Protein AF-0000000077891348 (afdb_homodimer)

Nearest PDB structures (foldseek):
  8r9b-assembly2_B  TM=8.848E-01  e=4.216E-28  Homo sapiens
  7egb-assembly1_8  TM=8.658E-01  e=2.190E-27  Homo sapiens
  8r9a-assembly1_A  TM=9.121E-01  e=1.467E-25  Homo sapiens
  2jld-assembly1_B  TM=8.636E-01  e=2.513E-24  Homo sapiens
  8pyr-assembly2_E  TM=8.828E-01  e=5.242E-22  Homo sapiens

Solvent-accessible surface area (backbone atoms only — not comparable to full-atom values): 34741 Å² total; per-residue (Å²): 132,83,72,80,58,70,58,74,48,38,48,73,72,43,38,44,82,71,42,82,72,46,73,55,98,66,30,49,28,27,36,23,32,32,66,88,77,63,46,66,28,27,35,33,42,34,78,58,83,66,86,55,94,62,80,53,42,69,57,33,29,40,51,42,50,48,47,60,52,21,70,40,84,28,27,51,38,60,75,47,59,24,50,35,62,46,98,85,66,43,62,28,40,34,40,31,26,63,58,65,91,38,30,41,44,60,56,41,46,57,29,52,76,70,69,47,75,65,54,67,70,56,50,52,51,47,50,47,41,50,27,49,34,50,27,52,36,47,68,38,27,45,72,68,83,65,59,47,46,78,36,25,32,30,40,87,86,79,61,47,49,22,44,43,81,67,52,82,54,70,53,89,74,50,68,76,68,81,64,75,68,55,54,79,65,48,45,29,54,32,65,56,59,72,26,47,51,88,73,83,61,71,38,46,45,31,26,13,49,30,35,48,54,45,18,58,62,64,58,43,72,75,30,80,27,86,42,74,68,49,28,49,50,48,45,22,55,43,63,16,43,81,44,62,83,72,20,73,61,52,82,72,31,75,58,54,69,95,66,82,85,39,66,59,51,65,63,54,77,78,35,67,85,54,53,72,52,48,48,50,53,41,51,36,23,60,40,78,31,53,89,71,26,50,48,40,62,58,54,61,67,34,76,65,50,68,85,55,85,56,85,90,104,130,82,75,79,59,70,58,74,49,40,49,73,72,43,36,45,80,72,42,80,73,45,74,54,97,64,31,48,28,26,35,24,32,31,65,88,77,64,47,66,27,26,36,32,44,34,79,60,82,67,86,56,94,63,81,53,41,69,55,33,29,41,51,44,50,49,48,60,53,20,68,40,84,28,26,51,37,60,74,47,58,24,50,34,62,46,98,86,66,43,61,28,39,34,39,32,26,64,56,65,92,38,30,42,45,59,56,41,46,58,30,54,75,69,70,48,74,67,53,65,70,55,50,51,50,47,48,46,42,50,28,50,34,50,28,52,36,46,70,38,24,43,73,69,80,65,60,46,46,79,35,25,31,31,40,87,84,79,61,49,48,22,45,43,82,65,53,78,54,69,51,89,74,52,70,74,68,81,66,76,68,55,52,79,62,49,44,29,54,32,66,56,59,72,24,47,51,87,74,82,62,70,39,44,46,31,27,12,49,29,35,50,53,44,18,58,65,64,58,44,73,74,30,79,28,86,41,74,67,49,28,48,49,48,45,21,55,43,62,16,43,80,44,61,86,72,21,71,62,52,81,73,30,75,58,52,70,94,66,81,84,39,66,59,50,65,64,54,78,78,33,67,86,52,52,72,53,49,49,51,52,40,52,35,23,61,40,79,32,53,89,72,26,50,46,40,62,58,54,62,67,35,76,65,50,67,85,56,85,58,86,91,104

Secondary structure (DSSP, 8-state):
----------HHHHEEEEEEEEEETTEEEEEEEETTT--EEEEEEEE--S-SSS--HHHHHHHHHHHHHTTSTTB--EEEEEEEE-TTS-EEEEEEEE--SEEHHHHHHHHHHHTPPPPHHHHHHHHHHHHHHHHHHHHTT---S---GGGEEE-TTT--EEE----S---TTS---TT---GGGGGG--HHHHTT-SS--THHHHHHHHHHHHHHHHSS-SS--SSHHHHHHHHHHHH----TTTSTTGGGSTT-------PPPPHHHH-TTS-HHHHHHHHHHT-SSGGGSPPHHHHHTSGGGTTS--TT-/----------HHHHEEEEEEEEEETTEEEEEEEETTT--EEEEEEEE----SSS--HHHHHHHHHHHHHTTSTTB--EEEEEEEE-TTS-EEEEEEEE--SEEHHHHHHHHHHHTPPPPHHHHHHHHHHHHHHHHHHHHTT---S---GGGEEE-TTT--EEE----S---TTS---TT---GGGGGG--HHHHTT-SS--THHHHHHHHHHHHHHHHSS-SS--SSHHHHHHHHHHHH----TTTSTTGGGSTT-------PPPPHHHH-TTS-HHHHHHHHHHT-SSGGGSPPHHHHHTSGGGTTS--TT-

Radius of gyration: 27.6 Å; Cα contacts (8 Å, |Δi|>4): 1074; chains: 2; bounding box: 56×83×66 Å

pLDDT: mean 85.39, std 17.18, range [21.52, 98.81]

InterPro domains:
  IPR000719 Protein kinase domain [PF00069] (15-305)
  IPR000719 Protein kinase domain [PS50011] (15-305)
  IPR000719 Protein kinase domain [SM00220] (15-305)
  IPR008271 Serine/threonine-protein kinase, active site [PS00108] (142-154)
  IPR011009 Protein kinase-like domain superfamily [SSF56112] (12-309)
  IPR017441 Protein kinase, ATP binding site [PS00107] (21-44)
  IPR050108 Cyclin-dependent kinase [PTHR24056] (13-305)

Structure (mmCIF, N/CA/C/O backbone):
data_AF-0000000077891348-model_v1
#
loop_
_entity.id
_entity.type
_entity.pdbx_description
1 polymer 'Uncharacterized protein'
#
loop_
_atom_site.group_PDB
_atom_site.id
_atom_site.type_symbol
_atom_site.label_atom_id
_atom_site.label_alt_id
_atom_site.label_comp_id
_atom_site.label_asym_id
_atom_site.label_entity_id
_atom_site.label_seq_id
_atom_site.pdbx_PDB_ins_code
_atom_site.Cartn_x
_atom_site.Cartn_y
_atom_site.Cartn_z
_atom_site.occupancy
_atom_site.B_iso_or_equiv
_atom_site.auth_seq_id
_atom_site.auth_comp_id
_atom_site.auth_asym_id
_atom_site.auth_atom_id
_atom_site.pdbx_PDB_model_num
ATOM 1 N N . MET A 1 1 ? -21.594 11.602 -4.551 1 21.52 1 MET A N 1
ATOM 2 C CA . MET A 1 1 ? -20.953 11.648 -3.238 1 21.52 1 MET A CA 1
ATOM 3 C C . MET A 1 1 ? -20.969 10.266 -2.586 1 21.52 1 MET A C 1
ATOM 5 O O . MET A 1 1 ? -21.891 9.93 -1.851 1 21.52 1 MET A O 1
ATOM 9 N N . GLU A 1 2 ? -20.672 9.195 -3.318 1 24.88 2 GLU A N 1
ATOM 10 C CA . GLU A 1 2 ? -21.031 7.824 -2.949 1 24.88 2 GLU A CA 1
ATOM 11 C C . GLU A 1 2 ? -20.344 7.414 -1.644 1 24.88 2 GLU A C 1
ATOM 13 O O . GLU A 1 2 ? -19.156 7.633 -1.461 1 24.88 2 GLU A O 1
ATOM 18 N N . LYS A 1 3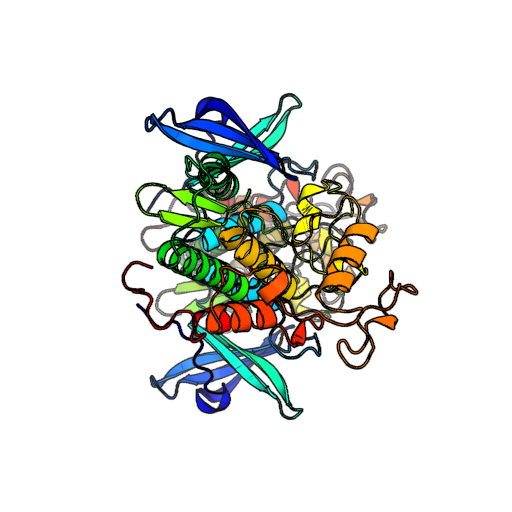 ? -21.109 7.379 -0.627 1 30.98 3 LYS A N 1
ATOM 19 C CA . LYS A 1 3 ? -20.969 7.008 0.778 1 30.98 3 LYS A CA 1
ATOM 20 C C . LYS A 1 3 ? -20.156 5.73 0.93 1 30.98 3 LYS A C 1
ATOM 22 O O . LYS A 1 3 ? -20.703 4.625 0.887 1 30.98 3 LYS A O 1
ATOM 27 N N . SER A 1 4 ? -19.188 5.566 0.269 1 35.75 4 SER A N 1
ATOM 28 C CA . SER A 1 4 ? -18.438 4.352 0.578 1 35.75 4 SER A CA 1
ATOM 29 C C . SER A 1 4 ? -18.125 4.266 2.066 1 35.75 4 SER A C 1
ATOM 31 O O . SER A 1 4 ? -17.047 4.688 2.5 1 35.75 4 SER A O 1
ATOM 33 N N . GLY A 1 5 ? -19 4.82 2.904 1 34.16 5 GLY A N 1
ATOM 34 C CA . GLY A 1 5 ? -19.031 4.82 4.359 1 34.16 5 GLY A CA 1
ATOM 35 C C . GLY A 1 5 ? -18.766 3.453 4.961 1 34.16 5 GLY A C 1
ATOM 36 O O . GLY A 1 5 ? -19.281 2.447 4.469 1 34.16 5 GLY A O 1
ATOM 37 N N . VAL A 1 6 ? -17.594 3.17 5.422 1 39.25 6 VAL A N 1
ATOM 38 C CA . VAL A 1 6 ? -17.484 2.041 6.34 1 39.25 6 VAL A CA 1
ATOM 39 C C . VAL A 1 6 ? -18.672 2.033 7.305 1 39.25 6 VAL A C 1
ATOM 41 O O . VAL A 1 6 ? -18.812 2.943 8.125 1 39.25 6 VAL A O 1
ATOM 44 N N . SER A 1 7 ? -19.828 1.846 6.91 1 42.78 7 SER A N 1
ATOM 45 C CA . SER A 1 7 ? -20.938 1.715 7.852 1 42.78 7 SER A CA 1
ATOM 46 C C . SER A 1 7 ? -20.609 0.718 8.961 1 42.78 7 SER A C 1
ATOM 48 O O . SER A 1 7 ? -20.125 -0.383 8.688 1 42.78 7 SER A O 1
ATOM 50 N N . VAL A 1 8 ? -20.422 1.187 10.164 1 46.78 8 VAL A N 1
ATOM 51 C CA . VAL A 1 8 ? -20.078 0.516 11.414 1 46.78 8 VAL A CA 1
ATOM 52 C C . VAL A 1 8 ? -21.172 -0.498 11.766 1 46.78 8 VAL A C 1
ATOM 54 O O . VAL A 1 8 ? -22.016 -0.239 12.633 1 46.78 8 VAL A O 1
ATOM 57 N N . LEU A 1 9 ? -22.031 -0.815 10.93 1 49.75 9 LEU A N 1
ATOM 58 C CA . LEU A 1 9 ? -22.75 -1.954 11.492 1 49.75 9 LEU A CA 1
ATOM 59 C C . LEU A 1 9 ? -21.797 -3.105 11.789 1 49.75 9 LEU A C 1
ATOM 61 O O . LEU A 1 9 ? -20.891 -3.379 11.008 1 49.75 9 LEU A O 1
ATOM 65 N N . SER A 1 10 ? -21.859 -3.465 13.055 1 63.31 10 SER A N 1
ATOM 66 C CA . SER A 1 10 ? -21.062 -4.621 13.453 1 63.31 10 SER A CA 1
ATOM 67 C C . SER A 1 10 ? -21.234 -5.766 12.453 1 63.31 10 SER A C 1
ATOM 69 O O . SER A 1 10 ? -22.281 -5.918 11.844 1 63.31 10 SER A O 1
ATOM 71 N N . ALA A 1 11 ? -20.188 -6.281 12 1 65.62 11 ALA A N 1
ATOM 72 C CA . ALA A 1 11 ? -20.188 -7.426 11.094 1 65.62 11 ALA A CA 1
ATOM 73 C C . ALA A 1 11 ? -21.312 -8.406 11.445 1 65.62 11 ALA A C 1
ATOM 75 O O . ALA A 1 11 ? -21.969 -8.945 10.555 1 65.62 11 ALA A O 1
ATOM 76 N N . LYS A 1 12 ? -21.594 -8.484 12.75 1 65.94 12 LYS A N 1
ATOM 77 C CA . LYS A 1 12 ? -22.609 -9.438 13.203 1 65.94 12 LYS A CA 1
ATOM 78 C C . LYS A 1 12 ? -24.016 -8.992 12.797 1 65.94 12 LYS A C 1
ATOM 80 O O . LYS A 1 12 ? -24.875 -9.82 12.516 1 65.94 12 LYS A O 1
ATOM 85 N N . GLU A 1 13 ? -24.062 -7.797 12.703 1 70.94 13 GLU A N 1
ATOM 86 C CA . GLU A 1 13 ? -25.375 -7.254 12.383 1 70.94 13 GLU A CA 1
ATOM 87 C C . GLU A 1 13 ? -25.609 -7.219 10.867 1 70.94 13 GLU A C 1
ATOM 89 O O . GLU A 1 13 ? -26.734 -7.371 10.406 1 70.94 13 GLU A O 1
ATOM 94 N N . ALA A 1 14 ? -24.547 -7.137 10.25 1 76.75 14 ALA A N 1
ATOM 95 C CA . ALA A 1 14 ? -24.688 -6.883 8.82 1 76.75 14 ALA A CA 1
ATOM 96 C C . ALA A 1 14 ? -24.719 -8.195 8.031 1 76.75 14 ALA A C 1
ATOM 98 O O . ALA A 1 14 ? -25.281 -8.25 6.938 1 76.75 14 ALA A O 1
ATOM 99 N N . PHE A 1 15 ? -24.203 -9.32 8.68 1 79.75 15 PHE A N 1
ATOM 100 C CA . PHE A 1 15 ? -24.062 -10.547 7.91 1 79.75 15 PHE A CA 1
ATOM 101 C C . PHE A 1 15 ? -24.562 -11.75 8.703 1 79.75 15 PHE A C 1
ATOM 103 O O . PHE A 1 15 ? -24.438 -11.789 9.93 1 79.75 15 PHE A O 1
ATOM 110 N N . GLU A 1 16 ? -25.219 -12.68 7.984 1 80.12 16 GLU A N 1
ATOM 111 C CA . GLU A 1 16 ? -25.594 -13.977 8.531 1 80.12 16 GLU A CA 1
ATOM 112 C C . GLU A 1 16 ? -24.594 -15.055 8.109 1 80.12 16 GLU A C 1
ATOM 114 O O . GLU A 1 16 ? -24.5 -15.398 6.934 1 80.12 16 GLU A O 1
ATOM 119 N N . LYS A 1 17 ? -23.906 -15.508 9.102 1 78.06 17 LYS A N 1
ATOM 120 C CA . LYS A 1 17 ? -22.922 -16.547 8.789 1 78.06 17 LYS A CA 1
ATOM 121 C C . LYS A 1 17 ? -23.594 -17.859 8.445 1 78.06 17 LYS A C 1
ATOM 123 O O . LYS A 1 17 ? -24.484 -18.312 9.172 1 78.06 17 LYS A O 1
ATOM 128 N N . LEU A 1 18 ? -23.25 -18.406 7.355 1 76.88 18 LEU A N 1
ATOM 129 C CA . LEU A 1 18 ? -23.859 -19.656 6.898 1 76.88 18 LEU A CA 1
ATOM 130 C C . LEU A 1 18 ? -22.922 -20.828 7.141 1 76.88 18 LEU A C 1
ATOM 132 O O . LEU A 1 18 ? -23.297 -21.797 7.812 1 76.88 18 LEU A O 1
ATOM 136 N N . GLU A 1 19 ? -21.719 -20.859 6.504 1 77.06 19 GLU A N 1
ATOM 137 C CA . GLU A 1 19 ? -20.797 -21.984 6.625 1 77.06 19 GLU A CA 1
ATOM 138 C C . GLU A 1 19 ? -19.344 -21.531 6.57 1 77.06 19 GLU A C 1
ATOM 140 O O . GLU A 1 19 ? -19.031 -20.516 5.941 1 77.06 19 GLU A O 1
ATOM 145 N N . LYS A 1 20 ? -18.609 -22.312 7.309 1 75.88 20 LYS A N 1
ATOM 146 C CA . LYS A 1 20 ? -17.172 -22.094 7.195 1 75.88 20 LYS A CA 1
ATOM 147 C C . LYS A 1 20 ? -16.625 -22.672 5.895 1 75.88 20 LYS A C 1
ATOM 149 O O . LYS A 1 20 ? -16.922 -23.828 5.562 1 75.88 20 LYS A O 1
ATOM 154 N N . VAL A 1 21 ? -15.961 -21.828 5.113 1 70.25 21 VAL A N 1
ATOM 155 C CA . VAL A 1 21 ? -15.492 -22.297 3.809 1 70.25 21 VAL A CA 1
ATOM 156 C C . VAL A 1 21 ? -13.992 -22.562 3.865 1 70.25 21 VAL A C 1
ATOM 158 O O . VAL A 1 21 ? -13.469 -23.359 3.092 1 70.25 21 VAL A O 1
ATOM 161 N N . GLY A 1 22 ? -13.234 -21.906 4.672 1 66.25 22 GLY A N 1
ATOM 162 C CA . GLY A 1 22 ? -11.797 -22.156 4.707 1 66.25 22 GLY A CA 1
ATOM 163 C C . GLY A 1 22 ? -11.086 -21.375 5.805 1 66.25 22 GLY A C 1
ATOM 164 O O . GLY A 1 22 ? -11.711 -20.594 6.52 1 66.25 22 GLY A O 1
ATOM 165 N N . GLU A 1 23 ? -9.883 -21.969 6.164 1 59.28 23 GLU A N 1
ATOM 166 C CA . GLU A 1 23 ? -9.039 -21.281 7.141 1 59.28 23 GLU A CA 1
ATOM 167 C C . GLU A 1 23 ? -7.676 -20.953 6.555 1 59.28 23 GLU A C 1
ATOM 169 O O . GLU A 1 23 ? -7.062 -21.781 5.883 1 59.28 23 GLU A O 1
ATOM 174 N N . GLY A 1 24 ? -7.473 -19.719 6.281 1 53.53 24 GLY A N 1
ATOM 175 C CA . GLY A 1 24 ? -6.109 -19.359 5.91 1 53.53 24 GLY A CA 1
ATOM 176 C C . GLY A 1 24 ? -5.32 -18.75 7.047 1 53.53 24 GLY A C 1
ATOM 177 O O . GLY A 1 24 ? -5.762 -18.766 8.195 1 53.53 24 GLY A O 1
ATOM 178 N N . THR A 1 25 ? -4.02 -18.578 6.855 1 48.34 25 THR A N 1
ATOM 179 C CA . THR A 1 25 ? -3.062 -18.031 7.809 1 48.34 25 THR A CA 1
ATOM 180 C C . THR A 1 25 ? -3.662 -16.859 8.562 1 48.34 25 THR A C 1
ATOM 182 O O . THR A 1 25 ? -3.434 -16.688 9.766 1 48.34 25 THR A O 1
ATOM 185 N N . TYR A 1 26 ? -4.41 -16.125 7.855 1 51.47 26 TYR A N 1
ATOM 186 C CA . TYR A 1 26 ? -4.766 -14.867 8.5 1 51.47 26 TYR A CA 1
ATOM 187 C C . TYR A 1 26 ? -6.234 -14.859 8.914 1 51.47 26 TYR A C 1
ATOM 189 O O . TYR A 1 26 ? -6.766 -13.828 9.32 1 51.47 26 TYR A O 1
ATOM 197 N N . GLY A 1 27 ? -6.895 -16.047 8.82 1 60.34 27 GLY A N 1
ATOM 198 C CA . GLY A 1 27 ? -8.227 -15.992 9.406 1 60.34 27 GLY A CA 1
ATOM 199 C C . GLY A 1 27 ? -9.195 -16.984 8.773 1 60.34 27 GLY A C 1
ATOM 200 O O . GLY A 1 27 ? -8.828 -17.719 7.859 1 60.34 27 GLY A O 1
ATOM 201 N N . LYS A 1 28 ? -10.242 -17.125 9.398 1 73.56 28 LYS A N 1
ATOM 202 C CA . LYS A 1 28 ? -11.328 -18 8.977 1 73.56 28 LYS A CA 1
ATOM 203 C C . LYS A 1 28 ? -12.211 -17.328 7.938 1 73.56 28 LYS A C 1
ATOM 205 O O . LYS A 1 28 ? -12.492 -16.125 8.047 1 73.56 28 LYS A O 1
ATOM 210 N N . VAL A 1 29 ? -12.461 -18.062 6.883 1 82.31 29 VAL A N 1
ATOM 211 C CA . VAL A 1 29 ? -13.352 -17.531 5.852 1 82.31 29 VAL A CA 1
ATOM 212 C C . VAL A 1 29 ? -14.711 -18.219 5.949 1 82.31 29 VAL A C 1
ATOM 214 O O . VAL A 1 29 ? -14.789 -19.453 6.059 1 82.31 29 VAL A O 1
ATOM 217 N N . TYR A 1 30 ? -15.82 -17.359 6 1 85.5 30 TYR A N 1
ATOM 218 C CA . TYR A 1 30 ? -17.188 -17.859 6.094 1 85.5 30 TYR A CA 1
ATOM 219 C C . TYR A 1 30 ? -18.016 -17.438 4.883 1 85.5 30 TYR A C 1
ATOM 221 O O . TYR A 1 30 ? -17.859 -16.312 4.387 1 85.5 30 TYR A O 1
ATOM 229 N N . ARG A 1 31 ? -18.781 -18.422 4.488 1 89.62 31 ARG A N 1
ATOM 230 C CA . ARG A 1 31 ? -19.875 -18.031 3.594 1 89.62 31 ARG A CA 1
ATOM 231 C C . ARG A 1 31 ? -20.984 -17.344 4.359 1 89.62 31 ARG A C 1
ATOM 233 O O . ARG A 1 31 ? -21.422 -17.812 5.414 1 89.62 31 ARG A O 1
ATOM 240 N N . ALA A 1 32 ? -21.344 -16.172 3.877 1 90 32 ALA A N 1
ATOM 241 C CA . ALA A 1 32 ? -22.359 -15.391 4.598 1 90 32 ALA A CA 1
ATOM 242 C C . ALA A 1 32 ? -23.312 -14.711 3.629 1 90 32 ALA A C 1
ATOM 244 O O . ALA A 1 32 ? -23.031 -14.617 2.432 1 90 32 ALA A O 1
ATOM 245 N N . ARG A 1 33 ? -24.469 -14.43 4.191 1 91.19 33 ARG A N 1
ATOM 246 C CA . ARG A 1 33 ? -25.453 -13.68 3.432 1 91.19 33 ARG A CA 1
ATOM 247 C C . ARG A 1 33 ? -25.547 -12.242 3.928 1 91.19 33 ARG A C 1
ATOM 249 O O . ARG A 1 33 ? -25.672 -12 5.129 1 91.19 33 ARG A O 1
ATOM 256 N N . ASP A 1 34 ? -25.359 -11.32 3.027 1 87.25 34 ASP A N 1
ATOM 257 C CA . ASP A 1 34 ? -25.578 -9.914 3.35 1 87.25 34 ASP A CA 1
ATOM 258 C C . ASP A 1 34 ? -27.062 -9.648 3.627 1 87.25 34 ASP A C 1
ATOM 260 O O . ASP A 1 34 ? -27.906 -9.812 2.742 1 87.25 34 ASP A O 1
ATOM 264 N N . LYS A 1 35 ? -27.328 -9.172 4.793 1 86.62 35 LYS A N 1
ATOM 265 C CA . LYS A 1 35 ? -28.719 -9.008 5.199 1 86.62 35 LYS A CA 1
ATOM 266 C C . LYS A 1 35 ? -29.391 -7.887 4.41 1 86.62 35 LYS A C 1
ATOM 268 O O . LYS A 1 35 ? -30.594 -7.949 4.133 1 86.62 35 LYS A O 1
ATOM 273 N N . ALA A 1 36 ? -28.656 -6.938 4.094 1 83.5 36 ALA A N 1
ATOM 274 C CA . ALA A 1 36 ? -29.219 -5.781 3.395 1 83.5 36 ALA A CA 1
ATOM 275 C C . ALA A 1 36 ? -29.531 -6.117 1.939 1 83.5 36 ALA A C 1
ATOM 277 O O . ALA A 1 36 ? -30.562 -5.715 1.412 1 83.5 36 ALA A O 1
ATOM 278 N N . THR A 1 37 ? -28.766 -6.879 1.277 1 86.75 37 THR A N 1
ATOM 279 C CA . THR A 1 37 ? -28.906 -7.109 -0.156 1 86.75 37 THR A CA 1
ATOM 280 C C . THR A 1 37 ? -29.328 -8.547 -0.434 1 86.75 37 THR A C 1
ATOM 282 O O . THR A 1 37 ? -29.812 -8.859 -1.525 1 86.75 37 THR A O 1
ATOM 285 N N . GLY A 1 38 ? -29.109 -9.469 0.444 1 88.69 38 GLY A N 1
ATOM 286 C CA . GLY A 1 38 ? -29.391 -10.875 0.248 1 88.69 38 GLY A CA 1
ATOM 287 C C . GLY A 1 38 ? -28.297 -11.602 -0.526 1 88.69 38 GLY A C 1
ATOM 288 O O . GLY A 1 38 ? -28.375 -12.82 -0.721 1 88.69 38 GLY A O 1
ATOM 289 N N . LYS A 1 39 ? -27.328 -10.945 -0.885 1 91.12 39 LYS A N 1
ATOM 290 C CA . LYS A 1 39 ? -26.25 -11.531 -1.683 1 91.12 39 LYS A CA 1
ATOM 291 C C . LYS A 1 39 ? -25.328 -12.391 -0.818 1 91.12 39 LYS A C 1
ATOM 293 O O . LYS A 1 39 ? -25.078 -12.055 0.341 1 91.12 39 LYS A O 1
ATOM 298 N N . ILE A 1 40 ? -24.844 -13.484 -1.486 1 91.75 40 ILE A N 1
ATOM 299 C CA . ILE A 1 40 ? -23.906 -14.359 -0.791 1 91.75 40 ILE A CA 1
ATOM 300 C C . ILE A 1 40 ? -22.5 -13.789 -0.91 1 91.75 40 ILE A C 1
ATOM 302 O O . ILE A 1 40 ? -22.062 -13.398 -1.999 1 91.75 40 ILE A O 1
ATOM 306 N N . VAL A 1 41 ? -21.875 -13.719 0.3 1 93.44 41 VAL A N 1
ATOM 307 C CA . VAL A 1 41 ? -20.531 -13.156 0.335 1 93.44 41 VAL A CA 1
ATOM 308 C C . VAL A 1 41 ? -19.609 -14.062 1.146 1 93.44 41 VAL A C 1
ATOM 310 O O . VAL A 1 41 ? -20.062 -15 1.803 1 93.44 41 VAL A O 1
ATOM 313 N N . ALA A 1 42 ? -18.328 -13.875 0.936 1 91.69 42 ALA A N 1
ATOM 314 C CA . ALA A 1 42 ? -17.328 -14.539 1.765 1 91.69 42 ALA A CA 1
ATOM 315 C C . ALA A 1 42 ? -16.766 -13.586 2.816 1 91.69 42 ALA A C 1
ATOM 317 O O . ALA A 1 42 ? -16.281 -12.492 2.484 1 91.69 42 ALA A O 1
ATOM 318 N N . LEU A 1 43 ? -16.828 -14.031 4.086 1 88.75 43 LEU A N 1
ATOM 319 C CA . LEU A 1 43 ? -16.375 -13.195 5.191 1 88.75 43 LEU A CA 1
ATOM 320 C C . LEU A 1 43 ? -15.062 -13.734 5.773 1 88.75 43 LEU A C 1
ATOM 322 O O . LEU A 1 43 ? -14.992 -14.898 6.172 1 88.75 43 LEU A O 1
ATOM 326 N N . LYS A 1 44 ? -14.008 -12.875 5.707 1 85.75 44 LYS A N 1
ATOM 327 C CA . LYS A 1 44 ? -12.734 -13.227 6.332 1 85.75 44 LYS A CA 1
ATOM 328 C C . LYS A 1 44 ? -12.492 -12.398 7.586 1 85.75 44 LYS A C 1
ATOM 330 O O . LYS A 1 44 ? -12.469 -11.164 7.531 1 85.75 44 LYS A O 1
ATOM 335 N N . LYS A 1 45 ? -12.398 -13.133 8.633 1 83.31 45 LYS A N 1
ATOM 336 C CA . LYS A 1 45 ? -12.109 -12.477 9.898 1 83.31 45 LYS A CA 1
ATOM 337 C C . LYS A 1 45 ? -10.609 -12.32 10.117 1 83.31 45 LYS A C 1
ATOM 339 O O . LYS A 1 45 ? -9.859 -13.289 10.008 1 83.31 45 LYS A O 1
ATOM 344 N N . THR A 1 46 ? -10.18 -11.016 10.391 1 77.31 46 THR A N 1
ATOM 345 C CA . THR A 1 46 ? -8.766 -10.734 10.602 1 77.31 46 THR A CA 1
ATOM 346 C C . THR A 1 46 ? -8.531 -10.133 11.984 1 77.31 46 THR A C 1
ATOM 348 O O . THR A 1 46 ? -9.156 -9.133 12.344 1 77.31 46 THR A O 1
ATOM 351 N N . ARG A 1 47 ? -7.672 -10.758 12.711 1 72.12 47 ARG A N 1
ATOM 352 C CA . ARG A 1 47 ? -7.344 -10.234 14.031 1 72.12 47 ARG A CA 1
ATOM 353 C C . ARG A 1 47 ? -6.262 -9.164 13.945 1 72.12 47 ARG A C 1
ATOM 355 O O . ARG A 1 47 ? -5.328 -9.281 13.148 1 72.12 47 ARG A O 1
ATOM 362 N N . LEU A 1 48 ? -6.562 -8.109 14.672 1 70.38 48 LEU A N 1
ATOM 363 C CA . LEU A 1 48 ? -5.582 -7.023 14.719 1 70.38 48 LEU A CA 1
ATOM 364 C C . LEU A 1 48 ? -4.598 -7.227 15.859 1 70.38 48 LEU A C 1
ATOM 366 O O . LEU A 1 48 ? -4.969 -7.727 16.922 1 70.38 48 LEU A O 1
ATOM 370 N N . HIS A 1 49 ? -3.291 -7.41 15.578 1 59.41 49 HIS A N 1
ATOM 371 C CA . HIS A 1 49 ? -2.273 -7.688 16.594 1 59.41 49 HIS A CA 1
ATOM 372 C C . HIS A 1 49 ? -2.209 -6.574 17.625 1 59.41 49 HIS A C 1
ATOM 374 O O . HIS A 1 49 ? -1.831 -6.812 18.781 1 59.41 49 HIS A O 1
ATOM 380 N N . GLU A 1 50 ? -2.154 -5.344 17.109 1 56.62 50 GLU A N 1
ATOM 381 C CA . GLU A 1 50 ? -1.802 -4.297 18.078 1 56.62 50 GLU A CA 1
ATOM 382 C C . GLU A 1 50 ? -2.994 -3.93 18.953 1 56.62 50 GLU A C 1
ATOM 384 O O . GLU A 1 50 ? -4.133 -3.9 18.484 1 56.62 50 GLU A O 1
ATOM 389 N N . ASP A 1 51 ? -2.799 -4.203 20.25 1 50.53 51 ASP A N 1
ATOM 390 C CA . ASP A 1 51 ? -3.652 -3.955 21.406 1 50.53 51 ASP A CA 1
ATOM 391 C C . ASP A 1 51 ? -4.234 -2.543 21.359 1 50.53 51 ASP A C 1
ATOM 393 O O . ASP A 1 51 ? -4.938 -2.131 22.281 1 50.53 51 ASP A O 1
ATOM 397 N N . ASP A 1 52 ? -3.742 -1.727 20.469 1 55.03 52 ASP A N 1
ATOM 398 C CA . ASP A 1 52 ? -4.199 -0.357 20.672 1 55.03 52 ASP A CA 1
ATOM 399 C C . ASP A 1 52 ? -5.617 -0.163 20.141 1 55.03 52 ASP A C 1
ATOM 401 O O . ASP A 1 52 ? -6.102 -0.968 19.344 1 55.03 52 ASP A O 1
ATOM 405 N N . GLU A 1 53 ? -6.25 0.763 20.766 1 58.38 53 GLU A N 1
ATOM 406 C CA . GLU A 1 53 ? -7.594 1.244 20.469 1 58.38 53 GLU A CA 1
ATOM 407 C C . GLU A 1 53 ? -7.719 1.635 19 1 58.38 53 GLU A C 1
ATOM 409 O O . GLU A 1 53 ? -6.961 2.475 18.5 1 58.38 53 GLU A O 1
ATOM 414 N N . GLY A 1 54 ? -8.297 0.668 18.141 1 68.31 54 GLY A N 1
ATOM 415 C CA . GLY A 1 54 ? -8.648 1.001 16.766 1 68.31 54 GLY A CA 1
ATOM 416 C C . GLY A 1 54 ? -7.898 0.168 15.742 1 68.31 54 GLY A C 1
ATOM 417 O O . GLY A 1 54 ? -7.309 -0.859 16.078 1 68.31 54 GLY A O 1
ATOM 418 N N . VAL A 1 55 ? -7.992 0.502 14.555 1 74.38 55 VAL A N 1
ATOM 419 C CA . VAL A 1 55 ? -7.344 -0.208 13.461 1 74.38 55 VAL A CA 1
ATOM 420 C C . VAL A 1 55 ? -5.965 0.391 13.203 1 74.38 55 VAL A C 1
ATOM 422 O O . VAL A 1 55 ? -5.84 1.588 12.93 1 74.38 55 VAL A O 1
ATOM 425 N N . PRO A 1 56 ? -4.973 -0.404 13.422 1 77.19 56 PRO A N 1
ATOM 426 C CA . PRO A 1 56 ? -3.629 0.112 13.148 1 77.19 56 PRO A CA 1
ATOM 427 C C . PRO A 1 56 ? -3.479 0.642 11.727 1 77.19 56 PRO A C 1
ATOM 429 O O . PRO A 1 56 ? -4.059 0.083 10.789 1 77.19 56 PRO A O 1
ATOM 432 N N . PRO A 1 57 ? -2.689 1.708 11.516 1 77.69 57 PRO A N 1
ATOM 433 C CA . PRO A 1 57 ? -2.471 2.275 10.18 1 77.69 57 PRO A CA 1
ATOM 434 C C . PRO A 1 57 ? -1.93 1.25 9.188 1 77.69 57 PRO A C 1
ATOM 436 O O . PRO A 1 57 ? -2.277 1.289 8.008 1 77.69 57 PRO A O 1
ATOM 439 N N . THR A 1 58 ? -1.127 0.326 9.703 1 77.19 58 THR A N 1
ATOM 440 C CA . THR A 1 58 ? -0.562 -0.695 8.828 1 77.19 58 THR A CA 1
ATOM 441 C C . THR A 1 58 ? -1.662 -1.582 8.25 1 77.19 58 THR A C 1
ATOM 443 O O . THR A 1 58 ? -1.61 -1.96 7.082 1 77.19 58 THR A O 1
ATOM 446 N N . THR A 1 59 ? -2.57 -1.862 9.117 1 80 59 THR A N 1
ATOM 447 C CA . THR A 1 59 ? -3.699 -2.668 8.664 1 80 59 THR A CA 1
ATOM 448 C C . THR A 1 59 ? -4.527 -1.908 7.633 1 80 59 THR A C 1
ATOM 450 O O . THR A 1 59 ? -4.926 -2.471 6.609 1 80 59 THR A O 1
ATOM 453 N N . LEU A 1 60 ? -4.77 -0.678 7.918 1 81.94 60 LEU A N 1
ATOM 454 C CA . LEU A 1 60 ? -5.527 0.154 6.992 1 81.94 60 LEU A CA 1
ATOM 455 C C . LEU A 1 60 ? -4.824 0.25 5.641 1 81.94 60 LEU A C 1
ATOM 457 O O . LEU A 1 60 ? -5.473 0.228 4.594 1 81.94 60 LEU A O 1
ATOM 461 N N . ARG A 1 61 ? -3.598 0.349 5.703 1 83.06 61 ARG A N 1
ATOM 462 C CA . ARG A 1 61 ? -2.807 0.422 4.48 1 83.06 61 ARG A CA 1
ATOM 463 C C . ARG A 1 61 ? -2.963 -0.848 3.65 1 83.06 61 ARG A C 1
ATOM 465 O O . ARG A 1 61 ? -3.131 -0.783 2.43 1 83.06 61 ARG A O 1
ATOM 472 N N . GLU A 1 62 ? -2.887 -1.896 4.297 1 82.12 62 GLU A N 1
ATOM 473 C CA . GLU A 1 62 ? -3.031 -3.176 3.605 1 82.12 62 GLU A CA 1
ATOM 474 C C . GLU A 1 62 ? -4.422 -3.318 2.992 1 82.12 62 GLU A C 1
ATOM 476 O O . GLU A 1 62 ? -4.566 -3.824 1.878 1 82.12 62 GLU A O 1
ATOM 481 N N . VAL A 1 63 ? -5.355 -2.91 3.762 1 84.75 63 VAL A N 1
ATOM 482 C CA . VAL A 1 63 ? -6.727 -2.959 3.268 1 84.75 63 VAL A CA 1
ATOM 483 C C . VAL A 1 63 ? -6.855 -2.084 2.023 1 84.75 63 VAL A C 1
ATOM 485 O O . VAL A 1 63 ? -7.512 -2.471 1.052 1 84.75 63 VAL A O 1
ATOM 488 N N . SER A 1 64 ? -6.242 -0.971 2.064 1 86.69 64 SER A N 1
ATOM 489 C CA . SER A 1 64 ? -6.297 -0.054 0.932 1 86.69 64 SER A CA 1
ATOM 490 C C . SER A 1 64 ? -5.652 -0.666 -0.307 1 86.69 64 SER A C 1
ATOM 492 O O . SER A 1 64 ? -6.16 -0.512 -1.419 1 86.69 64 SER A O 1
ATOM 494 N N . ILE A 1 65 ? -4.602 -1.291 -0.098 1 86.38 65 ILE A N 1
ATOM 495 C CA . ILE A 1 65 ? -3.902 -1.953 -1.194 1 86.38 65 ILE A CA 1
ATOM 496 C C . ILE A 1 65 ? -4.785 -3.059 -1.774 1 86.38 65 ILE A C 1
ATOM 498 O O . ILE A 1 65 ? -4.914 -3.178 -2.994 1 86.38 65 ILE A O 1
ATOM 502 N N . LEU A 1 66 ? -5.324 -3.799 -0.872 1 88.62 66 LEU A N 1
ATOM 503 C CA . LEU A 1 66 ? -6.211 -4.871 -1.311 1 88.62 66 LEU A CA 1
ATOM 504 C C . LEU A 1 66 ? -7.379 -4.316 -2.115 1 88.62 66 LEU A C 1
ATOM 506 O O . LEU A 1 66 ? -7.762 -4.891 -3.137 1 88.62 66 LEU A O 1
ATOM 510 N N . ARG A 1 67 ? -7.922 -3.264 -1.67 1 89.25 67 ARG A N 1
ATOM 511 C CA . ARG A 1 67 ? -9.031 -2.627 -2.373 1 89.25 67 ARG A CA 1
ATOM 512 C C . ARG A 1 67 ? -8.617 -2.188 -3.771 1 89.25 67 ARG A C 1
ATOM 514 O O . ARG A 1 67 ? -9.367 -2.363 -4.734 1 89.25 67 ARG A O 1
ATOM 521 N N . MET A 1 68 ? -7.504 -1.644 -3.818 1 88.5 68 MET A N 1
ATOM 522 C CA . MET A 1 68 ? -6.988 -1.196 -5.109 1 88.5 68 MET A CA 1
ATOM 523 C C . MET A 1 68 ? -6.785 -2.377 -6.051 1 88.5 68 MET A C 1
ATOM 525 O O . MET A 1 68 ? -7.203 -2.33 -7.211 1 88.5 68 MET A O 1
ATOM 529 N N . LEU A 1 69 ? -6.203 -3.424 -5.594 1 91.38 69 LEU A N 1
ATOM 530 C CA . LEU A 1 69 ? -5.926 -4.594 -6.418 1 91.38 69 LEU A CA 1
ATOM 531 C C . LEU A 1 69 ? -7.223 -5.262 -6.863 1 91.38 69 LEU A C 1
ATOM 533 O O . LEU A 1 69 ? -7.305 -5.785 -7.977 1 91.38 69 LEU A O 1
ATOM 537 N N . SER A 1 70 ? -8.18 -5.195 -6.047 1 91.69 70 SER A N 1
ATOM 538 C CA . SER A 1 70 ? -9.43 -5.902 -6.289 1 91.69 70 SER A CA 1
ATOM 539 C C . SER A 1 70 ? -10.211 -5.266 -7.434 1 91.69 70 SER A C 1
ATOM 541 O O . SER A 1 70 ? -11.242 -5.797 -7.859 1 91.69 70 SER A O 1
ATOM 543 N N . ARG A 1 71 ? -9.742 -4.23 -7.93 1 90.25 71 ARG A N 1
ATOM 544 C CA . ARG A 1 71 ? -10.375 -3.611 -9.086 1 90.25 71 ARG A CA 1
ATOM 545 C C . ARG A 1 71 ? -10.133 -4.43 -10.352 1 90.25 71 ARG A C 1
ATOM 547 O O . ARG A 1 71 ? -10.875 -4.316 -11.328 1 90.25 71 ARG A O 1
ATOM 554 N N . ASP A 1 72 ? -9.086 -5.156 -10.352 1 94.06 72 ASP A N 1
ATOM 555 C CA . ASP A 1 72 ? -8.797 -6.031 -11.484 1 94.06 72 ASP A CA 1
ATOM 556 C C . ASP A 1 72 ? -9.719 -7.246 -11.484 1 94.06 72 ASP A C 1
ATOM 558 O O . ASP A 1 72 ? -9.977 -7.844 -10.438 1 94.06 72 ASP A O 1
ATOM 562 N N . PRO A 1 73 ? -10.227 -7.578 -12.664 1 95.19 73 PRO A N 1
ATOM 563 C CA . PRO A 1 73 ? -11.18 -8.688 -12.742 1 95.19 73 PRO A CA 1
ATOM 564 C C . PRO A 1 73 ? -10.555 -10.031 -12.359 1 95.19 73 PRO A C 1
ATOM 566 O O . PRO A 1 73 ? -11.281 -11 -12.117 1 95.19 73 PRO A O 1
ATOM 569 N N . HIS A 1 74 ? -9.281 -10.156 -12.352 1 96.88 74 HIS A N 1
ATOM 570 C CA . HIS A 1 74 ? -8.633 -11.438 -12.062 1 96.88 74 HIS A CA 1
ATOM 571 C C . HIS A 1 74 ? -8.258 -11.539 -10.594 1 96.88 74 HIS A C 1
ATOM 573 O O . HIS A 1 74 ? -7.551 -12.469 -10.195 1 96.88 74 HIS A O 1
ATOM 579 N N . ILE A 1 75 ? -8.641 -10.578 -9.812 1 96.12 75 ILE A N 1
ATOM 580 C CA . ILE A 1 75 ? -8.461 -10.594 -8.367 1 96.12 75 ILE A CA 1
ATOM 581 C C . ILE A 1 75 ? -9.828 -10.602 -7.684 1 96.12 75 ILE A C 1
ATOM 583 O O . ILE A 1 75 ? -10.742 -9.875 -8.086 1 96.12 75 ILE A O 1
ATOM 587 N N . VAL A 1 76 ? -9.953 -11.461 -6.703 1 95.38 76 VAL A N 1
ATOM 588 C CA . VAL A 1 76 ? -11.219 -11.523 -5.977 1 95.38 76 VAL A CA 1
ATOM 589 C C . VAL A 1 76 ? -11.586 -10.141 -5.449 1 95.38 76 VAL A C 1
ATOM 591 O O . VAL A 1 76 ? -10.742 -9.438 -4.891 1 95.38 76 VAL A O 1
ATOM 594 N N . ARG A 1 77 ? -12.789 -9.812 -5.578 1 94.56 77 ARG A N 1
ATOM 595 C CA . ARG A 1 77 ? -13.227 -8.453 -5.273 1 94.56 77 ARG A CA 1
ATOM 596 C C . ARG A 1 77 ? -13.461 -8.273 -3.777 1 94.56 77 ARG A C 1
ATOM 598 O O . ARG A 1 77 ? -14.156 -9.078 -3.154 1 94.56 77 ARG A O 1
ATOM 605 N N . LEU A 1 78 ? -12.82 -7.309 -3.205 1 92.5 78 LEU A N 1
ATOM 606 C CA . LEU A 1 78 ? -13.156 -6.852 -1.862 1 92.5 78 LEU A CA 1
ATOM 607 C C . LEU A 1 78 ? -14.359 -5.914 -1.893 1 92.5 78 LEU A C 1
ATOM 609 O O . LEU A 1 78 ? -14.258 -4.785 -2.379 1 92.5 78 LEU A O 1
ATOM 613 N N . MET A 1 79 ? -15.414 -6.316 -1.318 1 91.62 79 MET A N 1
ATOM 614 C CA . MET A 1 79 ? -16.672 -5.59 -1.455 1 91.62 79 MET A CA 1
ATOM 615 C C . MET A 1 79 ? -16.844 -4.574 -0.327 1 91.62 79 MET A C 1
ATOM 617 O O . MET A 1 79 ? -17.406 -3.496 -0.535 1 91.62 79 MET A O 1
ATOM 621 N N . ASP A 1 80 ? -16.359 -4.996 0.84 1 89.75 80 ASP A N 1
ATOM 622 C CA . ASP A 1 80 ? -16.531 -4.137 2.004 1 89.75 80 ASP A CA 1
ATOM 623 C C . ASP A 1 80 ? -15.578 -4.527 3.129 1 89.75 80 ASP A C 1
ATOM 625 O O . ASP A 1 80 ? -14.93 -5.57 3.062 1 89.75 80 ASP A O 1
ATOM 629 N N . VAL A 1 81 ? -15.383 -3.609 3.971 1 87.69 81 VAL A N 1
ATOM 630 C CA . VAL A 1 81 ? -14.633 -3.84 5.199 1 87.69 81 VAL A CA 1
ATOM 631 C C . VAL A 1 81 ? -15.461 -3.395 6.402 1 87.69 81 VAL A C 1
ATOM 633 O O . VAL A 1 81 ? -15.992 -2.279 6.422 1 87.69 81 VAL A O 1
ATOM 636 N N . LYS A 1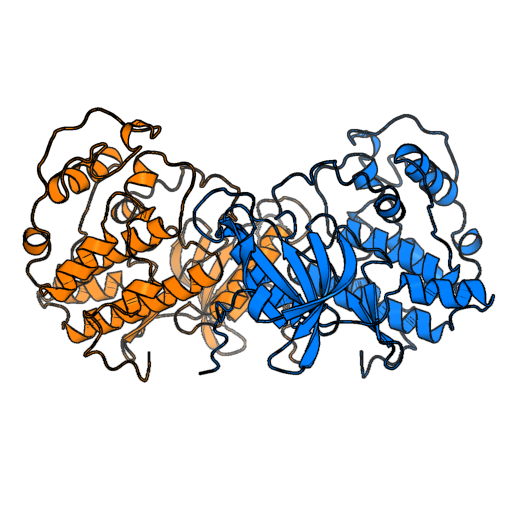 82 ? -15.602 -4.23 7.344 1 86.38 82 LYS A N 1
ATOM 637 C CA . LYS A 1 82 ? -16.375 -3.914 8.539 1 86.38 82 LYS A CA 1
ATOM 638 C C . LYS A 1 82 ? -15.547 -4.125 9.805 1 86.38 82 LYS A C 1
ATOM 640 O O . LYS A 1 82 ? -14.703 -5.023 9.859 1 86.38 82 LYS A O 1
ATOM 645 N N . GLN A 1 83 ? -15.797 -3.189 10.641 1 82.94 83 GLN A N 1
ATOM 646 C CA . GLN A 1 83 ? -15.148 -3.324 11.938 1 82.94 83 GLN A CA 1
ATOM 647 C C . GLN A 1 83 ? -16.125 -3.875 12.977 1 82.94 83 GLN A C 1
ATOM 649 O O . GLN A 1 83 ? -17.328 -3.58 12.938 1 82.94 83 GLN A O 1
ATOM 654 N N . GLY A 1 84 ? -15.609 -4.738 13.82 1 78.81 84 GLY A N 1
ATOM 655 C CA . GLY A 1 84 ? -16.375 -5.273 14.938 1 78.81 84 GLY A CA 1
ATOM 656 C C . GLY A 1 84 ? -15.523 -5.539 16.172 1 78.81 84 GLY A C 1
ATOM 657 O O . GLY A 1 84 ? -14.367 -5.125 16.234 1 78.81 84 GLY A O 1
ATOM 658 N N . GLN A 1 85 ? -16.188 -5.953 17.188 1 78.88 85 GLN A N 1
ATOM 659 C CA . GLN A 1 85 ? -15.492 -6.355 18.422 1 78.88 85 GLN A CA 1
ATOM 660 C C . GLN A 1 85 ? -15.672 -7.848 18.688 1 78.88 85 GLN A C 1
ATOM 662 O O . GLN A 1 85 ? -16.75 -8.398 18.453 1 78.88 85 GLN A O 1
ATOM 667 N N . ASN A 1 86 ? -14.555 -8.422 19 1 74.81 86 ASN A N 1
ATOM 668 C CA . ASN A 1 86 ? -14.695 -9.828 19.375 1 74.81 86 ASN A CA 1
ATOM 669 C C . ASN A 1 86 ? -15.242 -9.977 20.781 1 74.81 86 ASN A C 1
ATOM 671 O O . ASN A 1 86 ? -15.633 -8.992 21.422 1 74.81 86 ASN A O 1
ATOM 675 N N . LYS A 1 87 ? -15.367 -11.273 21.281 1 75.5 87 LYS A N 1
ATOM 676 C CA . LYS A 1 87 ? -15.945 -11.586 22.578 1 75.5 87 LYS A CA 1
ATOM 677 C C . LYS A 1 87 ? -15.156 -10.93 23.703 1 75.5 87 LYS A C 1
ATOM 679 O O . LYS A 1 87 ? -15.711 -10.594 24.75 1 75.5 87 LYS A O 1
ATOM 684 N N . GLU A 1 88 ? -13.898 -10.664 23.484 1 77.31 88 GLU A N 1
ATOM 685 C CA . GLU A 1 88 ? -13.008 -10.078 24.484 1 77.31 88 GLU A CA 1
ATOM 686 C C . GLU A 1 88 ? -13.008 -8.555 24.391 1 77.31 88 GLU A C 1
ATOM 688 O O . GLU A 1 88 ? -12.25 -7.887 25.109 1 77.31 88 GLU A O 1
ATOM 693 N N . GLY A 1 89 ? -13.797 -7.996 23.484 1 75.38 89 GLY A N 1
ATOM 694 C CA . GLY A 1 89 ? -13.898 -6.555 23.344 1 75.38 89 GLY A CA 1
ATOM 695 C C . GLY A 1 89 ? -12.812 -5.961 22.469 1 75.38 89 GLY A C 1
ATOM 696 O O . GLY A 1 89 ? -12.641 -4.742 22.406 1 75.38 89 GLY A O 1
ATOM 697 N N . LYS A 1 90 ? -12.055 -6.844 21.891 1 76.75 90 LYS A N 1
ATOM 698 C CA . LYS A 1 90 ? -10.984 -6.371 21.016 1 76.75 90 LYS A CA 1
ATOM 699 C C . LYS A 1 90 ? -11.5 -6.094 19.609 1 76.75 90 LYS A C 1
ATOM 701 O O . LYS A 1 90 ? -12.406 -6.781 19.125 1 76.75 90 LYS A O 1
ATOM 706 N N . THR A 1 91 ? -10.891 -5.098 18.984 1 78.19 91 THR A N 1
ATOM 707 C CA . THR A 1 91 ? -11.305 -4.707 17.641 1 78.19 91 THR A CA 1
ATOM 708 C C . THR A 1 91 ? -10.93 -5.785 16.625 1 78.19 91 THR A C 1
ATOM 710 O O . THR A 1 91 ? -9.812 -6.309 16.656 1 78.19 91 THR A O 1
ATOM 713 N N . VAL A 1 92 ? -11.922 -6.215 15.883 1 79.94 92 VAL A N 1
ATOM 714 C CA . VAL A 1 92 ? -11.703 -7.18 14.812 1 79.94 92 VAL A CA 1
ATOM 715 C C . VAL A 1 92 ? -12.188 -6.594 13.484 1 79.94 92 VAL A C 1
ATOM 717 O O . VAL A 1 92 ? -13.164 -5.84 13.453 1 79.94 92 VAL A O 1
ATOM 720 N N . LEU A 1 93 ? -11.422 -6.965 12.484 1 83.12 93 LEU A N 1
ATOM 721 C CA . LEU A 1 93 ? -11.789 -6.516 11.141 1 83.12 93 LEU A CA 1
ATOM 722 C C . LEU A 1 93 ? -12.375 -7.66 10.32 1 83.12 93 LEU A C 1
ATOM 724 O O . LEU A 1 93 ? -11.859 -8.781 10.367 1 83.12 93 LEU A O 1
ATOM 728 N N . TYR A 1 94 ? -13.492 -7.367 9.664 1 85.31 94 TYR A N 1
ATOM 729 C CA . TYR A 1 94 ? -14.102 -8.32 8.742 1 85.31 94 TYR A CA 1
ATOM 730 C C . TYR A 1 94 ? -13.984 -7.84 7.301 1 85.31 94 TYR A C 1
ATOM 732 O O . TYR A 1 94 ? -14.492 -6.773 6.949 1 85.31 94 TYR A O 1
ATOM 740 N N . LEU A 1 95 ? -13.281 -8.656 6.559 1 88.81 95 LEU A N 1
ATOM 741 C CA . LEU A 1 95 ? -13.195 -8.391 5.129 1 88.81 95 LEU A CA 1
ATOM 742 C C . LEU A 1 95 ? -14.297 -9.117 4.371 1 88.81 95 LEU A C 1
ATOM 744 O O . LEU A 1 95 ? -14.445 -10.336 4.504 1 88.81 95 LEU A O 1
ATOM 748 N N . VAL A 1 96 ? -15.062 -8.375 3.607 1 91.38 96 VAL A N 1
ATOM 749 C CA . VAL A 1 96 ? -16.172 -8.945 2.852 1 91.38 96 VAL A CA 1
ATOM 750 C C . VAL A 1 96 ? -15.781 -9.094 1.383 1 91.38 96 VAL A C 1
ATOM 752 O O . VAL A 1 96 ? -15.648 -8.094 0.668 1 91.38 96 VAL A O 1
ATOM 755 N N . PHE A 1 97 ? -15.664 -10.352 0.944 1 92.38 97 PHE A N 1
ATOM 756 C CA . PHE A 1 97 ? -15.281 -10.633 -0.435 1 92.38 97 PHE A CA 1
ATOM 757 C C . PHE A 1 97 ? -16.469 -11.172 -1.228 1 92.38 97 PHE A C 1
ATOM 759 O O . PHE A 1 97 ? -17.422 -11.68 -0.648 1 92.38 97 PHE A O 1
ATOM 766 N N . GLU A 1 98 ? -16.359 -11 -2.535 1 93.5 98 GLU A N 1
ATOM 767 C CA . GLU A 1 98 ? -17.297 -11.734 -3.377 1 93.5 98 GLU A CA 1
ATOM 768 C C . GLU A 1 98 ? -17.156 -13.234 -3.184 1 93.5 98 GLU A C 1
ATOM 770 O O . GLU A 1 98 ? -16.062 -13.742 -2.982 1 93.5 98 GLU A O 1
ATOM 775 N N . TYR A 1 99 ? -18.266 -13.867 -3.221 1 91.25 99 TYR A N 1
ATOM 776 C CA . TYR A 1 99 ? -18.25 -15.32 -3.053 1 91.25 99 TYR A CA 1
ATOM 777 C C . TYR A 1 99 ? -18.141 -16.016 -4.398 1 91.25 99 TYR A C 1
ATOM 779 O O . TYR A 1 99 ? -18.812 -15.648 -5.363 1 91.25 99 TYR A O 1
ATOM 787 N N . MET A 1 100 ? -17.219 -16.953 -4.445 1 89.88 100 MET A N 1
ATOM 788 C CA . MET A 1 100 ? -17.062 -17.828 -5.613 1 89.88 100 MET A CA 1
ATOM 789 C C . MET A 1 100 ? -17.344 -19.281 -5.254 1 89.88 100 MET A C 1
ATOM 791 O O . MET A 1 100 ? -16.938 -19.75 -4.191 1 89.88 100 MET A O 1
ATOM 795 N N . ASP A 1 101 ? -17.984 -19.984 -6.094 1 82.88 101 ASP A N 1
ATOM 796 C CA . ASP A 1 101 ? -18.516 -21.297 -5.773 1 82.88 101 ASP A CA 1
ATOM 797 C C . ASP A 1 101 ? -17.406 -22.359 -5.766 1 82.88 101 ASP A C 1
ATOM 799 O O . ASP A 1 101 ? -17.516 -23.375 -5.07 1 82.88 101 ASP A O 1
ATOM 803 N N . THR A 1 102 ? -16.422 -22.156 -6.602 1 91.81 102 THR A N 1
ATOM 804 C CA . THR A 1 102 ? -15.43 -23.203 -6.734 1 91.81 102 THR A CA 1
ATOM 805 C C . THR A 1 102 ? -14.023 -22.625 -6.801 1 91.81 102 THR A C 1
ATOM 807 O O . THR A 1 102 ? -13.852 -21.422 -7.004 1 91.81 102 THR A O 1
ATOM 810 N N . ASP A 1 103 ? -13.07 -23.453 -6.422 1 94.12 103 ASP A N 1
ATOM 811 C CA . ASP A 1 103 ? -11.664 -23.125 -6.613 1 94.12 103 ASP A CA 1
ATOM 812 C C . ASP A 1 103 ? -11.016 -24.078 -7.621 1 94.12 103 ASP A C 1
ATOM 814 O O . ASP A 1 103 ? -11.648 -25.031 -8.078 1 94.12 103 ASP A O 1
ATOM 818 N N . LEU A 1 104 ? -9.836 -23.734 -8.008 1 96.5 104 LEU A N 1
ATOM 819 C CA . LEU A 1 104 ? -9.148 -24.484 -9.055 1 96.5 104 LEU A CA 1
ATOM 820 C C . LEU A 1 104 ? -8.852 -25.906 -8.602 1 96.5 104 LEU A C 1
ATOM 822 O O . LEU A 1 104 ? -8.844 -26.844 -9.406 1 96.5 104 LEU A O 1
ATOM 826 N N . LYS A 1 105 ? -8.602 -26.094 -7.285 1 95.25 105 LYS A N 1
ATOM 827 C CA . LYS A 1 105 ? -8.344 -27.422 -6.77 1 95.25 105 LYS A CA 1
ATOM 828 C C . LYS A 1 105 ? -9.539 -28.344 -7.008 1 95.25 105 LYS A C 1
ATOM 830 O O . LYS A 1 105 ? -9.383 -29.453 -7.516 1 95.25 105 LYS A O 1
ATOM 835 N N . LYS A 1 106 ? -10.68 -27.875 -6.691 1 94 106 LYS A N 1
ATOM 836 C CA . LYS A 1 106 ? -11.906 -28.641 -6.914 1 94 106 LYS A CA 1
ATOM 837 C C . LYS A 1 106 ? -12.141 -28.875 -8.398 1 94 106 LYS A C 1
ATOM 839 O O . LYS A 1 106 ? -12.586 -29.953 -8.797 1 94 106 LYS A O 1
ATOM 844 N N . PHE A 1 107 ? -11.891 -27.938 -9.164 1 96.12 107 PHE A N 1
ATOM 845 C CA . PHE A 1 107 ? -12.031 -28.047 -10.617 1 96.12 107 PHE A CA 1
ATOM 846 C C . PHE A 1 107 ? -11.148 -29.172 -11.156 1 96.12 107 PHE A C 1
ATOM 848 O O . PHE A 1 107 ? -11.617 -30.047 -11.883 1 96.12 107 PHE A O 1
ATOM 855 N N . ILE A 1 108 ? -9.875 -29.172 -10.742 1 96.75 108 ILE A N 1
ATOM 856 C CA . ILE A 1 108 ? -8.93 -30.203 -11.18 1 96.75 108 ILE A CA 1
ATOM 857 C C . ILE A 1 108 ? -9.383 -31.562 -10.68 1 96.75 108 ILE A C 1
ATOM 859 O O . ILE A 1 108 ? -9.359 -32.562 -11.43 1 96.75 108 ILE A O 1
ATOM 863 N N . ARG A 1 109 ? -9.828 -31.609 -9.5 1 95.5 109 ARG A N 1
ATOM 864 C CA . ARG A 1 109 ? -10.273 -32.844 -8.891 1 95.5 109 ARG A CA 1
ATOM 865 C C . ARG A 1 109 ? -11.445 -33.469 -9.664 1 95.5 109 ARG A C 1
ATOM 867 O O . ARG A 1 109 ? -11.555 -34.688 -9.781 1 95.5 109 ARG A O 1
ATOM 874 N N . SER A 1 110 ? -12.312 -32.625 -10.125 1 94.94 110 SER A N 1
ATOM 875 C CA . SER A 1 110 ? -13.469 -33.125 -10.867 1 94.94 110 SER A CA 1
ATOM 876 C C . SER A 1 110 ? -13.047 -33.875 -12.109 1 94.94 110 SER A C 1
ATOM 878 O O . SER A 1 110 ? -13.695 -34.875 -12.5 1 94.94 110 SER A O 1
ATOM 880 N N . PHE A 1 111 ? -12.023 -33.531 -12.734 1 95.38 111 PHE A N 1
ATOM 881 C CA . PHE A 1 111 ? -11.508 -34.25 -13.898 1 95.38 111 PHE A CA 1
ATOM 882 C C . PHE A 1 111 ? -10.742 -35.5 -13.484 1 95.38 111 PHE A C 1
ATOM 884 O O . PHE A 1 111 ? -10.836 -36.531 -14.141 1 95.38 111 PHE A O 1
ATOM 891 N N . ARG A 1 112 ? -10.062 -35.375 -12.414 1 93.62 112 ARG A N 1
ATOM 892 C CA . ARG A 1 112 ? -9.328 -36.531 -11.898 1 93.62 112 ARG A CA 1
ATOM 893 C C . ARG A 1 112 ? -10.281 -37.656 -11.562 1 93.62 112 ARG A C 1
ATOM 895 O O . ARG A 1 112 ? -10.008 -38.812 -11.883 1 93.62 112 ARG A O 1
ATOM 902 N N . SER A 1 113 ? -11.352 -37.344 -11.023 1 94.19 113 SER A N 1
ATOM 903 C CA . SER A 1 113 ? -12.328 -38.344 -10.586 1 94.19 113 SER A CA 1
ATOM 904 C C . SER A 1 113 ? -12.977 -39.031 -11.773 1 94.19 113 SER A C 1
ATOM 906 O O . SER A 1 113 ? -13.336 -40.219 -11.695 1 94.19 113 SER A O 1
ATOM 908 N N . THR A 1 114 ? -13.094 -38.344 -12.867 1 93.81 114 THR A N 1
ATOM 909 C CA . THR A 1 114 ? -13.734 -38.906 -14.047 1 93.81 114 THR A CA 1
ATOM 910 C C . THR A 1 114 ? -12.695 -39.531 -14.992 1 93.81 114 THR A C 1
ATOM 912 O O . THR A 1 114 ? -13.047 -40.188 -15.977 1 93.81 114 THR A O 1
ATOM 915 N N . GLY A 1 115 ? -11.469 -39.25 -14.766 1 91.88 115 GLY A N 1
ATOM 916 C CA . GLY A 1 115 ? -10.398 -39.75 -15.609 1 91.88 115 GLY A CA 1
ATOM 917 C C . GLY A 1 115 ? -10.219 -38.969 -16.891 1 91.88 115 GLY A C 1
ATOM 918 O O . GLY A 1 115 ? -9.508 -39.406 -17.797 1 91.88 115 GLY A O 1
ATOM 919 N N . GLN A 1 116 ? -10.914 -37.938 -16.953 1 94.5 116 GLN A N 1
ATOM 920 C CA . GLN A 1 116 ? -10.805 -37.094 -18.141 1 94.5 116 GLN A CA 1
ATOM 921 C C . GLN A 1 116 ? -9.711 -36.031 -17.969 1 94.5 116 GLN A C 1
ATOM 923 O O . GLN A 1 116 ? -9.367 -35.656 -16.844 1 94.5 116 GLN A O 1
ATOM 928 N N . ASN A 1 117 ? -9.18 -35.688 -19.109 1 95.81 117 ASN A N 1
ATOM 929 C CA . ASN A 1 117 ? -8.211 -34.594 -19.094 1 95.81 117 ASN A CA 1
ATOM 930 C C . ASN A 1 117 ? -8.891 -33.219 -19.297 1 95.81 117 ASN A C 1
ATOM 932 O O . ASN A 1 117 ? -9.938 -33.156 -19.938 1 95.81 117 ASN A O 1
ATOM 936 N N . ILE A 1 118 ? -8.305 -32.219 -18.719 1 96.38 118 ILE A N 1
ATOM 937 C CA . ILE A 1 118 ? -8.781 -30.844 -18.953 1 96.38 118 ILE A CA 1
ATOM 938 C C . ILE A 1 118 ? -8.461 -30.438 -20.391 1 96.38 118 ILE A C 1
ATOM 940 O O . ILE A 1 118 ? -7.332 -30.594 -20.844 1 96.38 118 ILE A O 1
ATOM 944 N N . PRO A 1 119 ? -9.461 -29.938 -21.109 1 95.88 119 PRO A N 1
ATOM 945 C CA . PRO A 1 119 ? -9.211 -29.547 -22.5 1 95.88 119 PRO A CA 1
ATOM 946 C C . PRO A 1 119 ? -8.078 -28.531 -22.625 1 95.88 119 PRO A C 1
ATOM 948 O O . PRO A 1 119 ? -7.992 -27.594 -21.828 1 95.88 119 PRO A O 1
ATOM 951 N N . PRO A 1 120 ? -7.223 -28.703 -23.609 1 96.31 120 PRO A N 1
ATOM 952 C CA . PRO A 1 120 ? -6.07 -27.812 -23.781 1 96.31 120 PRO A CA 1
ATOM 953 C C . PRO A 1 120 ? -6.469 -26.344 -23.891 1 96.31 120 PRO A C 1
ATOM 955 O O . PRO A 1 120 ? -5.777 -25.484 -23.359 1 96.31 120 PRO A O 1
ATOM 958 N N . ALA A 1 121 ? -7.566 -26.094 -24.547 1 95.31 121 ALA A N 1
ATOM 959 C CA . ALA A 1 121 ? -8.016 -24.719 -24.688 1 95.31 121 ALA A CA 1
ATOM 960 C C . ALA A 1 121 ? -8.359 -24.109 -23.328 1 95.31 121 ALA A C 1
ATOM 962 O O . ALA A 1 121 ? -8.109 -22.922 -23.094 1 95.31 121 ALA A O 1
ATOM 963 N N . THR A 1 122 ? -8.93 -24.906 -22.484 1 96 122 THR A N 1
ATOM 964 C CA . THR A 1 122 ? -9.266 -24.469 -21.141 1 96 122 THR A CA 1
ATOM 965 C C . THR A 1 122 ? -8 -24.188 -20.328 1 96 122 THR A C 1
ATOM 967 O O . THR A 1 122 ? -7.902 -23.172 -19.641 1 96 122 THR A O 1
ATOM 970 N N . VAL A 1 123 ? -7.035 -25.078 -20.453 1 97.62 123 VAL A N 1
ATOM 971 C CA . VAL A 1 123 ? -5.766 -24.906 -19.766 1 97.62 123 VAL A CA 1
ATOM 972 C C . VAL A 1 123 ? -5.113 -23.594 -20.188 1 97.62 123 VAL A C 1
ATOM 974 O O . VAL A 1 123 ? -4.664 -22.812 -19.344 1 97.62 123 VAL A O 1
ATOM 977 N N . LYS A 1 124 ? -5.109 -23.359 -21.5 1 97.69 124 LYS A N 1
ATOM 978 C CA . LYS A 1 124 ? -4.512 -22.141 -22.031 1 97.69 124 LYS A CA 1
ATOM 979 C C . LYS A 1 124 ? -5.207 -20.906 -21.484 1 97.69 124 LYS A C 1
ATOM 981 O O . LYS A 1 124 ? -4.547 -19.953 -21.062 1 97.69 124 LYS A O 1
ATOM 986 N N . SER A 1 125 ? -6.465 -20.953 -21.484 1 97.44 125 SER A N 1
ATOM 987 C CA . SER A 1 125 ? -7.254 -19.812 -21 1 97.44 125 SER A CA 1
ATOM 988 C C . SER A 1 125 ? -7 -19.547 -19.531 1 97.44 125 SER A C 1
ATOM 990 O O . SER A 1 125 ? -6.758 -18.406 -19.125 1 97.44 125 SER A O 1
ATOM 992 N N . LEU A 1 126 ? -7.066 -20.578 -18.719 1 97.69 126 LEU A N 1
ATOM 993 C CA . LEU A 1 126 ? -6.852 -20.438 -17.281 1 97.69 126 LEU A CA 1
ATOM 994 C C . LEU A 1 126 ? -5.445 -19.938 -16.984 1 97.69 126 LEU A C 1
ATOM 996 O O . LEU A 1 126 ? -5.262 -19.047 -16.156 1 97.69 126 LEU A O 1
ATOM 1000 N N . MET A 1 127 ? -4.5 -20.469 -17.734 1 98.5 127 MET A N 1
ATOM 1001 C CA . MET A 1 127 ? -3.109 -20.078 -17.516 1 98.5 127 MET A CA 1
ATOM 1002 C C . MET A 1 127 ? -2.889 -18.625 -17.922 1 98.5 127 MET A C 1
ATOM 1004 O O . MET A 1 127 ? -2.164 -17.891 -17.25 1 98.5 127 MET A O 1
ATOM 1008 N N . PHE A 1 128 ? -3.477 -18.234 -18.984 1 98.5 128 PHE A N 1
ATOM 1009 C CA . PHE A 1 128 ? -3.35 -16.844 -19.422 1 98.5 128 PHE A CA 1
ATOM 1010 C C . PHE A 1 128 ? -3.92 -15.906 -18.375 1 98.5 128 PHE A C 1
ATOM 1012 O O . PHE A 1 128 ? -3.287 -14.914 -18.016 1 98.5 128 PHE A O 1
ATOM 1019 N N . GLN A 1 129 ? -5.098 -16.234 -17.875 1 98.19 129 GLN A N 1
ATOM 1020 C CA . GLN A 1 129 ? -5.738 -15.422 -16.844 1 98.19 129 GLN A CA 1
ATOM 1021 C C . GLN A 1 129 ? -4.895 -15.367 -15.578 1 98.19 129 GLN A C 1
ATOM 1023 O O . GLN A 1 129 ? -4.766 -14.312 -14.961 1 98.19 129 GLN A O 1
ATOM 1028 N N . LEU A 1 130 ? -4.34 -16.5 -15.211 1 98.56 130 LEU A N 1
ATOM 1029 C CA . LEU A 1 130 ? -3.48 -16.547 -14.031 1 98.56 130 LEU A CA 1
ATOM 1030 C C . LEU A 1 130 ? -2.266 -15.648 -14.211 1 98.56 130 LEU A C 1
ATOM 1032 O O . LEU A 1 130 ? -1.951 -14.844 -13.328 1 98.56 130 LEU A O 1
ATOM 1036 N N . CYS A 1 131 ? -1.595 -15.75 -15.359 1 98.62 131 CYS A N 1
ATOM 1037 C CA . CYS A 1 131 ? -0.444 -14.898 -15.641 1 98.62 131 CYS A CA 1
ATOM 1038 C C . CYS A 1 131 ? -0.836 -13.422 -15.617 1 98.62 131 CYS A C 1
ATOM 1040 O O . CYS A 1 131 ? -0.098 -12.586 -15.094 1 98.62 131 CYS A O 1
ATOM 1042 N N . LYS A 1 132 ? -1.951 -13.164 -16.156 1 98.12 132 LYS A N 1
ATOM 1043 C CA . LYS A 1 132 ? -2.434 -11.789 -16.203 1 98.12 132 LYS A CA 1
ATOM 1044 C C . LYS A 1 132 ? -2.674 -11.227 -14.805 1 98.12 132 LYS A C 1
ATOM 1046 O O . LYS A 1 132 ? -2.254 -10.117 -14.492 1 98.12 132 LYS A O 1
ATOM 1051 N N . GLY A 1 133 ? -3.354 -11.977 -13.977 1 97.56 133 GLY A N 1
ATOM 1052 C CA . GLY A 1 133 ? -3.564 -11.562 -12.602 1 97.56 133 GLY A CA 1
ATOM 1053 C C . GLY A 1 133 ? -2.271 -11.375 -11.828 1 97.56 133 GLY A C 1
ATOM 1054 O O . GLY A 1 133 ? -2.107 -10.383 -11.117 1 97.56 133 GLY A O 1
ATOM 1055 N N . VAL A 1 134 ? -1.363 -12.312 -11.984 1 97.06 134 VAL A N 1
ATOM 1056 C CA . VAL A 1 134 ? -0.08 -12.25 -11.289 1 97.06 134 VAL A CA 1
ATOM 1057 C C . VAL A 1 134 ? 0.72 -11.047 -11.789 1 97.06 134 VAL A C 1
ATOM 1059 O O . VAL A 1 134 ? 1.332 -10.328 -11 1 97.06 134 VAL A O 1
ATOM 1062 N N . ALA A 1 135 ? 0.698 -10.836 -13.086 1 96.81 135 ALA A N 1
ATOM 1063 C CA . ALA A 1 135 ? 1.389 -9.688 -13.664 1 96.81 135 ALA A CA 1
ATOM 1064 C C . ALA A 1 135 ? 0.836 -8.375 -13.102 1 96.81 135 ALA A C 1
ATOM 1066 O O . ALA A 1 135 ? 1.593 -7.445 -12.828 1 96.81 135 ALA A O 1
ATOM 1067 N N . PHE A 1 136 ? -0.443 -8.328 -12.984 1 95.19 136 PHE A N 1
ATOM 1068 C CA . PHE A 1 136 ? -1.078 -7.145 -12.422 1 95.19 136 PHE A CA 1
ATOM 1069 C C . PHE A 1 136 ? -0.601 -6.898 -11 1 95.19 136 PHE A C 1
ATOM 1071 O O . PHE A 1 136 ? -0.225 -5.777 -10.648 1 95.19 136 PHE A O 1
ATOM 1078 N N . CYS A 1 137 ? -0.621 -7.906 -10.172 1 93.25 137 CYS A N 1
ATOM 1079 C CA . CYS A 1 137 ? -0.122 -7.785 -8.805 1 93.25 137 CYS A CA 1
ATOM 1080 C C . CYS A 1 137 ? 1.329 -7.32 -8.797 1 93.25 137 CYS A C 1
ATOM 1082 O O . CYS A 1 137 ? 1.679 -6.379 -8.078 1 93.25 137 CYS A O 1
ATOM 1084 N N . HIS A 1 138 ? 2.131 -7.988 -9.594 1 91.69 138 HIS A N 1
ATOM 1085 C CA . HIS A 1 138 ? 3.551 -7.664 -9.664 1 91.69 138 HIS A CA 1
ATOM 1086 C C . HIS A 1 138 ? 3.77 -6.23 -10.141 1 91.69 138 HIS A C 1
ATOM 1088 O O . HIS A 1 138 ? 4.684 -5.551 -9.672 1 91.69 138 HIS A O 1
ATOM 1094 N N . GLY A 1 139 ? 2.936 -5.789 -11.023 1 90.19 139 GLY A N 1
ATOM 1095 C CA . GLY A 1 139 ? 3.004 -4.418 -11.5 1 90.19 139 GLY A CA 1
ATOM 1096 C C . GLY A 1 139 ? 2.742 -3.395 -10.414 1 90.19 139 GLY A C 1
ATOM 1097 O O . GLY A 1 139 ? 3.107 -2.225 -10.555 1 90.19 139 GLY A O 1
ATOM 1098 N N . HIS A 1 140 ? 2.16 -3.885 -9.414 1 88.44 140 HIS A N 1
ATOM 1099 C CA . HIS A 1 140 ? 1.879 -3.006 -8.289 1 88.44 140 HIS A CA 1
ATOM 1100 C C . HIS A 1 140 ? 2.775 -3.334 -7.098 1 88.44 140 HIS A C 1
ATOM 1102 O O . HIS A 1 140 ? 2.527 -2.871 -5.98 1 88.44 140 HIS A O 1
ATOM 1108 N N . GLY A 1 141 ? 3.791 -4.188 -7.352 1 84.06 141 GLY A N 1
ATOM 1109 C CA . GLY A 1 141 ? 4.797 -4.492 -6.344 1 84.06 141 GLY A CA 1
ATOM 1110 C C . GLY A 1 141 ? 4.316 -5.484 -5.305 1 84.06 141 GLY A C 1
ATOM 1111 O O . GLY A 1 141 ? 4.844 -5.527 -4.191 1 84.06 141 GLY A O 1
ATOM 1112 N N . ILE A 1 142 ? 3.334 -6.207 -5.613 1 87.31 142 ILE A N 1
ATOM 1113 C CA . ILE A 1 142 ? 2.76 -7.145 -4.652 1 87.31 142 ILE A CA 1
ATOM 1114 C C . ILE A 1 142 ? 3.111 -8.578 -5.051 1 87.31 142 ILE A C 1
ATOM 1116 O O . ILE A 1 142 ? 2.893 -8.977 -6.195 1 87.31 142 ILE A O 1
ATOM 1120 N N . LEU A 1 143 ? 3.689 -9.289 -4.094 1 87.69 143 LEU A N 1
ATOM 1121 C CA . LEU A 1 143 ? 3.922 -10.719 -4.234 1 87.69 143 LEU A CA 1
ATOM 1122 C C . LEU A 1 143 ? 2.836 -11.516 -3.525 1 87.69 143 LEU A C 1
ATOM 1124 O O . LEU A 1 143 ? 2.477 -11.219 -2.385 1 87.69 143 LEU A O 1
ATOM 1128 N N . HIS A 1 144 ? 2.258 -12.438 -4.188 1 89 144 HIS A N 1
ATOM 1129 C CA . HIS A 1 144 ? 1.252 -13.281 -3.549 1 89 144 HIS A CA 1
ATOM 1130 C C . HIS A 1 144 ? 1.88 -14.188 -2.498 1 89 144 HIS A C 1
ATOM 1132 O O . HIS A 1 144 ? 1.419 -14.234 -1.354 1 89 144 HIS A O 1
ATOM 1138 N N . ARG A 1 145 ? 2.924 -14.93 -2.875 1 85.25 145 ARG A N 1
ATOM 1139 C CA . ARG A 1 145 ? 3.801 -15.734 -2.031 1 85.25 145 ARG A CA 1
ATOM 1140 C C . ARG A 1 145 ? 3.139 -17.062 -1.652 1 85.25 145 ARG A C 1
ATOM 1142 O O . ARG A 1 145 ? 3.779 -17.938 -1.068 1 85.25 145 ARG A O 1
ATOM 1149 N N . ASP A 1 146 ? 1.888 -17.25 -2.037 1 87.38 146 ASP A N 1
ATOM 1150 C CA . ASP A 1 146 ? 1.199 -18.5 -1.706 1 87.38 146 ASP A CA 1
ATOM 1151 C C . ASP A 1 146 ? 0.24 -18.906 -2.82 1 87.38 146 ASP A C 1
ATOM 1153 O O . ASP A 1 146 ? -0.917 -19.25 -2.559 1 87.38 146 ASP A O 1
ATOM 1157 N N . LEU A 1 147 ? 0.686 -18.797 -3.967 1 94 147 LEU A N 1
ATOM 1158 C CA . LEU A 1 147 ? -0.128 -19.234 -5.098 1 94 147 LEU A CA 1
ATOM 1159 C C . LEU A 1 147 ? -0.249 -20.75 -5.125 1 94 147 LEU A C 1
ATOM 1161 O O . LEU A 1 147 ? 0.757 -21.469 -5.059 1 94 147 LEU A O 1
ATOM 1165 N N . LYS A 1 148 ? -1.411 -21.203 -5.113 1 94.31 148 LYS A N 1
ATOM 1166 C CA . LYS A 1 148 ? -1.8 -22.609 -5.191 1 94.31 148 LYS A CA 1
ATOM 1167 C C . LYS A 1 148 ? -3.238 -22.75 -5.68 1 94.31 148 LYS A C 1
ATOM 1169 O O . LYS A 1 148 ? -4.016 -21.797 -5.633 1 94.31 148 LYS A O 1
ATOM 1174 N N . PRO A 1 149 ? -3.6 -23.906 -6.215 1 95.94 149 PRO A N 1
ATOM 1175 C CA . PRO A 1 149 ? -4.945 -24.078 -6.77 1 95.94 149 PRO A CA 1
ATOM 1176 C C . PRO A 1 149 ? -6.043 -23.719 -5.773 1 95.94 149 PRO A C 1
ATOM 1178 O O . PRO A 1 149 ? -7.098 -23.219 -6.168 1 95.94 149 PRO A O 1
ATOM 1181 N N . HIS A 1 150 ? -5.789 -23.828 -4.43 1 91.75 150 HIS A N 1
ATOM 1182 C CA . HIS A 1 150 ? -6.777 -23.547 -3.398 1 91.75 150 HIS A CA 1
ATOM 1183 C C . HIS A 1 150 ? -7.07 -22.047 -3.326 1 91.75 150 HIS A C 1
ATOM 1185 O O . HIS A 1 150 ? -8.141 -21.641 -2.879 1 91.75 150 HIS A O 1
ATOM 1191 N N . ASN A 1 151 ? -6.094 -21.281 -3.766 1 91.62 151 ASN A N 1
ATOM 1192 C CA . ASN A 1 151 ? -6.223 -19.828 -3.666 1 91.62 151 ASN A CA 1
ATOM 1193 C C . ASN A 1 151 ? -6.613 -19.219 -5.004 1 91.62 151 ASN A C 1
ATOM 1195 O O . ASN A 1 151 ? -6.523 -18 -5.18 1 91.62 151 ASN A O 1
ATOM 1199 N N . LEU A 1 152 ? -6.926 -20.062 -5.938 1 96.88 152 LEU A N 1
ATOM 1200 C CA . LEU A 1 152 ? -7.441 -19.625 -7.23 1 96.88 152 LEU A CA 1
ATOM 1201 C C . LEU A 1 152 ? -8.914 -20 -7.383 1 96.88 152 LEU A C 1
ATOM 1203 O O . LEU A 1 152 ? -9.25 -21.188 -7.547 1 96.88 152 LEU A O 1
ATOM 1207 N N . LEU A 1 153 ? -9.734 -18.984 -7.312 1 96.25 153 LEU A N 1
ATOM 1208 C CA . LEU A 1 153 ? -11.18 -19.203 -7.414 1 96.25 153 LEU A CA 1
ATOM 1209 C C . LEU A 1 153 ? -11.641 -19.078 -8.859 1 96.25 153 LEU A C 1
ATOM 1211 O O . LEU A 1 153 ? -10.945 -18.5 -9.703 1 96.25 153 LEU A O 1
ATOM 1215 N N . MET A 1 154 ? -12.727 -19.734 -9.141 1 93.62 154 MET A N 1
ATOM 1216 C CA . MET A 1 154 ? -13.156 -19.719 -10.539 1 93.62 154 MET A CA 1
ATOM 1217 C C . MET A 1 154 ? -14.68 -19.812 -10.633 1 93.62 154 MET A C 1
ATOM 1219 O O . MET A 1 154 ? -15.336 -20.312 -9.727 1 93.62 154 MET A O 1
ATOM 1223 N N . ASP A 1 155 ? -15.188 -19.25 -11.625 1 91.25 155 ASP A N 1
ATOM 1224 C CA . ASP A 1 155 ? -16.562 -19.438 -12.047 1 91.25 155 ASP A CA 1
ATOM 1225 C C . ASP A 1 155 ? -16.672 -20.547 -13.078 1 91.25 155 ASP A C 1
ATOM 1227 O O . ASP A 1 155 ? -16.125 -20.438 -14.18 1 91.25 155 ASP A O 1
ATOM 1231 N N . ARG A 1 156 ? -17.438 -21.562 -12.859 1 87.06 156 ARG A N 1
ATOM 1232 C CA . ARG A 1 156 ? -17.516 -22.719 -13.727 1 87.06 156 ARG A CA 1
ATOM 1233 C C . ARG A 1 156 ? -18.219 -22.391 -15.031 1 87.06 156 ARG A C 1
ATOM 1235 O O . ARG A 1 156 ? -17.969 -23.031 -16.062 1 87.06 156 ARG A O 1
ATOM 1242 N N . THR A 1 157 ? -19.062 -21.438 -14.953 1 88.12 157 THR A N 1
ATOM 1243 C CA . THR A 1 157 ? -19.844 -21.094 -16.125 1 88.12 157 THR A CA 1
ATOM 1244 C C . THR A 1 157 ? -19.062 -20.188 -17.078 1 88.12 157 THR A C 1
ATOM 1246 O O . THR A 1 157 ? -18.906 -20.5 -18.25 1 88.12 157 THR A O 1
ATOM 1249 N N . THR A 1 158 ? -18.438 -19.234 -16.547 1 89.38 158 THR A N 1
ATOM 1250 C CA . THR A 1 158 ? -17.734 -18.266 -17.375 1 89.38 158 THR A CA 1
ATOM 1251 C C . THR A 1 158 ? -16.266 -18.625 -17.516 1 89.38 158 THR A C 1
ATOM 1253 O O . THR A 1 158 ? -15.562 -18.078 -18.359 1 89.38 158 THR A O 1
ATOM 1256 N N . MET A 1 159 ? -15.734 -19.531 -16.688 1 92.19 159 MET A N 1
ATOM 1257 C CA . MET A 1 159 ? -14.336 -19.969 -16.641 1 92.19 159 MET A CA 1
ATOM 1258 C C . MET A 1 159 ? -13.414 -18.828 -16.266 1 92.19 159 MET A C 1
ATOM 1260 O O . MET A 1 159 ? -12.227 -18.844 -16.562 1 92.19 159 MET A O 1
ATOM 1264 N N . MET A 1 160 ? -14.031 -17.797 -15.617 1 95.12 160 MET A N 1
ATOM 1265 C CA . MET A 1 160 ? -13.227 -16.703 -15.094 1 95.12 160 MET A CA 1
ATOM 1266 C C . MET A 1 160 ? -12.422 -17.156 -13.875 1 95.12 160 MET A C 1
ATOM 1268 O O . MET A 1 160 ? -12.977 -17.766 -12.953 1 95.12 160 MET A O 1
ATOM 1272 N N . LEU A 1 161 ? -11.148 -16.859 -13.914 1 97.38 161 LEU A N 1
ATOM 1273 C CA . LEU A 1 161 ? -10.242 -17.219 -12.828 1 97.38 161 LEU A CA 1
ATOM 1274 C C . LEU A 1 161 ? -9.875 -15.977 -12.008 1 97.38 161 LEU A C 1
ATOM 1276 O O . LEU A 1 161 ? -9.539 -14.938 -12.578 1 97.38 161 LEU A O 1
ATOM 1280 N N . LYS A 1 162 ? -9.977 -16.078 -10.656 1 97.19 162 LYS A N 1
ATOM 1281 C CA . LYS A 1 162 ? -9.625 -14.961 -9.781 1 97.19 162 LYS A CA 1
ATOM 1282 C C . LYS A 1 162 ? -8.664 -15.406 -8.68 1 97.19 162 LYS A C 1
ATOM 1284 O O . LYS A 1 162 ? -8.836 -16.484 -8.094 1 97.19 162 LYS A O 1
ATOM 1289 N N . ILE A 1 163 ? -7.676 -14.602 -8.477 1 96.5 163 ILE A N 1
ATOM 1290 C CA . ILE A 1 163 ? -6.684 -14.867 -7.441 1 96.5 163 ILE A CA 1
ATOM 1291 C C . ILE A 1 163 ? -7.211 -14.414 -6.082 1 96.5 163 ILE A C 1
ATOM 1293 O O . ILE A 1 163 ? -7.734 -13.297 -5.957 1 96.5 163 ILE A O 1
ATOM 1297 N N . ALA A 1 164 ? -7.176 -15.219 -5.156 1 92.5 164 ALA A N 1
ATOM 1298 C CA . ALA A 1 164 ? -7.641 -14.906 -3.807 1 92.5 164 ALA A CA 1
ATOM 1299 C C . ALA A 1 164 ? -6.488 -14.922 -2.811 1 92.5 164 ALA A C 1
ATOM 1301 O O . ALA A 1 164 ? -5.352 -15.234 -3.174 1 92.5 164 ALA A O 1
ATOM 1302 N N . ASP A 1 165 ? -6.812 -14.469 -1.6 1 83.69 165 ASP A N 1
ATOM 1303 C CA . ASP A 1 165 ? -5.934 -14.523 -0.435 1 83.69 165 ASP A CA 1
ATOM 1304 C C . ASP A 1 165 ? -4.684 -13.672 -0.648 1 83.69 165 ASP A C 1
ATOM 1306 O O . ASP A 1 165 ? -3.564 -14.133 -0.41 1 83.69 165 ASP A O 1
ATOM 1310 N N . LEU A 1 166 ? -4.84 -12.547 -1.409 1 81.19 166 LEU A N 1
ATOM 1311 C CA . LEU A 1 166 ? -3.758 -11.578 -1.505 1 81.19 166 LEU A CA 1
ATOM 1312 C C . LEU A 1 166 ? -3.475 -10.945 -0.147 1 81.19 166 LEU A C 1
ATOM 1314 O O . LEU A 1 166 ? -2.482 -10.227 0.014 1 81.19 166 LEU A O 1
ATOM 1318 N N . GLY A 1 167 ? -4.363 -11.297 0.676 1 57.25 167 GLY A N 1
ATOM 1319 C CA . GLY A 1 167 ? -4.594 -10.586 1.927 1 57.25 167 GLY A CA 1
ATOM 1320 C C . GLY A 1 167 ? -3.326 -10.016 2.531 1 57.25 167 GLY A C 1
ATOM 1321 O O . GLY A 1 167 ? -2.258 -10.07 1.915 1 57.25 167 GLY A O 1
ATOM 1322 N N . LEU A 1 168 ? -3.639 -9.648 3.799 1 53.44 168 LEU A N 1
ATOM 1323 C CA . LEU A 1 168 ? -2.984 -8.75 4.75 1 53.44 168 LEU A CA 1
ATOM 1324 C C . LEU A 1 168 ? -1.49 -9.039 4.828 1 53.44 168 LEU A C 1
ATOM 1326 O O . LEU A 1 168 ? -1.069 -9.984 5.508 1 53.44 168 LEU A O 1
ATOM 1330 N N . ALA A 1 169 ? -1.168 -9.25 3.525 1 43.25 169 ALA A N 1
ATOM 1331 C CA . ALA A 1 169 ? 0.217 -9.523 3.146 1 43.25 169 ALA A CA 1
ATOM 1332 C C . ALA A 1 169 ? 1.186 -9.008 4.207 1 43.25 169 ALA A C 1
ATOM 1334 O O . ALA A 1 169 ? 0.911 -8 4.871 1 43.25 169 ALA A O 1
ATOM 1335 N N . ARG A 1 170 ? 1.88 -9.953 4.84 1 42.16 170 ARG A N 1
ATOM 1336 C CA . ARG A 1 170 ? 3.096 -9.664 5.594 1 42.16 170 ARG A CA 1
ATOM 1337 C C . ARG A 1 170 ? 3.799 -8.43 5.051 1 42.16 170 ARG A C 1
ATOM 1339 O O . ARG A 1 170 ? 4.344 -8.453 3.945 1 42.16 170 ARG A O 1
ATOM 1346 N N . ALA A 1 171 ? 3.09 -7.371 4.949 1 39.16 171 ALA A N 1
ATOM 1347 C CA . ALA A 1 171 ? 3.934 -6.27 4.488 1 39.16 171 ALA A CA 1
ATOM 1348 C C . ALA A 1 171 ? 5.395 -6.703 4.395 1 39.16 171 ALA A C 1
ATOM 1350 O O . ALA A 1 171 ? 5.809 -7.664 5.051 1 39.16 171 ALA A O 1
ATOM 1351 N N . PHE A 1 172 ? 6.152 -6.027 3.523 1 35.47 172 PHE A N 1
ATOM 1352 C CA . PHE A 1 172 ? 7.531 -6.312 3.135 1 35.47 172 PHE A CA 1
ATOM 1353 C C . PHE A 1 172 ? 8.312 -6.895 4.305 1 35.47 172 PHE A C 1
ATOM 1355 O O . PHE A 1 172 ? 9.266 -7.652 4.109 1 35.47 172 PHE A O 1
ATOM 1362 N N . THR A 1 173 ? 8.297 -6.137 5.363 1 34.88 173 THR A N 1
ATOM 1363 C CA . THR A 1 173 ? 9.422 -6.258 6.285 1 34.88 173 THR A CA 1
ATOM 1364 C C . THR A 1 173 ? 9.305 -7.535 7.113 1 34.88 173 THR A C 1
ATOM 1366 O O . THR A 1 173 ? 10.18 -7.836 7.926 1 34.88 173 THR A O 1
ATOM 1369 N N . VAL A 1 174 ? 8.078 -7.969 7.316 1 33.97 174 VAL A N 1
ATOM 1370 C CA . VAL A 1 174 ? 8.195 -8.984 8.359 1 33.97 174 VAL A CA 1
ATOM 1371 C C . VAL A 1 174 ? 8.664 -10.305 7.754 1 33.97 174 VAL A C 1
ATOM 1373 O O . VAL A 1 174 ? 8.109 -10.766 6.754 1 33.97 174 VAL A O 1
ATOM 1376 N N . PRO A 1 175 ? 9.805 -10.641 8.125 1 37.56 175 PRO A N 1
ATOM 1377 C CA . PRO A 1 175 ? 10.18 -12.016 7.781 1 37.56 175 PRO A CA 1
ATOM 1378 C C . PRO A 1 175 ? 9 -12.977 7.816 1 37.56 175 PRO A C 1
ATOM 1380 O O . PRO A 1 175 ? 8.156 -12.891 8.711 1 37.56 175 PRO A O 1
ATOM 1383 N N . ILE A 1 176 ? 8.492 -13.344 6.656 1 37.44 176 ILE A N 1
ATOM 1384 C CA . ILE A 1 176 ? 7.57 -14.477 6.664 1 37.44 176 ILE A CA 1
ATOM 1385 C C . ILE A 1 176 ? 7.844 -15.352 7.879 1 37.44 176 ILE A C 1
ATOM 1387 O O . ILE A 1 176 ? 8.906 -15.969 7.984 1 37.44 176 ILE A O 1
ATOM 1391 N N . LYS A 1 177 ? 7.293 -15 8.93 1 38.22 177 LYS A N 1
ATOM 1392 C CA . LYS A 1 177 ? 7.488 -15.992 9.984 1 38.22 177 LYS A CA 1
ATOM 1393 C C . LYS A 1 177 ? 7.285 -17.406 9.445 1 38.22 177 LYS A C 1
ATOM 1395 O O . LYS A 1 177 ? 6.422 -17.641 8.602 1 38.22 177 LYS A O 1
ATOM 1400 N N . LYS A 1 178 ? 8.219 -18.219 9.664 1 38.22 178 LYS A N 1
ATOM 1401 C CA . LYS A 1 178 ? 8.484 -19.641 9.43 1 38.22 178 LYS A CA 1
ATOM 1402 C C . LYS A 1 178 ? 7.199 -20.453 9.5 1 38.22 178 LYS A C 1
ATOM 1404 O O . LYS A 1 178 ? 7.203 -21.656 9.219 1 38.22 178 LYS A O 1
ATOM 1409 N N . TYR A 1 179 ? 6.152 -19.844 10.07 1 35.56 179 TYR A N 1
ATOM 1410 C CA . TYR A 1 179 ? 5.305 -20.875 10.68 1 35.56 179 TYR A CA 1
ATOM 1411 C C . TYR A 1 179 ? 4.309 -21.422 9.672 1 35.56 179 TYR A C 1
ATOM 1413 O O . TYR A 1 179 ? 3.328 -22.078 10.047 1 35.56 179 TYR A O 1
ATOM 1421 N N . THR A 1 180 ? 4.199 -20.844 8.578 1 40 180 THR A N 1
ATOM 1422 C CA . THR A 1 180 ? 3.076 -21.625 8.055 1 40 180 THR A CA 1
ATOM 1423 C C . THR A 1 180 ? 3.502 -23.047 7.746 1 40 180 THR A C 1
ATOM 1425 O O . THR A 1 180 ? 4.344 -23.281 6.875 1 40 180 THR A O 1
ATOM 1428 N N . HIS A 1 181 ? 3.496 -23.828 8.664 1 38.75 181 HIS A N 1
ATOM 1429 C CA . HIS A 1 181 ? 3.74 -25.266 8.625 1 38.75 181 HIS A CA 1
ATOM 1430 C C . HIS A 1 181 ? 2.775 -25.969 7.664 1 38.75 181 HIS A C 1
ATOM 1432 O O . HIS A 1 181 ? 2.729 -27.188 7.609 1 38.75 181 HIS A O 1
ATOM 1438 N N . GLU A 1 182 ? 1.913 -25.281 7.02 1 47.69 182 GLU A N 1
ATOM 1439 C CA . GLU A 1 182 ? 1.061 -26.234 6.328 1 47.69 182 GLU A CA 1
ATOM 1440 C C . GLU A 1 182 ? 1.767 -26.828 5.109 1 47.69 182 GLU A C 1
ATOM 1442 O O . GLU A 1 182 ? 2.221 -26.078 4.234 1 47.69 182 GLU A O 1
ATOM 1447 N N . ILE A 1 183 ? 2.09 -28.172 5.164 1 43.97 183 ILE A N 1
ATOM 1448 C CA . ILE A 1 183 ? 2.738 -29.031 4.184 1 43.97 183 ILE A CA 1
ATOM 1449 C C . ILE A 1 183 ? 2.275 -28.656 2.777 1 43.97 183 ILE A C 1
ATOM 1451 O O . ILE A 1 183 ? 3.08 -28.594 1.846 1 43.97 183 ILE A O 1
ATOM 1455 N N . LEU A 1 184 ? 0.906 -28.406 2.553 1 49.94 184 LEU A N 1
ATOM 1456 C CA . LEU A 1 184 ? 0.344 -28.172 1.227 1 49.94 184 LEU A CA 1
ATOM 1457 C C . LEU A 1 184 ? 0.882 -26.875 0.623 1 49.94 184 LEU A C 1
ATOM 1459 O O . LEU A 1 184 ? 1.011 -26.766 -0.599 1 49.94 184 LEU A O 1
ATOM 1463 N N . THR A 1 185 ? 1.362 -26.031 1.434 1 70.5 185 THR A N 1
ATOM 1464 C CA . THR A 1 185 ? 1.932 -24.766 0.962 1 70.5 185 THR A CA 1
ATOM 1465 C C . THR A 1 185 ? 3.35 -24.984 0.439 1 70.5 185 THR A C 1
ATOM 1467 O O . THR A 1 185 ? 3.824 -24.219 -0.406 1 70.5 185 THR A O 1
ATOM 1470 N N . LEU A 1 186 ? 3.758 -26.281 0.538 1 83.94 186 LEU A N 1
ATOM 1471 C CA . LEU A 1 186 ? 5.145 -26.578 0.177 1 83.94 186 LEU A CA 1
ATOM 1472 C C . LEU A 1 186 ? 5.262 -26.906 -1.308 1 83.94 186 LEU A C 1
ATOM 1474 O O . LEU A 1 186 ? 6.27 -26.578 -1.941 1 83.94 186 LEU A O 1
ATOM 1478 N N . TRP A 1 187 ? 4.195 -27.469 -1.885 1 94 187 TRP A N 1
ATOM 1479 C CA . TRP A 1 187 ? 4.234 -28.062 -3.213 1 94 187 TRP A CA 1
ATOM 1480 C C . TRP A 1 187 ? 4.496 -27.016 -4.281 1 94 187 TRP A C 1
ATOM 1482 O O . TRP A 1 187 ? 4.902 -27.344 -5.398 1 94 187 TRP A O 1
ATOM 1492 N N . TYR A 1 188 ? 4.297 -25.812 -3.896 1 95.69 188 TYR A N 1
ATOM 1493 C CA . TYR A 1 188 ? 4.387 -24.75 -4.902 1 95.69 188 TYR A CA 1
ATOM 1494 C C . TYR A 1 188 ? 5.465 -23.734 -4.535 1 95.69 188 TYR A C 1
ATOM 1496 O O . TYR A 1 188 ? 5.613 -22.719 -5.199 1 95.69 188 TYR A O 1
ATOM 1504 N N . ARG A 1 189 ? 6.195 -24.062 -3.492 1 93.25 189 ARG A N 1
ATOM 1505 C CA . ARG A 1 189 ? 7.23 -23.141 -3.004 1 93.25 189 ARG A CA 1
ATOM 1506 C C . ARG A 1 189 ? 8.484 -23.234 -3.863 1 93.25 189 ARG A C 1
ATOM 1508 O O . ARG A 1 189 ? 8.93 -24.328 -4.219 1 93.25 189 ARG A O 1
ATOM 1515 N N . ALA A 1 190 ? 9.016 -22.141 -4.148 1 95.12 190 ALA A N 1
ATOM 1516 C CA . ALA A 1 190 ? 10.211 -22.062 -4.98 1 95.12 190 ALA A CA 1
ATOM 1517 C C . ALA A 1 190 ? 11.438 -22.562 -4.223 1 95.12 190 ALA A C 1
ATOM 1519 O O . ALA A 1 190 ? 11.547 -22.359 -3.012 1 95.12 190 ALA A O 1
ATOM 1520 N N . PRO A 1 191 ? 12.367 -23.188 -4.934 1 95.94 191 PRO A N 1
ATOM 1521 C CA . PRO A 1 191 ? 13.547 -23.766 -4.273 1 95.94 191 PRO A CA 1
ATOM 1522 C C . PRO A 1 191 ? 14.367 -22.719 -3.527 1 95.94 191 PRO A C 1
ATOM 1524 O O . PRO A 1 191 ? 14.969 -23.016 -2.492 1 95.94 191 PRO A O 1
ATOM 1527 N N . GLU A 1 192 ? 14.484 -21.469 -4.008 1 93.94 192 GLU A N 1
ATOM 1528 C CA . GLU A 1 192 ? 15.25 -20.453 -3.291 1 93.94 192 GLU A CA 1
ATOM 1529 C C . GLU A 1 192 ? 14.664 -20.188 -1.909 1 93.94 192 GLU A C 1
ATOM 1531 O O . GLU A 1 192 ? 15.391 -19.875 -0.965 1 93.94 192 GLU A O 1
ATOM 1536 N N . VAL A 1 193 ? 13.359 -20.234 -1.837 1 90.5 193 VAL A N 1
ATOM 1537 C CA . VAL A 1 193 ? 12.711 -20.047 -0.544 1 90.5 193 VAL A CA 1
ATOM 1538 C C . VAL A 1 193 ? 13.023 -21.234 0.364 1 90.5 193 VAL A C 1
ATOM 1540 O O . VAL A 1 193 ? 13.367 -21.047 1.534 1 90.5 193 VAL A O 1
ATOM 1543 N N . LEU A 1 194 ? 12.969 -22.406 -0.171 1 91.94 194 LEU A N 1
ATOM 1544 C CA . LEU A 1 194 ? 13.25 -23.625 0.581 1 91.94 194 LEU A CA 1
ATOM 1545 C C . LEU A 1 194 ? 14.695 -23.656 1.056 1 91.94 194 LEU A C 1
ATOM 1547 O O . LEU A 1 194 ? 15 -24.203 2.117 1 91.94 194 LEU A O 1
ATOM 1551 N N . LEU A 1 195 ? 15.531 -23.094 0.25 1 94 195 LEU A N 1
ATOM 1552 C CA . LEU A 1 195 ? 16.953 -23.125 0.561 1 94 195 LEU A CA 1
ATOM 1553 C C . LEU A 1 195 ? 17.328 -21.938 1.438 1 94 195 LEU A C 1
ATOM 155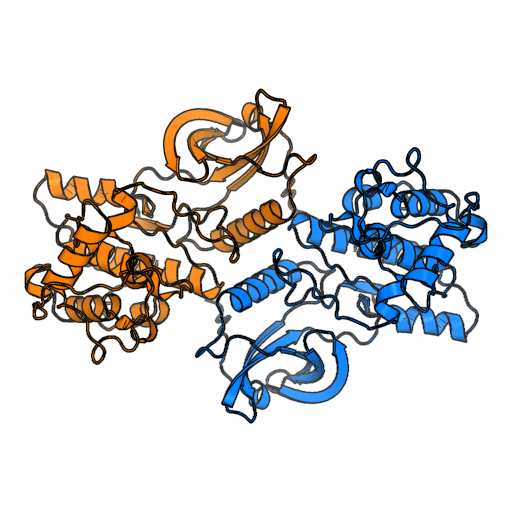5 O O . LEU A 1 195 ? 18.516 -21.703 1.706 1 94 195 LEU A O 1
ATOM 1559 N N . GLY A 1 196 ? 16.391 -21.047 1.773 1 87.69 196 GLY A N 1
ATOM 1560 C CA . GLY A 1 196 ? 16.609 -20.078 2.828 1 87.69 196 GLY A CA 1
ATOM 1561 C C . GLY A 1 196 ? 16.938 -18.688 2.299 1 87.69 196 GLY A C 1
ATOM 1562 O O . GLY A 1 196 ? 17.562 -17.891 2.996 1 87.69 196 GLY A O 1
ATOM 1563 N N . ALA A 1 197 ? 16.578 -18.469 1.097 1 84.81 197 ALA A N 1
ATOM 1564 C CA . ALA A 1 197 ? 16.797 -17.109 0.595 1 84.81 197 ALA A CA 1
ATOM 1565 C C . ALA A 1 197 ? 16.062 -16.094 1.453 1 84.81 197 ALA A C 1
ATOM 1567 O O . ALA A 1 197 ? 14.93 -16.328 1.89 1 84.81 197 ALA A O 1
ATOM 1568 N N . THR A 1 198 ? 16.656 -14.938 1.701 1 76.12 198 THR A N 1
ATOM 1569 C CA . THR A 1 198 ? 16.078 -13.914 2.568 1 76.12 198 THR A CA 1
ATOM 1570 C C . THR A 1 198 ? 15.375 -12.844 1.743 1 76.12 198 THR A C 1
ATOM 1572 O O . THR A 1 198 ? 14.57 -12.07 2.273 1 76.12 198 THR A O 1
ATOM 1575 N N . HIS A 1 199 ? 15.734 -12.797 0.547 1 74.25 199 HIS A N 1
ATOM 1576 C CA . HIS A 1 199 ? 15.102 -11.828 -0.342 1 74.25 199 HIS A CA 1
ATOM 1577 C C . HIS A 1 199 ? 14.367 -12.523 -1.479 1 74.25 199 HIS A C 1
ATOM 1579 O O . HIS A 1 199 ? 14.898 -13.453 -2.094 1 74.25 199 HIS A O 1
ATOM 1585 N N . TYR A 1 200 ? 13.164 -12.102 -1.535 1 73.88 200 TYR A N 1
ATOM 1586 C CA . TYR A 1 200 ? 12.312 -12.711 -2.553 1 73.88 200 TYR A CA 1
ATOM 1587 C C . TYR A 1 200 ? 12.031 -11.727 -3.686 1 73.88 200 TYR A C 1
ATOM 1589 O O . TYR A 1 200 ? 11.891 -10.523 -3.453 1 73.88 200 TYR A O 1
ATOM 1597 N N . SER A 1 201 ? 12.047 -12.328 -4.797 1 83.56 201 SER A N 1
ATOM 1598 C CA . SER A 1 201 ? 11.594 -11.57 -5.957 1 83.56 201 SER A CA 1
ATOM 1599 C C . SER A 1 201 ? 10.273 -12.102 -6.488 1 83.56 201 SER A C 1
ATOM 1601 O O . SER A 1 201 ? 9.719 -13.055 -5.941 1 83.56 201 SER A O 1
ATOM 1603 N N . MET A 1 202 ? 9.781 -11.508 -7.504 1 89.62 202 MET A N 1
ATOM 1604 C CA . MET A 1 202 ? 8.531 -11.875 -8.148 1 89.62 202 MET A CA 1
ATOM 1605 C C . MET A 1 202 ? 8.609 -13.281 -8.734 1 89.62 202 MET A C 1
ATOM 1607 O O . MET A 1 202 ? 7.582 -13.922 -8.977 1 89.62 202 MET A O 1
ATOM 1611 N N . ALA A 1 203 ? 9.82 -13.727 -8.812 1 93.69 203 ALA A N 1
ATOM 1612 C CA . ALA A 1 203 ? 10.07 -15.031 -9.422 1 93.69 203 ALA A CA 1
ATOM 1613 C C . ALA A 1 203 ? 9.477 -16.156 -8.586 1 93.69 203 ALA A C 1
ATOM 1615 O O . ALA A 1 203 ? 9.172 -17.234 -9.109 1 93.69 203 ALA A O 1
ATOM 1616 N N . VAL A 1 204 ? 9.312 -15.945 -7.301 1 93 204 VAL A N 1
ATOM 1617 C CA . VAL A 1 204 ? 8.766 -16.984 -6.43 1 93 204 VAL A CA 1
ATOM 1618 C C . VAL A 1 204 ? 7.332 -17.312 -6.848 1 93 204 VAL A C 1
ATOM 1620 O O . VAL A 1 204 ? 6.922 -18.469 -6.836 1 93 204 VAL A O 1
ATOM 1623 N N . ASP A 1 205 ? 6.594 -16.297 -7.23 1 94.75 205 ASP A N 1
ATOM 1624 C CA . ASP A 1 205 ? 5.223 -16.5 -7.688 1 94.75 205 ASP A CA 1
ATOM 1625 C C . ASP A 1 205 ? 5.191 -17.25 -9.016 1 94.75 205 ASP A C 1
ATOM 1627 O O . ASP A 1 205 ? 4.32 -18.094 -9.242 1 94.75 205 ASP A O 1
ATOM 1631 N N . VAL A 1 206 ? 6.129 -16.969 -9.852 1 98.06 206 VAL A N 1
ATOM 1632 C CA . VAL A 1 206 ? 6.152 -17.578 -11.18 1 98.06 206 VAL A CA 1
ATOM 1633 C C . VAL A 1 206 ? 6.457 -19.062 -11.062 1 98.06 206 VAL A C 1
ATOM 1635 O O . VAL A 1 206 ? 5.906 -19.875 -11.805 1 98.06 206 VAL A O 1
ATOM 1638 N N . TRP A 1 207 ? 7.32 -19.375 -10.141 1 97.94 207 TRP A N 1
ATOM 1639 C CA . TRP A 1 207 ? 7.551 -20.781 -9.875 1 97.94 207 TRP A CA 1
ATOM 1640 C C . TRP A 1 207 ? 6.242 -21.484 -9.531 1 97.94 207 TRP A C 1
ATOM 1642 O O . TRP A 1 207 ? 5.93 -22.547 -10.102 1 97.94 207 TRP A O 1
ATOM 1652 N N . SER A 1 208 ? 5.5 -20.875 -8.656 1 97.25 208 SER A N 1
ATOM 1653 C CA . SER A 1 208 ? 4.215 -21.453 -8.266 1 97.25 208 SER A CA 1
ATOM 1654 C C . SER A 1 208 ? 3.283 -21.578 -9.469 1 97.25 208 SER A C 1
ATOM 1656 O O . SER A 1 208 ? 2.572 -22.578 -9.602 1 97.25 208 SER A O 1
ATOM 1658 N N . VAL A 1 209 ? 3.301 -20.609 -10.297 1 98.69 209 VAL A N 1
ATOM 1659 C CA . VAL A 1 209 ? 2.488 -20.641 -11.508 1 98.69 209 VAL A CA 1
ATOM 1660 C C . VAL A 1 209 ? 2.881 -21.828 -12.375 1 98.69 209 VAL A C 1
ATOM 1662 O O . VAL A 1 209 ? 2.018 -22.531 -12.906 1 98.69 209 VAL A O 1
ATOM 1665 N N . GLY A 1 210 ? 4.188 -22.047 -12.523 1 98.81 210 GLY A N 1
ATOM 1666 C CA . GLY A 1 210 ? 4.66 -23.203 -13.258 1 98.81 210 GLY A CA 1
ATOM 1667 C C . GLY A 1 210 ? 4.16 -24.516 -12.688 1 98.81 210 GLY A C 1
ATOM 1668 O O . GLY A 1 210 ? 3.73 -25.406 -13.43 1 98.81 210 GLY A O 1
ATOM 1669 N N . CYS A 1 211 ? 4.223 -24.641 -11.406 1 98.5 211 CYS A N 1
ATOM 1670 C CA . CYS A 1 211 ? 3.729 -25.844 -10.75 1 98.5 211 CYS A CA 1
ATOM 1671 C C . CYS A 1 211 ? 2.24 -26.047 -11.016 1 98.5 211 CYS A C 1
ATOM 1673 O O . CYS A 1 211 ? 1.797 -27.156 -11.289 1 98.5 211 CYS A O 1
ATOM 1675 N N . ILE A 1 212 ? 1.512 -25 -10.938 1 98.56 212 ILE A N 1
ATOM 1676 C CA . ILE A 1 212 ? 0.076 -25.047 -11.195 1 98.56 212 ILE A CA 1
ATOM 1677 C C . ILE A 1 212 ? -0.177 -25.438 -12.648 1 98.56 212 ILE A C 1
ATOM 1679 O O . ILE A 1 212 ? -1.08 -26.219 -12.945 1 98.56 212 ILE A O 1
ATOM 1683 N N . PHE A 1 213 ? 0.604 -24.906 -13.531 1 98.75 213 PHE A N 1
ATOM 1684 C CA . PHE A 1 213 ? 0.523 -25.219 -14.953 1 98.75 213 PHE A CA 1
ATOM 1685 C C . PHE A 1 213 ? 0.639 -26.719 -15.18 1 98.75 213 PHE A C 1
ATOM 1687 O O . PHE A 1 213 ? -0.218 -27.328 -15.836 1 98.75 213 PHE A O 1
ATOM 1694 N N . ALA A 1 214 ? 1.631 -27.312 -14.609 1 98.56 214 ALA A N 1
ATOM 1695 C CA . ALA A 1 214 ? 1.836 -28.75 -14.727 1 98.56 214 ALA A CA 1
ATOM 1696 C C . ALA A 1 214 ? 0.653 -29.516 -14.148 1 98.56 214 ALA A C 1
ATOM 1698 O O . ALA A 1 214 ? 0.211 -30.516 -14.727 1 98.56 214 ALA A O 1
ATOM 1699 N N . GLU A 1 215 ? 0.195 -29.031 -13.07 1 97.75 215 GLU A N 1
ATOM 1700 C CA . GLU A 1 215 ? -0.906 -29.688 -12.383 1 97.75 215 GLU A CA 1
ATOM 1701 C C . GLU A 1 215 ? -2.186 -29.641 -13.219 1 97.75 215 GLU A C 1
ATOM 1703 O O . GLU A 1 215 ? -3 -30.562 -13.164 1 97.75 215 GLU A O 1
ATOM 1708 N N . LEU A 1 216 ? -2.391 -28.594 -13.945 1 98.12 216 LEU A N 1
ATOM 1709 C CA . LEU A 1 216 ? -3.551 -28.484 -14.828 1 98.12 216 LEU A CA 1
ATOM 1710 C C . LEU A 1 216 ? -3.516 -29.547 -15.914 1 98.12 216 LEU A C 1
ATOM 1712 O O . LEU A 1 216 ? -4.562 -29.984 -16.391 1 98.12 216 LEU A O 1
ATOM 1716 N N . ILE A 1 217 ? -2.348 -29.984 -16.266 1 97.88 217 ILE A N 1
ATOM 1717 C CA . ILE A 1 217 ? -2.182 -30.969 -17.344 1 97.88 217 ILE A CA 1
ATOM 1718 C C . ILE A 1 217 ? -2.248 -32.375 -16.75 1 97.88 217 ILE A C 1
ATOM 1720 O O . ILE A 1 217 ? -2.959 -33.25 -17.281 1 97.88 217 ILE A O 1
ATOM 1724 N N . THR A 1 218 ? -1.604 -32.594 -15.633 1 97.25 218 THR A N 1
ATOM 1725 C CA . THR A 1 218 ? -1.417 -33.938 -15.109 1 97.25 218 THR A CA 1
ATOM 1726 C C . THR A 1 218 ? -2.49 -34.25 -14.078 1 97.25 218 THR A C 1
ATOM 1728 O O . THR A 1 218 ? -2.664 -35.438 -13.703 1 97.25 218 THR A O 1
ATOM 1731 N N . LYS A 1 219 ? -3.135 -33.219 -13.523 1 96.88 219 LYS A N 1
ATOM 1732 C CA . LYS A 1 219 ? -4.164 -33.312 -12.5 1 96.88 219 LYS A CA 1
ATOM 1733 C C . LYS A 1 219 ? -3.57 -33.781 -11.164 1 96.88 219 LYS A C 1
ATOM 1735 O O . LYS A 1 219 ? -4.301 -34.188 -10.258 1 96.88 219 LYS A O 1
ATOM 1740 N N . THR A 1 220 ? -2.262 -33.781 -11.086 1 94.94 220 THR A N 1
ATOM 1741 C CA . THR A 1 220 ? -1.521 -34.062 -9.867 1 94.94 220 THR A CA 1
ATOM 1742 C C . THR A 1 220 ? -0.402 -33.062 -9.656 1 94.94 220 THR A C 1
ATOM 1744 O O . THR A 1 220 ? 0.127 -32.5 -10.625 1 94.94 220 THR A O 1
ATOM 1747 N N . ALA A 1 221 ? -0.07 -32.844 -8.406 1 96 221 ALA A N 1
ATOM 1748 C CA . ALA A 1 221 ? 0.985 -31.875 -8.086 1 96 221 ALA A CA 1
ATOM 1749 C C . ALA A 1 221 ? 2.32 -32.312 -8.68 1 96 221 ALA A C 1
ATOM 1751 O O . ALA A 1 221 ? 2.656 -33.5 -8.664 1 96 221 ALA A O 1
ATOM 1752 N N . LEU A 1 222 ? 3.09 -31.406 -9.156 1 97 222 LEU A N 1
ATOM 1753 C CA . LEU A 1 222 ? 4.359 -31.688 -9.812 1 97 222 LEU A CA 1
ATOM 1754 C C . LEU A 1 222 ? 5.406 -32.156 -8.797 1 97 222 LEU A C 1
ATOM 1756 O O . LEU A 1 222 ? 6.16 -33.094 -9.062 1 97 222 LEU A O 1
ATOM 1760 N N . PHE A 1 223 ? 5.434 -31.438 -7.68 1 96.81 223 PHE A N 1
ATOM 1761 C CA . PHE A 1 223 ? 6.406 -31.734 -6.637 1 96.81 223 PHE A CA 1
ATOM 1762 C C . PHE A 1 223 ? 5.715 -31.969 -5.301 1 96.81 223 PHE A C 1
ATOM 1764 O O . PHE A 1 223 ? 5.738 -31.094 -4.426 1 96.81 223 PHE A O 1
ATOM 1771 N N . PRO A 1 224 ? 5.203 -33.156 -5.082 1 94.25 224 PRO A N 1
ATOM 1772 C CA . PRO A 1 224 ? 4.484 -33.406 -3.834 1 94.25 224 PRO A CA 1
ATOM 1773 C C . PRO A 1 224 ? 5.406 -33.875 -2.715 1 94.25 224 PRO A C 1
ATOM 1775 O O . PRO A 1 224 ? 5.402 -35.062 -2.367 1 94.25 224 PRO A O 1
ATOM 1778 N N . GLY A 1 225 ? 6.102 -32.969 -2.146 1 93.38 225 GLY A N 1
ATOM 1779 C CA . GLY A 1 225 ? 6.969 -33.281 -1.029 1 93.38 225 GLY A CA 1
ATOM 1780 C C . GLY A 1 225 ? 6.254 -33.25 0.31 1 93.38 225 GLY A C 1
ATOM 1781 O O . GLY A 1 225 ? 5.348 -32.438 0.516 1 93.38 225 GLY A O 1
ATOM 1782 N N . ASP A 1 226 ? 6.688 -34.094 1.223 1 90.06 226 ASP A N 1
ATOM 1783 C CA . ASP A 1 226 ? 6.082 -34.125 2.551 1 90.06 226 ASP A CA 1
ATOM 1784 C C . ASP A 1 226 ? 6.895 -33.312 3.559 1 90.06 226 ASP A C 1
ATOM 1786 O O . ASP A 1 226 ? 6.508 -33.219 4.723 1 90.06 226 ASP A O 1
ATOM 1790 N N . SER A 1 227 ? 7.969 -32.875 3.188 1 89.5 227 SER A N 1
ATOM 1791 C CA . SER A 1 227 ? 8.852 -32 3.949 1 89.5 227 SER A CA 1
ATOM 1792 C C . SER A 1 227 ? 9.633 -31.062 3.029 1 89.5 227 SER A C 1
ATOM 1794 O O . SER A 1 227 ? 9.656 -31.266 1.812 1 89.5 227 SER A O 1
ATOM 1796 N N . GLU A 1 228 ? 10.234 -30.094 3.658 1 90.12 228 GLU A N 1
ATOM 1797 C CA . GLU A 1 228 ? 11.031 -29.172 2.861 1 90.12 228 GLU A CA 1
ATOM 1798 C C . GLU A 1 228 ? 12.148 -29.891 2.127 1 90.12 228 GLU A C 1
ATOM 1800 O O . GLU A 1 228 ? 12.414 -29.625 0.953 1 90.12 228 GLU A O 1
ATOM 1805 N N . LEU A 1 229 ? 12.82 -30.797 2.854 1 92 229 LEU A N 1
ATOM 1806 C CA . LEU A 1 229 ? 13.898 -31.562 2.24 1 92 229 LEU A CA 1
ATOM 1807 C C . LEU A 1 229 ? 13.375 -32.438 1.107 1 92 229 LEU A C 1
ATOM 1809 O O . LEU A 1 229 ? 13.938 -32.469 0.012 1 92 229 LEU A O 1
ATOM 1813 N N . GLN A 1 230 ? 12.297 -33.188 1.318 1 93.94 230 GLN A N 1
ATOM 1814 C CA . GLN A 1 230 ? 11.734 -34.031 0.286 1 93.94 230 GLN A CA 1
ATOM 1815 C C . GLN A 1 230 ? 11.281 -33.219 -0.924 1 93.94 230 GLN A C 1
ATOM 1817 O O . GLN A 1 230 ? 11.391 -33.688 -2.062 1 93.94 230 GLN A O 1
ATOM 1822 N N . GLN A 1 231 ? 10.711 -32.094 -0.601 1 95.5 231 GLN A N 1
ATOM 1823 C CA . GLN A 1 231 ? 10.312 -31.203 -1.683 1 95.5 231 GLN A CA 1
ATOM 1824 C C . GLN A 1 231 ? 11.492 -30.859 -2.584 1 95.5 231 GLN A C 1
ATOM 1826 O O . GLN A 1 231 ? 11.398 -30.969 -3.809 1 95.5 231 GLN A O 1
ATOM 1831 N N . LEU A 1 232 ? 12.602 -30.516 -1.98 1 96.12 232 LEU A N 1
ATOM 1832 C CA . LEU A 1 232 ? 13.805 -30.203 -2.73 1 96.12 232 LEU A CA 1
ATOM 1833 C C . LEU A 1 232 ? 14.289 -31.406 -3.533 1 96.12 232 LEU A C 1
ATOM 1835 O O . LEU A 1 232 ? 14.672 -31.266 -4.695 1 96.12 232 LEU A O 1
ATOM 1839 N N . LEU A 1 233 ? 14.227 -32.531 -2.949 1 96.75 233 LEU A N 1
ATOM 1840 C CA . LEU A 1 233 ? 14.695 -33.75 -3.623 1 96.75 233 LEU A CA 1
ATOM 1841 C C . LEU A 1 233 ? 13.836 -34.062 -4.844 1 96.75 233 LEU A C 1
ATOM 1843 O O . LEU A 1 233 ? 14.352 -34.5 -5.879 1 96.75 233 LEU A O 1
ATOM 1847 N N . HIS A 1 234 ? 12.484 -33.875 -4.688 1 96.94 234 HIS A N 1
ATOM 1848 C CA . HIS A 1 234 ? 11.609 -34.062 -5.84 1 96.94 234 HIS A CA 1
ATOM 1849 C C . HIS A 1 234 ? 11.984 -33.094 -6.969 1 96.94 234 HIS A C 1
ATOM 1851 O O . HIS A 1 234 ? 12.016 -33.5 -8.141 1 96.94 234 HIS A O 1
ATOM 1857 N N . ILE A 1 235 ? 12.273 -31.891 -6.594 1 98.12 235 ILE A N 1
ATOM 1858 C CA . ILE A 1 235 ? 12.641 -30.875 -7.578 1 98.12 235 ILE A CA 1
ATOM 1859 C C . ILE A 1 235 ? 13.953 -31.266 -8.25 1 98.12 235 ILE A C 1
ATOM 1861 O O . ILE A 1 235 ? 14.055 -31.266 -9.484 1 98.12 235 ILE A O 1
ATOM 1865 N N . PHE A 1 236 ? 14.93 -31.656 -7.477 1 97.81 236 PHE A N 1
ATOM 1866 C CA . PHE A 1 236 ? 16.25 -31.984 -7.988 1 97.81 236 PHE A CA 1
ATOM 1867 C C . PHE A 1 236 ? 16.203 -33.219 -8.859 1 97.81 236 PHE A C 1
ATOM 1869 O O . PHE A 1 236 ? 16.938 -33.344 -9.852 1 97.81 236 PHE A O 1
ATOM 1876 N N . ARG A 1 237 ? 15.391 -34.125 -8.508 1 97.5 237 ARG A N 1
ATOM 1877 C CA . ARG A 1 237 ? 15.266 -35.375 -9.281 1 97.5 237 ARG A CA 1
ATOM 1878 C C . ARG A 1 237 ? 14.758 -35.062 -10.688 1 97.5 237 ARG A C 1
ATOM 1880 O O . ARG A 1 237 ? 15.195 -35.719 -11.648 1 97.5 237 ARG A O 1
ATOM 1887 N N . LEU A 1 238 ? 13.867 -34.188 -10.758 1 97.88 238 LEU A N 1
ATOM 1888 C CA . LEU A 1 238 ? 13.273 -33.875 -12.047 1 97.88 238 LEU A CA 1
ATOM 1889 C C . LEU A 1 238 ? 14.133 -32.875 -12.82 1 97.88 238 LEU A C 1
ATOM 1891 O O . LEU A 1 238 ? 14.445 -33.094 -13.992 1 97.88 238 LEU A O 1
ATOM 1895 N N . LEU A 1 239 ? 14.586 -31.797 -12.164 1 98.06 239 LEU A N 1
ATOM 1896 C CA . LEU A 1 239 ? 15.211 -30.688 -12.867 1 98.06 239 LEU A CA 1
ATOM 1897 C C . LEU A 1 239 ? 16.734 -30.781 -12.797 1 98.06 239 LEU A C 1
ATOM 1899 O O . LEU A 1 239 ? 17.438 -29.969 -13.398 1 98.06 239 LEU A O 1
ATOM 1903 N N . GLY A 1 240 ? 17.203 -31.781 -12.141 1 97.81 240 GLY A N 1
ATOM 1904 C CA . GLY A 1 240 ? 18.641 -31.906 -11.906 1 97.81 240 GLY A CA 1
ATOM 1905 C C . GLY A 1 240 ? 19.109 -31.141 -10.68 1 97.81 240 GLY A C 1
ATOM 1906 O O . GLY A 1 240 ? 18.578 -30.062 -10.375 1 97.81 240 GLY A O 1
ATOM 1907 N N . THR A 1 241 ? 20.078 -31.703 -9.992 1 97.75 241 THR A N 1
ATOM 1908 C CA . THR A 1 241 ? 20.641 -31.016 -8.836 1 97.75 241 THR A CA 1
ATOM 1909 C C . THR A 1 241 ? 21.359 -29.75 -9.281 1 97.75 241 THR A C 1
ATOM 1911 O O . THR A 1 241 ? 22.234 -29.781 -10.156 1 97.75 241 THR A O 1
ATOM 1914 N N . PRO A 1 242 ? 20.969 -28.656 -8.688 1 97.19 242 PRO A N 1
ATOM 1915 C CA . PRO A 1 242 ? 21.578 -27.406 -9.148 1 97.19 242 PRO A CA 1
ATOM 1916 C C . PRO A 1 242 ? 23.047 -27.281 -8.734 1 97.19 242 PRO A C 1
ATOM 1918 O O . PRO A 1 242 ? 23.469 -27.938 -7.781 1 97.19 242 PRO A O 1
ATOM 1921 N N . ASN A 1 243 ? 23.812 -26.578 -9.477 1 95.88 243 ASN A N 1
ATOM 1922 C CA . ASN A 1 243 ? 25.188 -26.203 -9.195 1 95.88 243 ASN A CA 1
ATOM 1923 C C . ASN A 1 243 ? 25.453 -24.734 -9.562 1 95.88 243 ASN A C 1
ATOM 1925 O O . ASN A 1 243 ? 24.547 -24.016 -9.961 1 95.88 243 ASN A O 1
ATOM 1929 N N . GLU A 1 244 ? 26.656 -24.344 -9.477 1 95.94 244 GLU A N 1
ATOM 1930 C CA . GLU A 1 244 ? 27 -22.922 -9.633 1 95.94 244 GLU A CA 1
ATOM 1931 C C . GLU A 1 244 ? 26.859 -22.5 -11.094 1 95.94 244 GLU A C 1
ATOM 1933 O O . GLU A 1 244 ? 26.797 -21.297 -11.383 1 95.94 244 GLU A O 1
ATOM 1938 N N . THR A 1 245 ? 26.797 -23.406 -11.992 1 95.12 245 THR A N 1
ATOM 1939 C CA . THR A 1 245 ? 26.641 -23.078 -13.406 1 95.12 245 THR A CA 1
ATOM 1940 C C . THR A 1 245 ? 25.188 -22.766 -13.727 1 95.12 245 THR A C 1
ATOM 1942 O O . THR A 1 245 ? 24.891 -21.75 -14.367 1 95.12 245 THR A O 1
ATOM 1945 N N . VAL A 1 246 ? 24.281 -23.562 -13.219 1 95.5 246 VAL A N 1
ATOM 1946 C CA . VAL A 1 246 ? 22.859 -23.406 -13.523 1 95.5 246 VAL A CA 1
ATOM 1947 C C . VAL A 1 246 ? 22.234 -22.375 -12.594 1 95.5 246 VAL A C 1
ATOM 1949 O O . VAL A 1 246 ? 21.297 -21.688 -12.969 1 95.5 246 VAL A O 1
ATOM 1952 N N . TRP A 1 247 ? 22.828 -22.25 -11.398 1 96.56 247 TRP A N 1
ATOM 1953 C CA . TRP A 1 247 ? 22.312 -21.359 -10.375 1 96.56 247 TRP A CA 1
ATOM 1954 C C . TRP A 1 247 ? 23.453 -20.719 -9.586 1 96.56 247 TRP A C 1
ATOM 1956 O O . TRP A 1 247 ? 23.75 -21.141 -8.461 1 96.56 247 TRP A O 1
ATOM 1966 N N . PRO A 1 248 ? 24 -19.656 -10.227 1 95.44 248 PRO A N 1
ATOM 1967 C CA . PRO A 1 248 ? 25.094 -19 -9.531 1 95.44 248 PRO A CA 1
ATOM 1968 C C . PRO A 1 248 ? 24.719 -18.516 -8.133 1 95.44 248 PRO A C 1
ATOM 1970 O O . PRO A 1 248 ? 23.719 -17.797 -7.977 1 95.44 248 PRO A O 1
ATOM 1973 N N . GLY A 1 249 ? 25.469 -18.938 -7.125 1 94 249 GLY A N 1
ATOM 1974 C CA . GLY A 1 249 ? 25.234 -18.5 -5.762 1 94 249 GLY A CA 1
ATOM 1975 C C . GLY A 1 249 ? 24.438 -19.484 -4.941 1 94 249 GLY A C 1
ATOM 1976 O O . GLY A 1 249 ? 24.172 -19.266 -3.76 1 94 249 GLY A O 1
ATOM 1977 N N . VAL A 1 250 ? 24.047 -20.578 -5.516 1 95.5 250 VAL A N 1
ATOM 1978 C CA . VAL A 1 250 ? 23.188 -21.547 -4.828 1 95.5 250 VAL A CA 1
ATOM 1979 C C . VAL A 1 250 ? 23.906 -22.078 -3.584 1 95.5 250 VAL A C 1
ATOM 1981 O O . VAL A 1 250 ? 23.266 -22.297 -2.547 1 95.5 250 VAL A O 1
ATOM 1984 N N . SER A 1 251 ? 25.188 -22.219 -3.605 1 94.88 251 SER A N 1
ATOM 1985 C CA . SER A 1 251 ? 25.953 -22.797 -2.504 1 94.88 251 SER A CA 1
ATOM 1986 C C . SER A 1 251 ? 26.047 -21.828 -1.329 1 94.88 251 SER A C 1
ATOM 1988 O O . SER A 1 251 ? 26.422 -22.219 -0.224 1 94.88 251 SER A O 1
ATOM 1990 N N . LYS A 1 252 ? 25.672 -20.594 -1.505 1 93.81 252 LYS A N 1
ATOM 1991 C CA . LYS A 1 252 ? 25.75 -19.578 -0.461 1 93.81 252 LYS A CA 1
ATOM 1992 C C . LYS A 1 252 ? 24.438 -19.484 0.318 1 93.81 252 LYS A C 1
ATOM 1994 O O . LYS A 1 252 ? 24.375 -18.797 1.337 1 93.81 252 LYS A O 1
ATOM 1999 N N . LEU A 1 253 ? 23.438 -20.156 -0.171 1 92.62 253 LEU A N 1
ATOM 2000 C CA . LEU A 1 253 ? 22.156 -20.094 0.5 1 92.62 253 LEU A CA 1
ATOM 2001 C C . LEU A 1 253 ? 22.203 -20.812 1.848 1 92.62 253 LEU A C 1
ATOM 2003 O O . LEU A 1 253 ? 22.891 -21.828 1.991 1 92.62 253 LEU A O 1
ATOM 2007 N N . MET A 1 254 ? 21.484 -20.266 2.764 1 90.25 254 MET A N 1
ATOM 2008 C CA . MET A 1 254 ? 21.562 -20.656 4.172 1 90.25 254 MET A CA 1
ATOM 2009 C C . MET A 1 254 ? 21.344 -22.141 4.344 1 90.25 254 MET A C 1
ATOM 2011 O O . MET A 1 254 ? 22 -22.797 5.16 1 90.25 254 MET A O 1
ATOM 2015 N N . ASN A 1 255 ? 20.391 -22.75 3.627 1 90.75 255 ASN A N 1
ATOM 2016 C CA . ASN A 1 255 ? 20.016 -24.141 3.83 1 90.75 255 ASN A CA 1
ATOM 2017 C C . ASN A 1 255 ? 20.609 -25.047 2.76 1 90.75 255 ASN A C 1
ATOM 2019 O O . ASN A 1 255 ? 20.094 -26.125 2.482 1 90.75 255 ASN A O 1
ATOM 2023 N N . TRP A 1 256 ? 21.672 -24.562 2.102 1 93.94 256 TRP A N 1
ATOM 2024 C CA . TRP A 1 256 ? 22.344 -25.391 1.115 1 93.94 256 TRP A CA 1
ATOM 2025 C C . TRP A 1 256 ? 23.156 -26.5 1.796 1 93.94 256 TRP A C 1
ATOM 2027 O O . TRP A 1 256 ? 23.812 -26.25 2.805 1 93.94 256 TRP A O 1
ATOM 2037 N N . HIS A 1 257 ? 22.984 -27.688 1.33 1 92.12 257 HIS A N 1
ATOM 2038 C CA . HIS A 1 257 ? 23.75 -28.859 1.747 1 92.12 257 HIS A CA 1
ATOM 2039 C C . HIS A 1 257 ? 24.109 -29.734 0.554 1 92.12 257 HIS A C 1
ATOM 2041 O O . HIS A 1 257 ? 23.703 -29.453 -0.576 1 92.12 257 HIS A O 1
ATOM 2047 N N . GLU A 1 258 ? 25 -30.656 0.875 1 91.12 258 GLU A N 1
ATOM 2048 C CA . GLU A 1 258 ? 25.297 -31.609 -0.189 1 91.12 258 GLU A CA 1
ATOM 2049 C C . GLU A 1 258 ? 24.078 -32.5 -0.483 1 91.12 258 GLU A C 1
ATOM 2051 O O . GLU A 1 258 ? 23.469 -33.031 0.436 1 91.12 258 GLU A O 1
ATOM 2056 N N . TYR A 1 259 ? 23.766 -32.562 -1.74 1 95.06 259 TYR A N 1
ATOM 2057 C CA . TYR A 1 259 ? 22.609 -33.312 -2.182 1 95.06 259 TYR A CA 1
ATOM 2058 C C . TYR A 1 259 ? 23.016 -34.406 -3.162 1 95.06 259 TYR A C 1
ATOM 2060 O O . TYR A 1 259 ? 24.078 -34.312 -3.789 1 95.06 259 TYR A O 1
ATOM 2068 N N . PRO A 1 260 ? 22.141 -35.469 -3.145 1 95.44 260 PRO A N 1
ATOM 2069 C CA . PRO A 1 260 ? 22.375 -36.406 -4.238 1 95.44 260 PRO A CA 1
ATOM 2070 C C . PRO A 1 260 ? 22.422 -35.719 -5.605 1 95.44 260 PRO A C 1
ATOM 2072 O O . PRO A 1 260 ? 21.688 -34.781 -5.848 1 95.44 260 PRO A O 1
ATOM 2075 N N . GLN A 1 261 ? 23.297 -36.188 -6.453 1 96.38 261 GLN A N 1
ATOM 2076 C CA . GLN A 1 261 ? 23.5 -35.562 -7.762 1 96.38 261 GLN A CA 1
ATOM 2077 C C . GLN A 1 261 ? 22.641 -36.25 -8.82 1 96.38 261 GLN A C 1
ATOM 2079 O O . GLN A 1 261 ? 22.75 -37.438 -9.039 1 96.38 261 GLN A O 1
ATOM 2084 N N . TRP A 1 262 ? 21.734 -35.531 -9.398 1 97.19 262 TRP A N 1
ATOM 2085 C CA . TRP A 1 262 ? 20.891 -36 -10.484 1 97.19 262 TRP A CA 1
ATOM 2086 C C . TRP A 1 262 ? 21.031 -35.125 -11.719 1 97.19 262 TRP A C 1
ATOM 2088 O O . TRP A 1 262 ? 21.312 -33.938 -11.602 1 97.19 262 TRP A O 1
ATOM 2098 N N . ASN A 1 263 ? 20.875 -35.75 -12.93 1 96.25 263 ASN A N 1
ATOM 2099 C CA . ASN A 1 263 ? 20.781 -35 -14.172 1 96.25 263 ASN A CA 1
ATOM 2100 C C . ASN A 1 263 ? 19.328 -34.562 -14.461 1 96.25 263 ASN A C 1
ATOM 2102 O O . ASN A 1 263 ? 18.391 -35.25 -14.07 1 96.25 263 ASN A O 1
ATOM 2106 N N . SER A 1 264 ? 19.25 -33.438 -15.078 1 95.75 264 SER A N 1
ATOM 2107 C CA . SER A 1 264 ? 17.922 -32.938 -15.422 1 95.75 264 SER A CA 1
ATOM 2108 C C . SER A 1 264 ? 17.203 -33.875 -16.375 1 95.75 264 SER A C 1
ATOM 2110 O O . SER A 1 264 ? 17.828 -34.469 -17.281 1 95.75 264 SER A O 1
ATOM 2112 N N . LYS A 1 265 ? 15.953 -34.156 -16.156 1 95.75 265 LYS A N 1
ATOM 2113 C CA . LYS A 1 265 ? 15.086 -34.906 -17.062 1 95.75 265 LYS A CA 1
ATOM 2114 C C . LYS A 1 265 ? 14.234 -33.969 -17.906 1 95.75 265 LYS A C 1
ATOM 2116 O O . LYS A 1 265 ? 14.031 -32.812 -17.547 1 95.75 265 LYS A O 1
ATOM 2121 N N . SER A 1 266 ? 13.82 -34.531 -19 1 95.19 266 SER A N 1
ATOM 2122 C CA . SER A 1 266 ? 12.906 -33.75 -19.828 1 95.19 266 SER A CA 1
ATOM 2123 C C . SER A 1 266 ? 11.578 -33.531 -19.109 1 95.19 266 SER A C 1
ATOM 2125 O O . SER A 1 266 ? 11.016 -34.469 -18.531 1 95.19 266 SER A O 1
ATOM 2127 N N . LEU A 1 267 ? 11.078 -32.344 -19.188 1 97.25 267 LEU A N 1
ATOM 2128 C CA . LEU A 1 267 ? 9.812 -32 -18.547 1 97.25 267 LEU A CA 1
ATOM 2129 C C . LEU A 1 267 ? 8.664 -32.781 -19.172 1 97.25 267 LEU A C 1
ATOM 2131 O O . LEU A 1 267 ? 7.621 -32.969 -18.547 1 97.25 267 LEU A O 1
ATOM 2135 N N . SER A 1 268 ? 8.867 -33.219 -20.406 1 96.62 268 SER A N 1
ATOM 2136 C CA . SER A 1 268 ? 7.844 -34 -21.109 1 96.62 268 SER A CA 1
ATOM 2137 C C . SER A 1 268 ? 7.578 -35.312 -20.391 1 96.62 268 SER A C 1
ATOM 2139 O O . SER A 1 268 ? 6.492 -35.906 -20.516 1 96.62 268 SER A O 1
ATOM 2141 N N . THR A 1 269 ? 8.539 -35.812 -19.625 1 95.94 269 THR A N 1
ATOM 2142 C CA . THR A 1 269 ? 8.359 -37.031 -18.859 1 95.94 269 THR A CA 1
ATOM 2143 C C . THR A 1 269 ? 7.414 -36.812 -17.688 1 95.94 269 THR A C 1
ATOM 2145 O O . THR A 1 269 ? 6.645 -37.719 -17.328 1 95.94 269 THR A O 1
ATOM 2148 N N . ALA A 1 270 ? 7.508 -35.594 -17.156 1 96.44 270 ALA A N 1
ATOM 2149 C CA . ALA A 1 270 ? 6.695 -35.281 -15.984 1 96.44 270 ALA A CA 1
ATOM 2150 C C . ALA A 1 270 ? 5.328 -34.719 -16.406 1 96.44 270 ALA A C 1
ATOM 2152 O O . ALA A 1 270 ? 4.352 -34.875 -15.664 1 96.44 270 ALA A O 1
ATOM 2153 N N . VAL A 1 271 ? 5.328 -34.125 -17.594 1 97.25 271 VAL A N 1
ATOM 2154 C CA . VAL A 1 271 ? 4.086 -33.531 -18.062 1 97.25 271 VAL A CA 1
ATOM 2155 C C . VAL A 1 271 ? 3.814 -33.969 -19.5 1 97.25 271 VAL A C 1
ATOM 2157 O O . VAL A 1 271 ? 3.77 -33.156 -20.422 1 97.25 271 VAL A O 1
ATOM 2160 N N . PRO A 1 272 ? 3.59 -35.219 -19.891 1 93.12 272 PRO A N 1
ATOM 2161 C CA . PRO A 1 272 ? 3.482 -35.781 -21.25 1 93.12 272 PRO A CA 1
ATOM 2162 C C . PRO A 1 272 ? 2.336 -35.156 -22.047 1 93.12 272 PRO A C 1
ATOM 2164 O O . PRO A 1 272 ? 2.414 -35.031 -23.266 1 93.12 272 PRO A O 1
ATOM 2167 N N . GLY A 1 273 ? 1.278 -34.625 -21.562 1 91.94 273 GLY A N 1
ATOM 2168 C CA . GLY A 1 273 ? 0.122 -34.062 -22.25 1 91.94 273 GLY A CA 1
ATOM 2169 C C . GLY A 1 273 ? 0.319 -32.625 -22.703 1 91.94 273 GLY A C 1
ATOM 2170 O O . GLY A 1 273 ? -0.517 -32.062 -23.406 1 91.94 273 GLY A O 1
ATOM 2171 N N . LEU A 1 274 ? 1.444 -32.094 -22.453 1 96.38 274 LEU A N 1
ATOM 2172 C CA . LEU A 1 274 ? 1.727 -30.703 -22.781 1 96.38 274 LEU A CA 1
ATOM 2173 C C . LEU A 1 274 ? 2.486 -30.609 -24.109 1 96.38 274 LEU A C 1
ATOM 2175 O O . LEU A 1 274 ? 3.408 -31.391 -24.359 1 96.38 274 LEU A O 1
ATOM 2179 N N . ASP A 1 275 ? 2.119 -29.734 -25.016 1 96.44 275 ASP A N 1
ATOM 2180 C CA . ASP A 1 275 ? 2.77 -29.594 -26.312 1 96.44 275 ASP A CA 1
ATOM 2181 C C . ASP A 1 275 ? 4.125 -28.906 -26.188 1 96.44 275 ASP A C 1
ATOM 2183 O O . ASP A 1 275 ? 4.512 -28.484 -25.078 1 96.44 275 ASP A O 1
ATOM 2187 N N . GLU A 1 276 ? 4.84 -28.734 -27.25 1 97.44 276 GLU A N 1
ATOM 2188 C CA . GLU A 1 276 ? 6.215 -28.25 -27.25 1 97.44 276 GLU A CA 1
ATOM 2189 C C . GLU A 1 276 ? 6.297 -26.812 -26.75 1 97.44 276 GLU A C 1
ATOM 2191 O O . GLU A 1 276 ? 7.199 -26.469 -25.984 1 97.44 276 GLU A O 1
ATOM 2196 N N . LEU A 1 277 ? 5.383 -25.984 -27.219 1 98.31 277 LEU A N 1
ATOM 2197 C CA . LEU A 1 277 ? 5.375 -24.594 -26.781 1 98.31 277 LEU A CA 1
ATOM 2198 C C . LEU A 1 277 ? 5.062 -24.5 -25.281 1 98.31 277 LEU A C 1
ATOM 2200 O O . LEU A 1 277 ? 5.641 -23.672 -24.578 1 98.31 277 LEU A O 1
ATOM 2204 N N . GLY A 1 278 ? 4.133 -25.328 -24.859 1 98.56 278 GLY A N 1
ATOM 2205 C CA . GLY A 1 278 ? 3.822 -25.375 -23.438 1 98.56 278 GLY A CA 1
ATOM 2206 C C . GLY A 1 278 ? 4.996 -25.812 -22.594 1 98.56 278 GLY A C 1
ATOM 2207 O O . GLY A 1 278 ? 5.242 -25.25 -21.516 1 98.56 278 GLY A O 1
ATOM 2208 N N . LEU A 1 279 ? 5.656 -26.844 -23.109 1 98.56 279 LEU A N 1
ATOM 2209 C CA . LEU A 1 279 ? 6.836 -27.344 -22.406 1 98.56 279 LEU A CA 1
ATOM 2210 C C . LEU A 1 279 ? 7.906 -26.25 -22.312 1 98.56 279 LEU A C 1
ATOM 2212 O O . LEU A 1 279 ? 8.586 -26.141 -21.297 1 98.56 279 LEU A O 1
ATOM 2216 N N . ASP A 1 280 ? 8.023 -25.516 -23.328 1 98.69 280 ASP A N 1
ATOM 2217 C CA . ASP A 1 280 ? 8.992 -24.422 -23.328 1 98.69 280 ASP A CA 1
ATOM 2218 C C . ASP A 1 280 ? 8.625 -23.375 -22.281 1 98.69 280 ASP A C 1
ATOM 2220 O O . ASP A 1 280 ? 9.484 -22.922 -21.516 1 98.69 280 ASP A O 1
ATOM 2224 N N . LEU A 1 281 ? 7.375 -22.953 -22.281 1 98.81 281 LEU A N 1
ATOM 2225 C CA . LEU A 1 281 ? 6.914 -21.984 -21.297 1 98.81 281 LEU A CA 1
ATOM 2226 C C . LEU A 1 281 ? 7.113 -22.516 -19.875 1 98.81 281 LEU A C 1
ATOM 2228 O O . LEU A 1 281 ? 7.629 -21.797 -19.016 1 98.81 281 LEU A O 1
ATOM 2232 N N . LEU A 1 282 ? 6.773 -23.734 -19.656 1 98.81 282 LEU A N 1
ATOM 2233 C CA . LEU A 1 282 ? 6.934 -24.359 -18.344 1 98.81 282 LEU A CA 1
ATOM 2234 C C . LEU A 1 282 ? 8.398 -24.344 -17.922 1 98.81 282 LEU A C 1
ATOM 2236 O O . LEU A 1 282 ? 8.711 -24.047 -16.766 1 98.81 282 LEU A O 1
ATOM 2240 N N . ALA A 1 283 ? 9.234 -24.688 -18.828 1 98.69 283 ALA A N 1
ATOM 2241 C CA . ALA A 1 283 ? 10.664 -24.719 -18.531 1 98.69 283 ALA A CA 1
ATOM 2242 C C . ALA A 1 283 ? 11.172 -23.344 -18.109 1 98.69 283 ALA A C 1
ATOM 2244 O O . ALA A 1 283 ? 12 -23.234 -17.203 1 98.69 283 ALA A O 1
ATOM 2245 N N . GLN A 1 284 ? 10.664 -22.344 -18.75 1 98.75 284 GLN A N 1
ATOM 2246 C CA . GLN A 1 284 ? 11.07 -20.984 -18.422 1 98.75 284 GLN A CA 1
ATOM 2247 C C . GLN A 1 284 ? 10.57 -20.578 -17.031 1 98.75 284 GLN A C 1
ATOM 2249 O O . GLN A 1 284 ? 11.211 -19.781 -16.344 1 98.75 284 GLN A O 1
ATOM 2254 N N . MET A 1 285 ? 9.461 -21.094 -16.641 1 98.81 285 MET A N 1
ATOM 2255 C CA . MET A 1 285 ? 8.867 -20.781 -15.336 1 98.81 285 MET A CA 1
ATOM 2256 C C . MET A 1 285 ? 9.586 -21.516 -14.211 1 98.81 285 MET A C 1
ATOM 2258 O O . MET A 1 285 ? 9.594 -21.047 -13.07 1 98.81 285 MET A O 1
ATOM 2262 N N . LEU A 1 286 ? 10.219 -22.625 -14.539 1 98.56 286 LEU A N 1
ATOM 2263 C CA . LEU A 1 286 ? 10.789 -23.5 -13.508 1 98.56 286 LEU A CA 1
ATOM 2264 C C . LEU A 1 286 ? 12.312 -23.406 -13.516 1 98.56 286 LEU A C 1
ATOM 2266 O O . LEU A 1 286 ? 12.984 -24.312 -13.031 1 98.56 286 LEU A O 1
ATOM 2270 N N . LYS A 1 287 ? 12.805 -22.391 -14.055 1 98.12 287 LYS A N 1
ATOM 2271 C CA . LYS A 1 287 ? 14.25 -22.172 -13.961 1 98.12 287 LYS A CA 1
ATOM 2272 C C . LYS A 1 287 ? 14.688 -22 -12.516 1 98.12 287 LYS A C 1
ATOM 2274 O O . LYS A 1 287 ? 14 -21.344 -11.727 1 98.12 287 LYS A O 1
ATOM 2279 N N . TYR A 1 288 ? 15.852 -22.516 -12.18 1 97.44 288 TYR A N 1
ATOM 2280 C CA . TYR A 1 288 ? 16.375 -22.453 -10.812 1 97.44 288 TYR A CA 1
ATOM 2281 C C . TYR A 1 288 ? 16.703 -21.016 -10.422 1 97.44 288 TYR A C 1
ATOM 2283 O O . TYR A 1 288 ? 16.234 -20.531 -9.383 1 97.44 288 TYR A O 1
ATOM 2291 N N . GLU A 1 289 ? 17.516 -20.406 -11.281 1 95.75 289 GLU A N 1
ATOM 2292 C CA . GLU A 1 289 ? 17.906 -19.031 -10.984 1 95.75 289 GLU A CA 1
ATOM 2293 C C . GLU A 1 289 ? 16.719 -18.078 -11.094 1 95.75 289 GLU A C 1
ATOM 2295 O O . GLU A 1 289 ? 16.156 -17.906 -12.18 1 95.75 289 GLU A O 1
ATOM 2300 N N . PRO A 1 290 ? 16.391 -17.453 -10.016 1 94.38 290 PRO A N 1
ATOM 2301 C CA . PRO A 1 290 ? 15.203 -16.594 -10.031 1 94.38 290 PRO A CA 1
ATOM 2302 C C . PRO A 1 290 ? 15.281 -15.492 -11.086 1 94.38 290 PRO A C 1
ATOM 2304 O O . PRO A 1 290 ? 14.289 -15.211 -11.766 1 94.38 290 PRO A O 1
ATOM 2307 N N . ALA A 1 291 ? 16.391 -14.961 -11.297 1 90.81 291 ALA A N 1
ATOM 2308 C CA . ALA A 1 291 ? 16.562 -13.836 -12.219 1 90.81 291 ALA A CA 1
ATOM 2309 C C . ALA A 1 291 ? 16.359 -14.281 -13.664 1 90.81 291 ALA A C 1
ATOM 2311 O O . ALA A 1 291 ? 16.078 -13.461 -14.539 1 90.81 291 ALA A O 1
ATOM 2312 N N . SER A 1 292 ? 16.5 -15.562 -13.883 1 95.62 292 SER A N 1
ATOM 2313 C CA . SER A 1 292 ? 16.406 -16.094 -15.242 1 95.62 292 SER A CA 1
ATOM 2314 C C . SER A 1 292 ? 14.992 -16.594 -15.531 1 95.62 292 SER A C 1
ATOM 2316 O O . SER A 1 292 ? 14.688 -16.969 -16.656 1 95.62 292 SER A O 1
ATOM 2318 N N . ARG A 1 293 ? 14.164 -16.609 -14.523 1 96.94 293 ARG A N 1
ATOM 2319 C CA . ARG A 1 293 ? 12.789 -17.062 -14.727 1 96.94 293 ARG A CA 1
ATOM 2320 C C . ARG A 1 293 ? 11.977 -16.047 -15.508 1 96.94 293 ARG A C 1
ATOM 2322 O O . ARG A 1 293 ? 12.109 -14.844 -15.289 1 96.94 293 ARG A O 1
ATOM 2329 N N . ILE A 1 294 ? 11.188 -16.547 -16.375 1 98.25 294 ILE A N 1
ATOM 2330 C CA . ILE A 1 294 ? 10.32 -15.68 -17.156 1 98.25 294 ILE A CA 1
ATOM 2331 C C . ILE A 1 294 ? 9.375 -14.914 -16.219 1 98.25 294 ILE A C 1
ATOM 2333 O O . ILE A 1 294 ? 8.922 -15.453 -15.211 1 98.25 294 ILE A O 1
ATOM 2337 N N . SER A 1 295 ? 9.109 -13.648 -16.484 1 96.94 295 SER A N 1
ATOM 2338 C CA . SER A 1 295 ? 8.133 -12.891 -15.711 1 96.94 295 SER A CA 1
ATOM 2339 C C . SER A 1 295 ? 6.707 -13.219 -16.125 1 96.94 295 SER A C 1
ATOM 2341 O O . SER A 1 295 ? 6.48 -13.734 -17.234 1 96.94 295 SER A O 1
ATOM 2343 N N . ALA A 1 296 ? 5.789 -12.914 -15.242 1 97.94 296 ALA A N 1
ATOM 2344 C CA . ALA A 1 296 ? 4.387 -13.133 -15.586 1 97.94 296 ALA A CA 1
ATOM 2345 C C . ALA A 1 296 ? 3.99 -12.32 -16.812 1 97.94 296 ALA A C 1
ATOM 2347 O O . ALA A 1 296 ? 3.26 -12.805 -17.688 1 97.94 296 ALA A O 1
ATOM 2348 N N . LYS A 1 297 ? 4.434 -11.125 -16.891 1 96.38 297 LYS A N 1
ATOM 2349 C CA . LYS A 1 297 ? 4.145 -10.258 -18.031 1 96.38 297 LYS A CA 1
ATOM 2350 C C . LYS A 1 297 ? 4.664 -10.859 -19.328 1 96.38 297 LYS A C 1
ATOM 2352 O O . LYS A 1 297 ? 3.934 -10.938 -20.312 1 96.38 297 LYS A O 1
ATOM 2357 N N . LYS A 1 298 ? 5.891 -11.273 -19.312 1 98 298 LYS A N 1
ATOM 2358 C CA . LYS A 1 298 ? 6.488 -11.867 -20.5 1 98 298 LYS A CA 1
ATOM 2359 C C . LYS A 1 298 ? 5.824 -13.203 -20.844 1 98 298 LYS A C 1
ATOM 2361 O O . LYS A 1 298 ? 5.695 -13.555 -22.016 1 98 298 LYS A O 1
ATOM 2366 N N . ALA A 1 299 ? 5.461 -13.938 -19.812 1 98.69 299 ALA A N 1
ATOM 2367 C CA . ALA A 1 299 ? 4.785 -15.219 -20.031 1 98.69 299 ALA A CA 1
ATOM 2368 C C . ALA A 1 299 ? 3.527 -15.031 -20.875 1 98.69 299 ALA A C 1
ATOM 2370 O O . ALA A 1 299 ? 3.225 -15.859 -21.734 1 98.69 299 ALA A O 1
ATOM 2371 N N . MET A 1 300 ? 2.811 -13.945 -20.688 1 97.69 300 MET A N 1
ATOM 2372 C CA . MET A 1 300 ? 1.578 -13.68 -21.422 1 97.69 300 MET A CA 1
ATOM 2373 C C . MET A 1 300 ? 1.857 -13.516 -22.922 1 97.69 300 MET A C 1
ATOM 2375 O O . MET A 1 300 ? 0.981 -13.758 -23.75 1 97.69 300 MET A O 1
ATOM 2379 N N . GLU A 1 301 ? 3.082 -13.125 -23.203 1 97.69 301 GLU A N 1
ATOM 2380 C CA . GLU A 1 301 ? 3.463 -12.875 -24.578 1 97.69 301 GLU A CA 1
ATOM 2381 C C . GLU A 1 301 ? 4.059 -14.117 -25.234 1 97.69 301 GLU A C 1
ATOM 2383 O O . GLU A 1 301 ? 4.395 -14.109 -26.422 1 97.69 301 GLU A O 1
ATOM 2388 N N . HIS A 1 302 ? 4.215 -15.109 -24.562 1 98.44 302 HIS A N 1
ATOM 2389 C CA . HIS A 1 302 ? 4.805 -16.344 -25.078 1 98.44 302 HIS A CA 1
ATOM 2390 C C . HIS A 1 302 ? 3.957 -16.938 -26.188 1 98.44 302 HIS A C 1
ATOM 2392 O O . HIS A 1 302 ? 2.727 -16.875 -26.156 1 98.44 302 HIS A O 1
ATOM 2398 N N . ALA A 1 303 ? 4.602 -17.688 -27.078 1 98.31 303 ALA A N 1
ATOM 2399 C CA . ALA A 1 303 ? 3.963 -18.266 -28.266 1 98.31 303 ALA A CA 1
ATOM 2400 C C . ALA A 1 303 ? 2.928 -19.312 -27.875 1 98.31 303 ALA A C 1
ATOM 2402 O O . ALA A 1 303 ? 2.053 -19.656 -28.672 1 98.31 303 ALA A O 1
ATOM 2403 N N . TYR A 1 304 ? 2.982 -19.844 -26.734 1 98.44 304 TYR A N 1
ATOM 2404 C CA . TYR A 1 304 ? 2.002 -20.797 -26.25 1 98.44 304 TYR A CA 1
ATOM 2405 C C . TYR A 1 304 ? 0.594 -20.219 -26.297 1 98.44 304 TYR A C 1
ATOM 2407 O O . TYR A 1 304 ? -0.376 -20.953 -26.516 1 98.44 304 TYR A O 1
ATOM 2415 N N . PHE A 1 305 ? 0.49 -18.891 -26.188 1 98.12 305 PHE A N 1
ATOM 2416 C CA . PHE A 1 305 ? -0.822 -18.266 -26.078 1 98.12 305 PHE A CA 1
ATOM 2417 C C . PHE A 1 305 ? -1.229 -17.625 -27.406 1 98.12 305 PHE A C 1
ATOM 2419 O O . PHE A 1 305 ? -2.23 -16.906 -27.469 1 98.12 305 PHE A O 1
ATOM 2426 N N . ASP A 1 306 ? -0.57 -17.844 -28.469 1 96.19 306 ASP A N 1
ATOM 2427 C CA . ASP A 1 306 ? -0.787 -17.141 -29.734 1 96.19 306 ASP A CA 1
ATOM 2428 C C . ASP A 1 306 ? -2.158 -17.469 -30.312 1 96.19 306 ASP A C 1
ATOM 2430 O O . ASP A 1 306 ? -2.803 -16.625 -30.922 1 96.19 306 ASP A O 1
ATOM 2434 N N . ASP A 1 307 ? -2.637 -18.656 -30.156 1 94.25 307 ASP A N 1
ATOM 2435 C CA . ASP A 1 307 ? -3.887 -19.094 -30.766 1 94.25 307 ASP A CA 1
ATOM 2436 C C . ASP A 1 307 ? -5.062 -18.906 -29.812 1 94.25 307 ASP A C 1
ATOM 2438 O O . ASP A 1 307 ? -6.18 -19.359 -30.109 1 94.25 307 ASP A O 1
ATOM 2442 N N . LEU A 1 308 ? -4.82 -18.312 -28.688 1 93.69 308 LEU A N 1
ATOM 2443 C CA . LEU A 1 308 ? -5.867 -18.094 -27.688 1 93.69 308 LEU A CA 1
ATOM 2444 C C . LEU A 1 308 ? -6.656 -16.828 -28.016 1 93.69 308 LEU A C 1
ATOM 2446 O O . LEU A 1 308 ? -6.07 -15.789 -28.328 1 93.69 308 LEU A O 1
ATOM 2450 N N . ASP A 1 309 ? -7.938 -16.938 -28.031 1 89.25 309 ASP A N 1
ATOM 2451 C CA . ASP A 1 309 ? -8.789 -15.758 -28.141 1 89.25 309 ASP A CA 1
ATOM 2452 C C . ASP A 1 309 ? -8.797 -14.961 -26.828 1 89.25 309 ASP A C 1
ATOM 2454 O O . ASP A 1 309 ? -9.375 -15.398 -25.828 1 89.25 309 ASP A O 1
ATOM 2458 N N . LYS A 1 310 ? -8.219 -13.836 -26.812 1 85.75 310 LYS A N 1
ATOM 2459 C CA . LYS A 1 310 ? -7.996 -13.062 -25.594 1 85.75 310 LYS A CA 1
ATOM 2460 C C . LYS A 1 310 ? -9.023 -11.938 -25.469 1 85.75 310 LYS A C 1
ATOM 2462 O O . LYS A 1 310 ? -8.906 -11.078 -24.594 1 85.75 310 LYS A O 1
ATOM 2467 N N . THR A 1 311 ? -10.047 -11.859 -26.25 1 83 311 THR A N 1
ATOM 2468 C CA . THR A 1 311 ? -11.008 -10.758 -26.328 1 83 311 THR A CA 1
ATOM 2469 C C . THR A 1 311 ? -11.695 -10.539 -24.984 1 83 311 THR A C 1
ATOM 2471 O O . THR A 1 311 ? -11.891 -9.398 -24.562 1 83 311 THR A O 1
ATOM 2474 N N . TYR A 1 312 ? -12.07 -11.594 -24.297 1 78.12 312 TYR A N 1
ATOM 2475 C CA . TYR A 1 312 ? -12.828 -11.445 -23.062 1 78.12 312 TYR A CA 1
ATOM 2476 C C . TYR A 1 312 ? -11.961 -11.75 -21.844 1 78.12 312 TYR A C 1
ATOM 2478 O O . TYR A 1 312 ? -12.484 -11.984 -20.75 1 78.12 312 TYR A O 1
ATOM 2486 N N . LEU A 1 313 ? -10.672 -11.734 -22.156 1 81.94 313 LEU A N 1
ATOM 2487 C CA . LEU A 1 313 ? -9.781 -12.078 -21.047 1 81.94 313 LEU A CA 1
ATOM 2488 C C . LEU A 1 313 ? -9.055 -10.844 -20.531 1 81.94 313 LEU A C 1
ATOM 2490 O O . LEU A 1 313 ? -8.742 -9.93 -21.297 1 81.94 313 LEU A O 1
ATOM 2494 N N . MET B 1 1 ? -9.266 0.273 -23.062 1 21.91 1 MET B N 1
ATOM 2495 C CA . MET B 1 1 ? -7.992 -0.408 -22.828 1 21.91 1 MET B CA 1
ATOM 2496 C C . MET B 1 1 ? -6.895 0.591 -22.484 1 21.91 1 MET B C 1
ATOM 2498 O O . MET B 1 1 ? -6.199 1.087 -23.375 1 21.91 1 MET B O 1
ATOM 2502 N N . GLU B 1 2 ? -7.152 1.574 -21.625 1 25.89 2 GLU B N 1
ATOM 2503 C CA . GLU B 1 2 ? -6.324 2.771 -21.516 1 25.89 2 GLU B CA 1
ATOM 2504 C C . GLU B 1 2 ? -4.898 2.416 -21.094 1 25.89 2 GLU B C 1
ATOM 2506 O O . GLU B 1 2 ? -4.691 1.64 -20.172 1 25.89 2 GLU B O 1
ATOM 2511 N N . LYS B 1 3 ? -4.023 2.494 -22.031 1 31.28 3 LYS B N 1
ATOM 2512 C CA . LYS B 1 3 ? -2.58 2.293 -22.141 1 31.28 3 LYS B CA 1
ATOM 2513 C C . LYS B 1 3 ? -1.838 2.932 -20.969 1 31.28 3 LYS B C 1
ATOM 2515 O O . LYS B 1 3 ? -1.446 4.098 -21.047 1 31.28 3 LYS B O 1
ATOM 2520 N N . SER B 1 4 ? -2.309 2.889 -19.875 1 35.38 4 SER B N 1
ATOM 2521 C CA . SER B 1 4 ? -1.481 3.486 -18.844 1 35.38 4 SER B CA 1
ATOM 2522 C C . SER B 1 4 ? -0.075 2.896 -18.844 1 35.38 4 SER B C 1
ATOM 2524 O O . SER B 1 4 ? 0.216 1.97 -18.078 1 35.38 4 SER B O 1
ATOM 2526 N N . GLY B 1 5 ? 0.411 2.473 -20 1 34.28 5 GLY B N 1
ATOM 2527 C CA . GLY B 1 5 ? 1.736 1.967 -20.328 1 34.28 5 GLY B CA 1
ATOM 2528 C C . GLY B 1 5 ? 2.854 2.832 -19.766 1 34.28 5 GLY B C 1
ATOM 2529 O O . GLY B 1 5 ? 2.779 4.062 -19.828 1 34.28 5 GLY B O 1
ATOM 2530 N N . VAL B 1 6 ? 3.475 2.453 -18.688 1 39.72 6 VAL B N 1
ATOM 2531 C CA . VAL B 1 6 ? 4.766 3.061 -18.391 1 39.72 6 VAL B CA 1
ATOM 2532 C C . VAL B 1 6 ? 5.578 3.209 -19.672 1 39.72 6 VAL B C 1
ATOM 2534 O O . VAL B 1 6 ? 5.941 2.213 -20.297 1 39.72 6 VAL B O 1
ATOM 2537 N N . SER B 1 7 ? 5.242 3.996 -20.578 1 43.22 7 SER B N 1
ATOM 2538 C CA . SER B 1 7 ? 6.094 4.223 -21.734 1 43.22 7 SER B CA 1
ATOM 2539 C C . SER B 1 7 ? 7.523 4.547 -21.312 1 43.22 7 SER B C 1
ATOM 2541 O O . SER B 1 7 ? 7.746 5.375 -20.438 1 43.22 7 SER B O 1
ATOM 2543 N N . VAL B 1 8 ? 8.453 3.66 -21.578 1 46.97 8 VAL B N 1
ATOM 2544 C CA . VAL B 1 8 ? 9.891 3.637 -21.312 1 46.97 8 VAL B CA 1
ATOM 2545 C C . VAL B 1 8 ? 10.57 4.812 -22.016 1 46.97 8 VAL B C 1
ATOM 2547 O O . VAL B 1 8 ? 11.227 4.633 -23.031 1 46.97 8 VAL B O 1
ATOM 2550 N N . LEU B 1 9 ? 9.914 5.73 -22.516 1 49.38 9 LEU B N 1
ATOM 2551 C CA . LEU B 1 9 ? 10.852 6.781 -22.875 1 49.38 9 LEU B CA 1
ATOM 2552 C C . LEU B 1 9 ? 11.625 7.273 -21.656 1 49.38 9 LEU B C 1
ATOM 2554 O O . LEU B 1 9 ? 11.047 7.43 -20.578 1 49.38 9 LEU B O 1
ATOM 2558 N N . SER B 1 10 ? 12.93 7.156 -21.828 1 62.72 10 SER B N 1
ATOM 2559 C CA . SER B 1 10 ? 13.781 7.68 -20.766 1 62.72 10 SER B CA 1
ATOM 2560 C C . SER B 1 10 ? 13.32 9.062 -20.312 1 62.72 10 SER B C 1
ATOM 2562 O O . SER B 1 10 ? 12.781 9.836 -21.109 1 62.72 10 SER B O 1
ATOM 2564 N N . ALA B 1 11 ? 13.148 9.258 -19.109 1 65.31 11 ALA B N 1
ATOM 2565 C CA . ALA B 1 11 ? 12.773 10.539 -18.531 1 65.31 11 ALA B CA 1
ATOM 2566 C C . ALA B 1 11 ? 13.438 11.695 -19.266 1 65.31 11 ALA B C 1
ATOM 2568 O O . ALA B 1 11 ? 12.812 12.727 -19.516 1 65.31 11 ALA B O 1
ATOM 2569 N N . LYS B 1 12 ? 14.648 11.438 -19.75 1 66 12 LYS B N 1
ATOM 2570 C CA . LYS B 1 12 ? 15.406 12.484 -20.422 1 66 12 LYS B CA 1
ATOM 2571 C C . LYS B 1 12 ? 14.805 12.812 -21.781 1 66 12 LYS B C 1
ATOM 2573 O O . LYS B 1 12 ? 14.844 13.961 -22.219 1 66 12 LYS B O 1
ATOM 2578 N N . GLU B 1 13 ? 14.242 11.852 -22.234 1 71.06 13 GLU B N 1
ATOM 2579 C CA . GLU B 1 13 ? 13.68 12.039 -23.562 1 71.06 13 GLU B CA 1
ATOM 2580 C C . GLU B 1 13 ? 12.273 12.633 -23.5 1 71.06 13 GLU B C 1
ATOM 2582 O O . GLU B 1 13 ? 11.867 13.383 -24.391 1 71.06 13 GLU B O 1
ATOM 2587 N N . ALA B 1 14 ? 11.719 12.352 -22.438 1 76.38 14 ALA B N 1
ATOM 2588 C CA . ALA B 1 14 ? 10.297 12.703 -22.375 1 76.38 14 ALA B CA 1
ATOM 2589 C C . ALA B 1 14 ? 10.102 14.094 -21.797 1 76.38 14 ALA B C 1
ATOM 2591 O O . ALA B 1 14 ? 9.094 14.758 -22.078 1 76.38 14 ALA B O 1
ATOM 2592 N N . PHE B 1 15 ? 11.164 14.609 -21.047 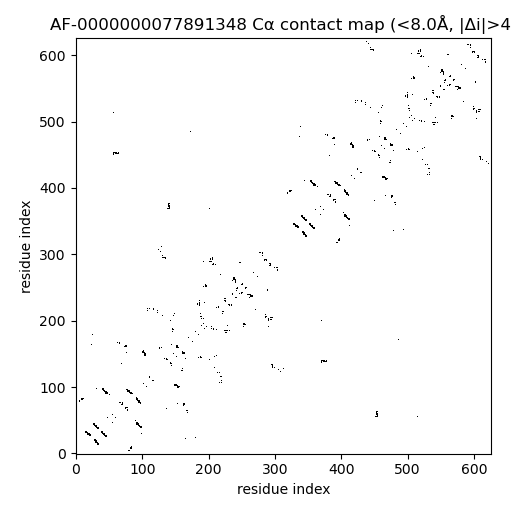1 79.25 15 PHE B N 1
ATOM 2593 C CA . PHE B 1 15 ? 10.961 15.859 -20.328 1 79.25 15 PHE B CA 1
ATOM 2594 C C . PHE B 1 15 ? 12.141 16.797 -20.516 1 79.25 15 PHE B C 1
ATOM 2596 O O . PHE B 1 15 ? 13.289 16.359 -20.625 1 79.25 15 PHE B O 1
ATOM 2603 N N . GLU B 1 16 ? 11.828 18.109 -20.656 1 79.62 16 GLU B N 1
ATOM 2604 C CA . GLU B 1 16 ? 12.836 19.156 -20.641 1 79.62 16 GLU B CA 1
ATOM 2605 C C . GLU B 1 16 ? 12.914 19.828 -19.266 1 79.62 16 GLU B C 1
ATOM 2607 O O . GLU B 1 16 ? 11.969 20.5 -18.844 1 79.62 16 GLU B O 1
ATOM 2612 N N . LYS B 1 17 ? 14.023 19.578 -18.656 1 77.81 17 LYS B N 1
ATOM 2613 C CA . LYS B 1 17 ? 14.195 20.172 -17.328 1 77.81 17 LYS B CA 1
ATOM 2614 C C . LYS B 1 17 ? 14.375 21.688 -17.438 1 77.81 17 LYS B C 1
ATOM 2616 O O . LYS B 1 17 ? 15.18 22.172 -18.219 1 77.81 17 LYS B O 1
ATOM 2621 N N . LEU B 1 18 ? 13.609 22.375 -16.703 1 76.88 18 LEU B N 1
ATOM 2622 C CA . LEU B 1 18 ? 13.656 23.828 -16.734 1 76.88 18 LEU B CA 1
ATOM 2623 C C . LEU B 1 18 ? 14.391 24.375 -15.516 1 76.88 18 LEU B C 1
ATOM 2625 O O . LEU B 1 18 ? 15.367 25.125 -15.656 1 76.88 18 LEU B O 1
ATOM 2629 N N . GLU B 1 19 ? 13.875 24.109 -14.273 1 76.56 19 GLU B N 1
ATOM 2630 C CA . GLU B 1 19 ? 14.469 24.656 -13.055 1 76.56 19 GLU B CA 1
ATOM 2631 C C . GLU B 1 19 ? 14.289 23.703 -11.883 1 76.56 19 GLU B C 1
ATOM 2633 O O . GLU B 1 19 ? 13.328 22.938 -11.836 1 76.56 19 GLU B O 1
ATOM 2638 N N . LYS B 1 20 ? 15.32 23.812 -11.086 1 75.56 20 LYS B N 1
ATOM 2639 C CA . LYS B 1 20 ? 15.188 23.094 -9.82 1 75.56 20 LYS B CA 1
ATOM 2640 C C . LYS B 1 20 ? 14.266 23.828 -8.859 1 75.56 20 LYS B C 1
ATOM 2642 O O . LYS B 1 20 ? 14.414 25.031 -8.648 1 75.56 20 LYS B O 1
ATOM 2647 N N . VAL B 1 21 ? 13.234 23.125 -8.391 1 69.94 21 VAL B N 1
ATOM 2648 C CA . VAL B 1 21 ? 12.25 23.781 -7.547 1 69.94 21 VAL B CA 1
ATOM 2649 C C . VAL B 1 21 ? 12.461 23.391 -6.09 1 69.94 21 VAL B C 1
ATOM 2651 O O . VAL B 1 21 ? 12.109 24.141 -5.176 1 69.94 21 VAL B O 1
ATOM 2654 N N . GLY B 1 22 ? 12.969 22.234 -5.773 1 66.12 22 GLY B N 1
ATOM 2655 C CA . GLY B 1 22 ? 13.148 21.844 -4.387 1 66.12 22 GLY B CA 1
ATOM 2656 C C . GLY B 1 22 ? 13.875 20.531 -4.223 1 66.12 22 GLY B C 1
ATOM 2657 O O . GLY B 1 22 ? 14.188 19.859 -5.211 1 66.12 22 GLY B O 1
ATOM 2658 N N . GLU B 1 23 ? 14.492 20.422 -2.977 1 59.03 23 GLU B N 1
ATOM 2659 C CA . GLU B 1 23 ? 15.148 19.172 -2.643 1 59.03 23 GLU B CA 1
ATOM 2660 C C . GLU B 1 23 ? 14.539 18.531 -1.394 1 59.03 23 GLU B C 1
ATOM 2662 O O . GLU B 1 23 ? 14.281 19.234 -0.407 1 59.03 23 GLU B O 1
ATOM 2667 N N . GLY B 1 24 ? 13.789 17.516 -1.59 1 53.41 24 GLY B N 1
ATOM 2668 C CA . GLY B 1 24 ? 13.375 16.797 -0.393 1 53.41 24 GLY B CA 1
ATOM 2669 C C . GLY B 1 24 ? 14.195 15.555 -0.119 1 53.41 24 GLY B C 1
ATOM 2670 O O . GLY B 1 24 ? 15.234 15.336 -0.747 1 53.41 24 GLY B O 1
ATOM 2671 N N . THR B 1 25 ? 14.016 14.961 1.039 1 48.12 25 THR B N 1
ATOM 2672 C CA . THR B 1 25 ? 14.711 13.781 1.53 1 48.12 25 THR B CA 1
ATOM 2673 C C . THR B 1 25 ? 14.883 12.75 0.416 1 48.12 25 THR B C 1
ATOM 2675 O O . THR B 1 25 ? 15.922 12.094 0.33 1 48.12 25 THR B O 1
ATOM 2678 N N . TYR B 1 26 ? 13.914 12.688 -0.382 1 51.25 26 TYR B N 1
ATOM 2679 C CA . TYR B 1 26 ? 13.977 11.547 -1.282 1 51.25 26 TYR B CA 1
ATOM 2680 C C . TYR B 1 26 ? 14.281 11.984 -2.709 1 51.25 26 TYR B C 1
ATOM 2682 O O . TYR B 1 26 ? 14.195 11.188 -3.645 1 51.25 26 TYR B O 1
ATOM 2690 N N . GLY B 1 27 ? 14.672 13.273 -2.869 1 60.12 27 GLY B N 1
ATOM 2691 C CA . GLY B 1 27 ? 15.125 13.562 -4.223 1 60.12 27 GLY B CA 1
ATOM 2692 C C . GLY B 1 27 ? 14.898 15.008 -4.629 1 60.12 27 GLY B C 1
ATOM 2693 O O . GLY B 1 27 ? 14.391 15.805 -3.846 1 60.12 27 GLY B O 1
ATOM 2694 N N . LYS B 1 28 ? 15.477 15.344 -5.664 1 73.19 28 LYS B N 1
ATOM 2695 C CA . LYS B 1 28 ? 15.391 16.672 -6.258 1 73.19 28 LYS B CA 1
ATOM 2696 C C . LYS B 1 28 ? 14.133 16.828 -7.109 1 73.19 28 LYS B C 1
ATOM 2698 O O . LYS B 1 28 ? 13.742 15.891 -7.812 1 73.19 28 LYS B O 1
ATOM 2703 N N . VAL B 1 29 ? 13.445 17.906 -6.852 1 81.88 29 VAL B N 1
ATOM 2704 C CA . VAL B 1 29 ? 12.258 18.172 -7.652 1 81.88 29 VAL B CA 1
ATOM 2705 C C . VAL B 1 29 ? 12.57 19.266 -8.672 1 81.88 29 VAL B C 1
ATOM 2707 O O . VAL B 1 29 ? 13.164 20.297 -8.336 1 81.88 29 VAL B O 1
ATOM 2710 N N . TYR B 1 30 ? 12.234 18.969 -10.016 1 85.06 30 TYR B N 1
ATOM 2711 C CA . TYR B 1 30 ? 12.477 19.906 -11.109 1 85.06 30 TYR B CA 1
ATOM 2712 C C . TYR B 1 30 ? 11.164 20.297 -11.773 1 85.06 30 TYR B C 1
ATOM 2714 O O . TYR B 1 30 ? 10.266 19.469 -11.938 1 85.06 30 TYR B O 1
ATOM 2722 N N . ARG B 1 31 ? 11.172 21.578 -12.047 1 89.38 31 ARG B N 1
ATOM 2723 C CA . ARG B 1 31 ? 10.156 22.016 -13.008 1 89.38 31 ARG B CA 1
ATOM 2724 C C . ARG B 1 31 ? 10.531 21.594 -14.422 1 89.38 31 ARG B C 1
ATOM 2726 O O . ARG B 1 31 ? 11.664 21.797 -14.852 1 89.38 31 ARG B O 1
ATOM 2733 N N . ALA B 1 32 ? 9.609 20.938 -15.078 1 89.81 32 ALA B N 1
ATOM 2734 C CA . ALA B 1 32 ? 9.914 20.422 -16.422 1 89.81 32 ALA B CA 1
ATOM 2735 C C . ALA B 1 32 ? 8.719 20.578 -17.344 1 89.81 32 ALA B C 1
ATOM 2737 O O . ALA B 1 32 ? 7.598 20.812 -16.891 1 89.81 32 ALA B O 1
ATOM 2738 N N . ARG B 1 33 ? 9.078 20.609 -18.609 1 91.06 33 ARG B N 1
ATOM 2739 C CA . ARG B 1 33 ? 8.047 20.641 -19.641 1 91.06 33 ARG B CA 1
ATOM 2740 C C . ARG B 1 33 ? 7.922 19.281 -20.328 1 91.06 33 ARG B C 1
ATOM 2742 O O . ARG B 1 33 ? 8.922 18.703 -20.75 1 91.06 33 ARG B O 1
ATOM 2749 N N . ASP B 1 34 ? 6.742 18.75 -20.297 1 87.06 34 ASP B N 1
ATOM 2750 C CA . ASP B 1 34 ? 6.469 17.531 -21.062 1 87.06 34 ASP B CA 1
ATOM 2751 C C . ASP B 1 34 ? 6.562 17.797 -22.562 1 87.06 34 ASP B C 1
ATOM 2753 O O . ASP B 1 34 ? 5.785 18.594 -23.109 1 87.06 34 ASP B O 1
ATOM 2757 N N . LYS B 1 35 ? 7.426 17.094 -23.188 1 86.5 35 LYS B N 1
ATOM 2758 C CA . LYS B 1 35 ? 7.68 17.375 -24.609 1 86.5 35 LYS B CA 1
ATOM 2759 C C . LYS B 1 35 ? 6.484 16.969 -25.469 1 86.5 35 LYS B C 1
ATOM 2761 O O . LYS B 1 35 ? 6.211 17.609 -26.484 1 86.5 35 LYS B O 1
ATOM 2766 N N . ALA B 1 36 ? 5.852 15.977 -25.078 1 83.19 36 ALA B N 1
ATOM 2767 C CA . ALA B 1 36 ? 4.727 15.469 -25.859 1 83.19 36 ALA B CA 1
ATOM 2768 C C . ALA B 1 36 ? 3.516 16.391 -25.734 1 83.19 36 ALA B C 1
ATOM 2770 O O . ALA B 1 36 ? 2.832 16.656 -26.734 1 83.19 36 ALA B O 1
ATOM 2771 N N . THR B 1 37 ? 3.234 16.969 -24.656 1 86.44 37 THR B N 1
ATOM 2772 C CA . THR B 1 37 ? 2.008 17.719 -24.422 1 86.44 37 THR B CA 1
ATOM 2773 C C . THR B 1 37 ? 2.307 19.203 -24.25 1 86.44 37 THR B C 1
ATOM 2775 O O . THR B 1 37 ? 1.411 20.031 -24.375 1 86.44 37 THR B O 1
ATOM 2778 N N . GLY B 1 38 ? 3.482 19.578 -23.891 1 88.5 38 GLY B N 1
ATOM 2779 C CA . GLY B 1 38 ? 3.854 20.953 -23.609 1 88.5 38 GLY B CA 1
ATOM 2780 C C . GLY B 1 38 ? 3.471 21.406 -22.203 1 88.5 38 GLY B C 1
ATOM 2781 O O . GLY B 1 38 ? 3.77 22.531 -21.812 1 88.5 38 GLY B O 1
ATOM 2782 N N . LYS B 1 39 ? 2.922 20.578 -21.469 1 91 39 LYS B N 1
ATOM 2783 C CA . LYS B 1 39 ? 2.467 20.922 -20.125 1 91 39 LYS B CA 1
ATOM 2784 C C . LYS B 1 39 ? 3.635 20.969 -19.141 1 91 39 LYS B C 1
ATOM 2786 O O . LYS B 1 39 ? 4.574 20.172 -19.25 1 91 39 LYS B O 1
ATOM 2791 N N . ILE B 1 40 ? 3.496 21.953 -18.203 1 91.56 40 ILE B N 1
ATOM 2792 C CA . ILE B 1 40 ? 4.516 22.062 -17.156 1 91.56 40 ILE B CA 1
ATOM 2793 C C . ILE B 1 40 ? 4.234 21.062 -16.047 1 91.56 40 ILE B C 1
ATOM 2795 O O . ILE B 1 40 ? 3.1 20.938 -15.586 1 91.56 40 ILE B O 1
ATOM 2799 N N . VAL B 1 41 ? 5.332 20.328 -15.742 1 93.38 41 VAL B N 1
ATOM 2800 C CA . VAL B 1 41 ? 5.191 19.297 -14.719 1 93.38 41 VAL B CA 1
ATOM 2801 C C . VAL B 1 41 ? 6.332 19.406 -13.711 1 93.38 41 VAL B C 1
ATOM 2803 O O . VAL B 1 41 ? 7.293 20.156 -13.93 1 93.38 41 VAL B O 1
ATOM 2806 N N . ALA B 1 42 ? 6.113 18.828 -12.555 1 91.56 42 ALA B N 1
ATOM 2807 C CA . ALA B 1 42 ? 7.176 18.688 -11.562 1 91.56 42 ALA B CA 1
ATOM 2808 C C . ALA B 1 42 ? 7.777 17.281 -11.586 1 91.56 42 ALA B C 1
ATOM 2810 O O . ALA B 1 42 ? 7.055 16.297 -11.469 1 91.56 42 ALA B O 1
ATOM 2811 N N . LEU B 1 43 ? 9.102 17.234 -11.734 1 88.56 43 LEU B N 1
ATOM 2812 C CA . LEU B 1 43 ? 9.805 15.961 -11.828 1 88.56 43 LEU B CA 1
ATOM 2813 C C . LEU B 1 43 ? 10.602 15.695 -10.555 1 88.56 43 LEU B C 1
ATOM 2815 O O . LEU B 1 43 ? 11.43 16.516 -10.148 1 88.56 43 LEU B O 1
ATOM 2819 N N . LYS B 1 44 ? 10.242 14.555 -9.883 1 85.62 44 LYS B N 1
ATOM 2820 C CA . LYS B 1 44 ? 11.008 14.125 -8.719 1 85.62 44 LYS B CA 1
ATOM 2821 C C . LYS B 1 44 ? 11.836 12.883 -9.031 1 85.62 44 LYS B C 1
ATOM 2823 O O . LYS B 1 44 ? 11.289 11.852 -9.438 1 85.62 44 LYS B O 1
ATOM 2828 N N . LYS B 1 45 ? 13.086 13.109 -8.891 1 82.94 45 LYS B N 1
ATOM 2829 C CA . LYS B 1 45 ? 14 11.992 -9.109 1 82.94 45 LYS B CA 1
ATOM 2830 C C . LYS B 1 45 ? 14.195 11.18 -7.828 1 82.94 45 LYS B C 1
ATOM 2832 O O . LYS B 1 45 ? 14.516 11.742 -6.777 1 82.94 45 LYS B O 1
ATOM 2837 N N . THR B 1 46 ? 13.922 9.812 -7.953 1 77.06 46 THR B N 1
ATOM 2838 C CA . THR B 1 46 ? 14.07 8.93 -6.797 1 77.06 46 THR B CA 1
ATOM 2839 C C . THR B 1 46 ? 15.102 7.84 -7.074 1 77.06 46 THR B C 1
ATOM 2841 O O . THR B 1 46 ? 15.008 7.125 -8.07 1 77.06 46 THR B O 1
ATOM 2844 N N . ARG B 1 47 ? 16.047 7.797 -6.188 1 70.75 47 ARG B N 1
ATOM 2845 C CA . ARG B 1 47 ? 17.078 6.762 -6.332 1 70.75 47 ARG B CA 1
ATOM 2846 C C . ARG B 1 47 ? 16.609 5.449 -5.707 1 70.75 47 ARG B C 1
ATOM 2848 O O . ARG B 1 47 ? 15.969 5.445 -4.656 1 70.75 47 ARG B O 1
ATOM 2855 N N . LEU B 1 48 ? 16.844 4.395 -6.496 1 69.94 48 LEU B N 1
ATOM 2856 C CA . LEU B 1 48 ? 16.5 3.07 -5.988 1 69.94 48 LEU B CA 1
ATOM 2857 C C . LEU B 1 48 ? 17.672 2.447 -5.242 1 69.94 48 LEU B C 1
ATOM 2859 O O . LEU B 1 48 ? 18.828 2.652 -5.613 1 69.94 48 LEU B O 1
ATOM 2863 N N . HIS B 1 49 ? 17.531 2.18 -3.939 1 59.03 49 HIS B N 1
ATOM 2864 C CA . HIS B 1 49 ? 18.609 1.656 -3.109 1 59.03 49 HIS B CA 1
ATOM 2865 C C . HIS B 1 49 ? 19.125 0.329 -3.652 1 59.03 49 HIS B C 1
ATOM 2867 O O . HIS B 1 49 ? 20.297 -0.011 -3.461 1 59.03 49 HIS B O 1
ATOM 2873 N N . GLU B 1 50 ? 18.188 -0.572 -3.928 1 56.78 50 GLU B N 1
ATOM 2874 C CA . GLU B 1 50 ? 18.656 -1.93 -4.168 1 56.78 50 GLU B CA 1
ATOM 2875 C C . GLU B 1 50 ? 19.25 -2.066 -5.566 1 56.78 50 GLU B C 1
ATOM 2877 O O . GLU B 1 50 ? 18.75 -1.462 -6.52 1 56.78 50 GLU B O 1
ATOM 2882 N N . ASP B 1 51 ? 20.562 -2.361 -5.566 1 50.41 51 ASP B N 1
ATOM 2883 C CA . ASP B 1 51 ? 21.484 -2.629 -6.672 1 50.41 51 ASP B CA 1
ATOM 2884 C C . ASP B 1 51 ? 20.859 -3.58 -7.688 1 50.41 51 ASP B C 1
ATOM 2886 O O . ASP B 1 51 ? 21.5 -3.963 -8.664 1 50.41 51 ASP B O 1
ATOM 2890 N N . ASP B 1 52 ? 19.734 -4.18 -7.316 1 55.03 52 ASP B N 1
ATOM 2891 C CA . ASP B 1 52 ? 19.359 -5.227 -8.266 1 55.03 52 ASP B CA 1
ATOM 2892 C C . ASP B 1 52 ? 18.719 -4.629 -9.516 1 55.03 52 ASP B C 1
ATOM 2894 O O . ASP B 1 52 ? 18.281 -3.48 -9.508 1 55.03 52 ASP B O 1
ATOM 2898 N N . GLU B 1 53 ? 18.906 -5.371 -10.555 1 58.5 53 GLU B N 1
ATOM 2899 C CA . GLU B 1 53 ? 18.375 -5.129 -11.891 1 58.5 53 GLU B CA 1
ATOM 2900 C C . GLU B 1 53 ? 16.875 -4.898 -11.852 1 58.5 53 GLU B C 1
ATOM 2902 O O . GLU B 1 53 ? 16.125 -5.738 -11.352 1 58.5 53 GLU B O 1
ATOM 2907 N N . GLY B 1 54 ? 16.422 -3.553 -11.883 1 68.56 54 GLY B N 1
ATOM 2908 C CA . GLY B 1 54 ? 15.023 -3.219 -12.047 1 68.56 54 GLY B CA 1
ATOM 2909 C C . GLY B 1 54 ? 14.445 -2.453 -10.875 1 68.56 54 GLY B C 1
ATOM 2910 O O . GLY B 1 54 ? 15.195 -1.932 -10.039 1 68.56 54 GLY B O 1
ATOM 2911 N N . VAL B 1 55 ? 13.219 -2.283 -10.828 1 74.38 55 VAL B N 1
ATOM 2912 C CA . VAL B 1 55 ? 12.523 -1.556 -9.773 1 74.38 55 VAL B CA 1
ATOM 2913 C C . VAL B 1 55 ? 12.117 -2.523 -8.664 1 74.38 55 VAL B C 1
ATOM 2915 O O . VAL B 1 55 ? 11.391 -3.494 -8.914 1 74.38 55 VAL B O 1
ATOM 2918 N N . PRO B 1 56 ? 12.672 -2.312 -7.523 1 77.12 56 PRO B N 1
ATOM 2919 C CA . PRO B 1 56 ? 12.273 -3.191 -6.422 1 77.12 56 PRO B CA 1
ATOM 2920 C C . PRO B 1 56 ? 10.766 -3.201 -6.184 1 77.12 56 PRO B C 1
ATOM 2922 O O . PRO B 1 56 ? 10.109 -2.168 -6.336 1 77.12 56 PRO B O 1
ATOM 2925 N N . PRO B 1 57 ? 10.188 -4.352 -5.793 1 77.62 57 PRO B N 1
ATOM 2926 C CA . PRO B 1 57 ? 8.75 -4.453 -5.527 1 77.62 57 PRO B CA 1
ATOM 2927 C C . PRO B 1 57 ? 8.273 -3.451 -4.477 1 77.62 57 PRO B C 1
ATOM 2929 O O . PRO B 1 57 ? 7.16 -2.932 -4.574 1 77.62 57 PRO B O 1
ATOM 2932 N N . THR B 1 58 ? 9.148 -3.166 -3.523 1 77.38 58 THR B N 1
ATOM 2933 C CA . THR B 1 58 ? 8.781 -2.219 -2.477 1 77.38 58 THR B CA 1
ATOM 2934 C C . THR B 1 58 ? 8.562 -0.828 -3.061 1 77.38 58 THR B C 1
ATOM 2936 O O . THR B 1 58 ? 7.637 -0.118 -2.652 1 77.38 58 THR B O 1
ATOM 2939 N N . THR B 1 59 ? 9.43 -0.53 -3.963 1 80 59 THR B N 1
ATOM 2940 C CA . THR B 1 59 ? 9.289 0.761 -4.629 1 80 59 THR B CA 1
ATOM 2941 C C . THR B 1 59 ? 8 0.807 -5.449 1 80 59 THR B C 1
ATOM 2943 O O . THR B 1 59 ? 7.273 1.8 -5.418 1 80 59 THR B O 1
ATOM 2946 N N . LEU B 1 60 ? 7.758 -0.246 -6.152 1 81.81 60 LEU B N 1
ATOM 2947 C CA . LEU B 1 60 ? 6.547 -0.325 -6.957 1 81.81 60 LEU B CA 1
ATOM 2948 C C . LEU B 1 60 ? 5.301 -0.212 -6.082 1 81.81 60 LEU B C 1
ATOM 2950 O O . LEU B 1 60 ? 4.324 0.435 -6.461 1 81.81 60 LEU B O 1
ATOM 2954 N N . ARG B 1 61 ? 5.383 -0.798 -5.004 1 83.19 61 ARG B N 1
ATOM 2955 C CA . ARG B 1 61 ? 4.266 -0.744 -4.062 1 83.19 61 ARG B CA 1
ATOM 2956 C C . ARG B 1 61 ? 4.008 0.686 -3.602 1 83.19 61 ARG B C 1
ATOM 2958 O O . ARG B 1 61 ? 2.857 1.126 -3.541 1 83.19 61 ARG B O 1
ATOM 2965 N N . GLU B 1 62 ? 5.016 1.322 -3.291 1 82.19 62 GLU B N 1
ATOM 2966 C CA . GLU B 1 62 ? 4.887 2.707 -2.842 1 82.19 62 GLU B CA 1
ATOM 2967 C C . GLU B 1 62 ? 4.328 3.596 -3.947 1 82.19 62 GLU B C 1
ATOM 2969 O O . GLU B 1 62 ? 3.502 4.477 -3.686 1 82.19 62 GLU B O 1
ATOM 2974 N N . VAL B 1 63 ? 4.824 3.344 -5.09 1 84.75 63 VAL B N 1
ATOM 2975 C CA . VAL B 1 63 ? 4.336 4.105 -6.234 1 84.75 63 VAL B CA 1
ATOM 2976 C C . VAL B 1 63 ? 2.842 3.854 -6.422 1 84.75 63 VAL B C 1
ATOM 2978 O O . VAL B 1 63 ? 2.078 4.781 -6.699 1 84.75 63 VAL B O 1
ATOM 2981 N N . SER B 1 64 ? 2.461 2.648 -6.258 1 86.69 64 SER B N 1
ATOM 2982 C CA . SER B 1 64 ? 1.055 2.289 -6.41 1 86.69 64 SER B CA 1
ATOM 2983 C C . SER B 1 64 ? 0.192 2.988 -5.363 1 86.69 64 SER B C 1
ATOM 2985 O O . SER B 1 64 ? -0.909 3.451 -5.668 1 86.69 64 SER B O 1
ATOM 2987 N N . ILE B 1 65 ? 0.679 3.033 -4.219 1 86.38 65 ILE B N 1
ATOM 2988 C CA . ILE B 1 65 ? -0.03 3.703 -3.137 1 86.38 65 ILE B CA 1
ATOM 2989 C C . ILE B 1 65 ? -0.156 5.195 -3.445 1 86.38 65 ILE B C 1
ATOM 2991 O O . ILE B 1 65 ? -1.23 5.777 -3.289 1 86.38 65 ILE B O 1
ATOM 2995 N N . LEU B 1 66 ? 0.938 5.715 -3.855 1 88.62 66 LEU B N 1
ATOM 2996 C CA . LEU B 1 66 ? 0.932 7.129 -4.207 1 88.62 66 LEU B CA 1
ATOM 2997 C C . LEU B 1 66 ? -0.075 7.41 -5.32 1 88.62 66 LEU B C 1
ATOM 2999 O O . LEU B 1 66 ? -0.792 8.414 -5.273 1 88.62 66 LEU B O 1
ATOM 3003 N N . ARG B 1 67 ? -0.111 6.578 -6.273 1 89.25 67 ARG B N 1
ATOM 3004 C CA . ARG B 1 67 ? -1.055 6.727 -7.379 1 89.25 67 ARG B CA 1
ATOM 3005 C C . ARG B 1 67 ? -2.494 6.684 -6.875 1 89.25 67 ARG B C 1
ATOM 3007 O O . ARG B 1 67 ? -3.336 7.465 -7.32 1 89.25 67 ARG B O 1
ATOM 3014 N N . MET B 1 68 ? -2.709 5.797 -6.039 1 88.56 68 MET B N 1
ATOM 3015 C CA . MET B 1 68 ? -4.047 5.668 -5.473 1 88.56 68 MET B CA 1
ATOM 3016 C C . MET B 1 68 ? -4.43 6.922 -4.688 1 88.56 68 MET B C 1
ATOM 3018 O O . MET B 1 68 ? -5.527 7.453 -4.859 1 88.56 68 MET B O 1
ATOM 3022 N N . LEU B 1 69 ? -3.57 7.422 -3.873 1 91.31 69 LEU B N 1
ATOM 3023 C CA . LEU B 1 69 ? -3.846 8.594 -3.051 1 91.31 69 LEU B CA 1
ATOM 3024 C C . LEU B 1 69 ? -4.035 9.836 -3.918 1 91.31 69 LEU B C 1
ATOM 3026 O O . LEU B 1 69 ? -4.848 10.703 -3.594 1 91.31 69 LEU B O 1
ATOM 3030 N N . SER B 1 70 ? -3.359 9.867 -4.98 1 91.69 70 SER B N 1
ATOM 3031 C CA . SER B 1 70 ? -3.35 11.047 -5.84 1 91.69 70 SER B CA 1
ATOM 3032 C C . SER B 1 70 ? -4.688 11.227 -6.551 1 91.69 70 SER B C 1
ATOM 3034 O O . SER B 1 70 ? -4.906 12.234 -7.223 1 91.69 70 SER B O 1
ATOM 3036 N N . ARG B 1 71 ? -5.527 10.336 -6.375 1 90.19 71 ARG B N 1
ATOM 3037 C CA . ARG B 1 71 ? -6.863 10.477 -6.949 1 90.19 71 ARG B CA 1
ATOM 3038 C C . ARG B 1 71 ? -7.68 11.516 -6.191 1 90.19 71 ARG B C 1
ATOM 3040 O O . ARG B 1 71 ? -8.648 12.062 -6.723 1 90.19 71 ARG B O 1
ATOM 3047 N N . ASP B 1 72 ? -7.344 11.711 -4.98 1 94.06 72 ASP B N 1
ATOM 3048 C CA . ASP B 1 72 ? -8.016 12.734 -4.188 1 94.06 72 ASP B CA 1
ATOM 3049 C C . ASP B 1 72 ? -7.57 14.133 -4.602 1 94.06 72 ASP B C 1
ATOM 3051 O O . ASP B 1 72 ? -6.383 14.375 -4.832 1 94.06 72 ASP B O 1
ATOM 3055 N N . PRO B 1 73 ? -8.531 15.039 -4.719 1 95.12 73 PRO B N 1
ATOM 3056 C CA . PRO B 1 73 ? -8.195 16.391 -5.184 1 95.12 73 PRO B CA 1
ATOM 3057 C C . PRO B 1 73 ? -7.281 17.141 -4.215 1 95.12 73 PRO B C 1
ATOM 3059 O O . PRO B 1 73 ? -6.699 18.172 -4.578 1 95.12 73 PRO B O 1
ATOM 3062 N N . HIS B 1 74 ? -7.172 16.734 -3.002 1 96.88 74 HIS B N 1
ATOM 3063 C CA . HIS B 1 74 ? -6.371 17.453 -2.014 1 96.88 74 HIS B CA 1
ATOM 3064 C C . HIS B 1 74 ? -4.965 16.875 -1.918 1 96.88 74 HIS B C 1
ATOM 3066 O O . HIS B 1 74 ? -4.195 17.234 -1.026 1 96.88 74 HIS B O 1
ATOM 3072 N N . ILE B 1 75 ? -4.664 15.938 -2.762 1 96.12 75 ILE B N 1
ATOM 3073 C CA . ILE B 1 75 ? -3.326 15.367 -2.883 1 96.12 75 ILE B CA 1
ATOM 3074 C C . ILE B 1 75 ? -2.752 15.688 -4.262 1 96.12 75 ILE B C 1
ATOM 3076 O O . ILE B 1 75 ? -3.453 15.586 -5.27 1 96.12 75 ILE B O 1
ATOM 3080 N N . VAL B 1 76 ? -1.512 16.109 -4.27 1 95.25 76 VAL B N 1
ATOM 3081 C CA . VAL B 1 76 ? -0.873 16.422 -5.543 1 95.25 76 VAL B CA 1
ATOM 3082 C C . VAL B 1 76 ? -0.957 15.211 -6.469 1 95.25 76 VAL B C 1
ATOM 3084 O O . VAL B 1 76 ? -0.694 14.078 -6.047 1 95.25 76 VAL B O 1
ATOM 3087 N N . ARG B 1 77 ? -1.255 15.445 -7.66 1 94.44 77 ARG B N 1
ATOM 3088 C CA . ARG B 1 77 ? -1.536 14.367 -8.602 1 94.44 77 ARG B CA 1
ATOM 3089 C C . ARG B 1 77 ? -0.246 13.781 -9.172 1 94.44 77 ARG B C 1
ATOM 3091 O O . ARG B 1 77 ? 0.617 14.523 -9.648 1 94.44 77 ARG B O 1
ATOM 3098 N N . LEU B 1 78 ? -0.09 12.508 -9.031 1 92.44 78 LEU B N 1
ATOM 3099 C CA . LEU B 1 78 ? 0.945 11.789 -9.766 1 92.44 78 LEU B CA 1
ATOM 3100 C C . LEU B 1 78 ? 0.493 11.484 -11.188 1 92.44 78 LEU B C 1
ATOM 3102 O O . LEU B 1 78 ? -0.402 10.664 -11.398 1 92.44 78 LEU B O 1
ATOM 3106 N N . MET B 1 79 ? 1.146 12.055 -12.125 1 91.44 79 MET B N 1
ATOM 3107 C CA . MET B 1 79 ? 0.68 11.992 -13.508 1 91.44 79 MET B CA 1
ATOM 3108 C C . MET B 1 79 ? 1.3 10.805 -14.234 1 91.44 79 MET B C 1
ATOM 3110 O O . MET B 1 79 ? 0.655 10.188 -15.086 1 91.44 79 MET B O 1
ATOM 3114 N N . ASP B 1 80 ? 2.553 10.555 -13.875 1 89.56 80 ASP B N 1
ATOM 3115 C CA . ASP B 1 80 ? 3.264 9.484 -14.57 1 89.56 80 ASP B CA 1
ATOM 3116 C C . ASP B 1 80 ? 4.488 9.031 -13.773 1 89.56 80 ASP B C 1
ATOM 3118 O O . ASP B 1 80 ? 4.871 9.68 -12.797 1 89.56 80 ASP B O 1
ATOM 3122 N N . VAL B 1 81 ? 4.895 7.875 -14.078 1 87.56 81 VAL B N 1
ATOM 3123 C CA . VAL B 1 81 ? 6.141 7.336 -13.547 1 87.56 81 VAL B CA 1
ATOM 3124 C C . VAL B 1 81 ? 7.031 6.871 -14.695 1 87.56 81 VAL B C 1
ATOM 3126 O O . VAL B 1 81 ? 6.586 6.129 -15.578 1 87.56 81 VAL B O 1
ATOM 3129 N N . LYS B 1 82 ? 8.219 7.324 -14.719 1 86.19 82 LYS B N 1
ATOM 3130 C CA . LYS B 1 82 ? 9.156 6.945 -15.766 1 86.19 82 LYS B CA 1
ATOM 3131 C C . LYS B 1 82 ? 10.43 6.348 -15.18 1 86.19 82 LYS B C 1
ATOM 3133 O O . LYS B 1 82 ? 10.859 6.742 -14.094 1 86.19 82 LYS B O 1
ATOM 3138 N N . GLN B 1 83 ? 10.812 5.359 -15.906 1 82.88 83 GLN B N 1
ATOM 3139 C CA . GLN B 1 83 ? 12.086 4.758 -15.516 1 82.88 83 GLN B CA 1
ATOM 3140 C C . GLN B 1 83 ? 13.227 5.254 -16.406 1 82.88 83 GLN B C 1
ATOM 3142 O O . GLN B 1 83 ? 13.023 5.504 -17.594 1 82.88 83 GLN B O 1
ATOM 3147 N N . GLY B 1 84 ? 14.352 5.488 -15.797 1 78.75 84 GLY B N 1
ATOM 3148 C CA . GLY B 1 84 ? 15.555 5.855 -16.516 1 78.75 84 GLY B CA 1
ATOM 3149 C C . GLY B 1 84 ? 16.828 5.309 -15.883 1 78.75 84 GLY B C 1
ATOM 3150 O O . GLY B 1 84 ? 16.75 4.469 -14.977 1 78.75 84 GLY B O 1
ATOM 3151 N N . GLN B 1 85 ? 17.906 5.539 -16.547 1 79.06 85 GLN B N 1
ATOM 3152 C CA . GLN B 1 85 ? 19.203 5.168 -16 1 79.06 85 GLN B CA 1
ATOM 3153 C C . GLN B 1 85 ? 20.047 6.406 -15.703 1 79.06 85 GLN B C 1
ATOM 3155 O O . GLN B 1 85 ? 20.016 7.387 -16.453 1 79.06 85 GLN B O 1
ATOM 3160 N N . ASN B 1 86 ? 20.625 6.344 -14.539 1 75.12 86 ASN B N 1
ATOM 3161 C CA . ASN B 1 86 ? 21.516 7.453 -14.234 1 75.12 86 ASN B CA 1
ATOM 3162 C C . ASN B 1 86 ? 22.859 7.309 -14.961 1 75.12 86 ASN B C 1
ATOM 3164 O O . ASN B 1 86 ? 23.016 6.41 -15.789 1 75.12 86 ASN B O 1
ATOM 3168 N N . LYS B 1 87 ? 23.781 8.258 -14.711 1 75.25 87 LYS B N 1
ATOM 3169 C CA . LYS B 1 87 ? 25.078 8.297 -15.375 1 75.25 87 LYS B CA 1
ATOM 3170 C C . LYS B 1 87 ? 25.875 7.027 -15.109 1 75.25 87 LYS B C 1
ATOM 3172 O O . LYS B 1 87 ? 26.688 6.605 -15.938 1 75.25 87 LYS B O 1
ATOM 3177 N N . GLU B 1 88 ? 25.641 6.379 -14.031 1 77.38 88 GLU B N 1
ATOM 3178 C CA . GLU B 1 88 ? 26.359 5.176 -13.617 1 77.38 88 GLU B CA 1
ATOM 3179 C C . GLU B 1 88 ? 25.672 3.918 -14.133 1 77.38 88 GLU B C 1
ATOM 3181 O O . GLU B 1 88 ? 26.078 2.801 -13.82 1 77.38 88 GLU B O 1
ATOM 3186 N N . GLY B 1 89 ? 24.594 4.094 -14.875 1 75.44 89 GLY B N 1
ATOM 3187 C CA . GLY B 1 89 ? 23.875 2.961 -15.453 1 75.44 89 GLY B CA 1
ATOM 3188 C C . GLY B 1 89 ? 22.875 2.34 -14.492 1 75.44 89 GLY B C 1
ATOM 3189 O O . GLY B 1 89 ? 22.344 1.26 -14.758 1 75.44 89 GLY B O 1
ATOM 3190 N N . LYS B 1 90 ? 22.719 2.969 -13.375 1 76.56 90 LYS B N 1
ATOM 3191 C CA . LYS B 1 90 ? 21.781 2.449 -12.391 1 76.56 90 LYS B CA 1
ATOM 3192 C C . LYS B 1 90 ? 20.359 2.922 -12.688 1 76.56 90 LYS B C 1
ATOM 3194 O O . LYS B 1 90 ? 20.156 4.039 -13.172 1 76.56 90 LYS B O 1
ATOM 3199 N N . THR B 1 91 ? 19.406 2.068 -12.359 1 78.38 91 THR B N 1
ATOM 3200 C CA . THR B 1 91 ? 18 2.375 -12.609 1 78.38 91 THR B CA 1
ATOM 3201 C C . THR B 1 91 ? 17.516 3.49 -11.688 1 78.38 91 THR B C 1
ATOM 3203 O O . THR B 1 91 ? 17.797 3.471 -10.492 1 78.38 91 THR B O 1
ATOM 3206 N N . VAL B 1 92 ? 16.984 4.52 -12.305 1 79.88 92 VAL B N 1
ATOM 3207 C CA . VAL B 1 92 ? 16.391 5.621 -11.547 1 79.88 92 VAL B CA 1
ATOM 3208 C C . VAL B 1 92 ? 14.922 5.789 -11.945 1 79.88 92 VAL B C 1
ATOM 3210 O O . VAL B 1 92 ? 14.555 5.559 -13.102 1 79.88 92 VAL B O 1
ATOM 3213 N N . LEU B 1 93 ? 14.172 6.148 -10.922 1 83.06 93 LEU B N 1
ATOM 3214 C CA . LEU B 1 93 ? 12.75 6.383 -11.164 1 83.06 93 LEU B CA 1
ATOM 3215 C C . LEU B 1 93 ? 12.438 7.875 -11.133 1 83.06 93 LEU B C 1
ATOM 3217 O O . LEU B 1 93 ? 12.945 8.602 -10.273 1 83.06 93 LEU B O 1
ATOM 3221 N N . TYR B 1 94 ? 11.688 8.312 -12.125 1 85.31 94 TYR B N 1
ATOM 3222 C CA . TYR B 1 94 ? 11.195 9.688 -12.18 1 85.31 94 TYR B CA 1
ATOM 3223 C C . TYR B 1 94 ? 9.695 9.742 -11.953 1 85.31 94 TYR B C 1
ATOM 3225 O O . TYR B 1 94 ? 8.922 9.172 -12.734 1 85.31 94 TYR B O 1
ATOM 3233 N N . LEU B 1 95 ? 9.367 10.406 -10.875 1 88.75 95 LEU B N 1
ATOM 3234 C CA . LEU B 1 95 ? 7.953 10.648 -10.609 1 88.75 95 LEU B CA 1
ATOM 3235 C C . LEU B 1 95 ? 7.508 11.977 -11.211 1 88.75 95 LEU B C 1
ATOM 3237 O O . LEU B 1 95 ? 8.109 13.016 -10.938 1 88.75 95 LEU B O 1
ATOM 3241 N N . VAL B 1 96 ? 6.5 11.922 -12.039 1 91.19 96 VAL B N 1
ATOM 3242 C CA . VAL B 1 96 ? 5.988 13.117 -12.703 1 91.19 96 VAL B CA 1
ATOM 3243 C C . VAL B 1 96 ? 4.719 13.594 -12.008 1 91.19 96 VAL B C 1
ATOM 3245 O O . VAL B 1 96 ? 3.672 12.953 -12.102 1 91.19 96 VAL B O 1
ATOM 3248 N N . PHE B 1 97 ? 4.828 14.781 -11.367 1 92.25 97 PHE B N 1
ATOM 3249 C CA . PHE B 1 97 ? 3.691 15.344 -10.656 1 92.25 97 PHE B CA 1
ATOM 3250 C C . PHE B 1 97 ? 3.135 16.562 -11.391 1 92.25 97 PHE B C 1
ATOM 3252 O O . PHE B 1 97 ? 3.832 17.172 -12.211 1 92.25 97 PHE B O 1
ATOM 3259 N N . GLU B 1 98 ? 1.873 16.828 -11.102 1 93.44 98 GLU B N 1
ATOM 3260 C CA . GLU B 1 98 ? 1.357 18.125 -11.547 1 93.44 98 GLU B CA 1
ATOM 3261 C C . GLU B 1 98 ? 2.143 19.266 -10.922 1 93.44 98 GLU B C 1
ATOM 3263 O O . GLU B 1 98 ? 2.578 19.172 -9.773 1 93.44 98 GLU B O 1
ATOM 3268 N N . TYR B 1 99 ? 2.318 20.25 -11.703 1 91.06 99 TYR B N 1
ATOM 3269 C CA . TYR B 1 99 ? 3.051 21.422 -11.211 1 91.06 99 TYR B CA 1
ATOM 3270 C C . TYR B 1 99 ? 2.104 22.438 -10.594 1 91.06 99 TYR B C 1
ATOM 3272 O O . TYR B 1 99 ? 1.047 22.734 -11.156 1 91.06 99 TYR B O 1
ATOM 3280 N N . MET B 1 100 ? 2.473 22.875 -9.414 1 89.75 100 MET B N 1
ATOM 3281 C CA . MET B 1 100 ? 1.752 23.953 -8.75 1 89.75 100 MET B CA 1
ATOM 3282 C C . MET B 1 100 ? 2.652 25.172 -8.555 1 89.75 100 MET B C 1
ATOM 3284 O O . MET B 1 100 ? 3.826 25.031 -8.211 1 89.75 100 MET B O 1
ATOM 3288 N N . ASP B 1 101 ? 2.137 26.328 -8.727 1 82.62 101 ASP B N 1
ATOM 3289 C CA . ASP B 1 101 ? 2.938 27.547 -8.812 1 82.62 101 ASP B CA 1
ATOM 3290 C C . ASP B 1 101 ? 3.414 27.984 -7.43 1 82.62 101 ASP B C 1
ATOM 3292 O O . ASP B 1 101 ? 4.457 28.641 -7.305 1 82.62 101 ASP B O 1
ATOM 3296 N N . THR B 1 102 ? 2.604 27.703 -6.438 1 91.62 102 THR B N 1
ATOM 3297 C CA . THR B 1 102 ? 2.945 28.25 -5.129 1 91.62 102 THR B CA 1
ATOM 3298 C C . THR B 1 102 ? 2.709 27.219 -4.035 1 91.62 102 THR B C 1
ATOM 3300 O O . THR B 1 102 ? 2.057 26.188 -4.27 1 91.62 102 THR B O 1
ATOM 3303 N N . ASP B 1 103 ? 3.434 27.406 -2.947 1 94 103 ASP B N 1
ATOM 3304 C CA . ASP B 1 103 ? 3.184 26.625 -1.733 1 94 103 ASP B CA 1
ATOM 3305 C C . ASP B 1 103 ? 2.668 27.531 -0.61 1 94 103 ASP B C 1
ATOM 3307 O O . ASP B 1 103 ? 2.609 28.75 -0.76 1 94 103 ASP B O 1
ATOM 3311 N N . LEU B 1 104 ? 2.221 26.906 0.425 1 96.5 104 LEU B N 1
ATOM 3312 C CA . LEU B 1 104 ? 1.59 27.641 1.522 1 96.5 104 LEU B CA 1
ATOM 3313 C C . LEU B 1 104 ? 2.592 28.562 2.209 1 96.5 104 LEU B C 1
ATOM 3315 O O . LEU B 1 104 ? 2.221 29.625 2.699 1 96.5 104 LEU B O 1
ATOM 3319 N N . LYS B 1 105 ? 3.875 28.141 2.24 1 95.12 105 LYS B N 1
ATOM 3320 C CA . LYS B 1 105 ? 4.895 29 2.844 1 95.12 105 LYS B CA 1
ATOM 3321 C C . LYS B 1 105 ? 4.996 30.344 2.119 1 95.12 105 LYS B C 1
ATOM 3323 O O . LYS B 1 105 ? 4.988 31.391 2.754 1 95.12 105 LYS B O 1
ATOM 3328 N N . LYS B 1 106 ? 5.055 30.281 0.839 1 93.88 106 LYS B N 1
ATOM 3329 C CA . LYS B 1 106 ? 5.105 31.5 0.029 1 93.88 106 LYS B CA 1
ATOM 3330 C C . LYS B 1 106 ? 3.83 32.312 0.186 1 93.88 106 LYS B C 1
ATOM 3332 O O . LYS B 1 106 ? 3.881 33.531 0.232 1 93.88 106 LYS B O 1
ATOM 3337 N N . PHE B 1 107 ? 2.764 31.688 0.234 1 96 107 PHE B N 1
ATOM 3338 C CA . PHE B 1 107 ? 1.481 32.344 0.426 1 96 107 PHE B CA 1
ATOM 3339 C C . PHE B 1 107 ? 1.465 33.125 1.736 1 96 107 PHE B C 1
ATOM 3341 O O . PHE B 1 107 ? 1.128 34.312 1.758 1 96 107 PHE B O 1
ATOM 3348 N N . ILE B 1 108 ? 1.915 32.5 2.814 1 96.69 108 ILE B N 1
ATOM 3349 C CA . ILE B 1 108 ? 1.961 33.125 4.125 1 96.69 108 ILE B CA 1
ATOM 3350 C C . ILE B 1 108 ? 2.947 34.312 4.094 1 96.69 108 ILE B C 1
ATOM 3352 O O . ILE B 1 108 ? 2.654 35.375 4.609 1 96.69 108 ILE B O 1
ATOM 3356 N N . ARG B 1 109 ? 4.016 34.094 3.467 1 95.44 109 ARG B N 1
ATOM 3357 C CA . ARG B 1 109 ? 5.055 35.094 3.379 1 95.44 109 ARG B CA 1
ATOM 3358 C C . ARG B 1 109 ? 4.543 36.344 2.67 1 95.44 109 ARG B C 1
ATOM 3360 O O . ARG B 1 109 ? 4.922 37.469 3.023 1 95.44 109 ARG B O 1
ATOM 3367 N N . SER B 1 110 ? 3.758 36.188 1.681 1 94.94 110 SER B N 1
ATOM 3368 C CA . SER B 1 110 ? 3.227 37.312 0.933 1 94.94 110 SER B CA 1
ATOM 3369 C C . SER B 1 110 ? 2.408 38.219 1.832 1 94.94 110 SER B C 1
ATOM 3371 O O . SER B 1 110 ? 2.424 39.438 1.658 1 94.94 110 SER B O 1
ATOM 3373 N N . PHE B 1 111 ? 1.741 37.75 2.766 1 95.25 111 PHE B N 1
ATOM 3374 C CA . PHE B 1 111 ? 0.975 38.531 3.711 1 95.25 111 PHE B CA 1
ATOM 3375 C C . PHE B 1 111 ? 1.887 39.156 4.77 1 95.25 111 PHE B C 1
ATOM 3377 O O . PHE B 1 111 ? 1.692 40.281 5.184 1 95.25 111 PHE B O 1
ATOM 3384 N N . ARG B 1 112 ? 2.846 38.406 5.145 1 93.5 112 ARG B N 1
ATOM 3385 C CA . ARG B 1 112 ? 3.807 38.906 6.121 1 93.5 112 ARG B CA 1
ATOM 3386 C C . ARG B 1 112 ? 4.539 40.125 5.586 1 93.5 112 ARG B C 1
ATOM 3388 O O . ARG B 1 112 ? 4.715 41.094 6.305 1 93.5 112 ARG B O 1
ATOM 3395 N N . SER B 1 113 ? 4.855 40.094 4.391 1 94.06 113 SER B N 1
ATOM 3396 C CA . SER B 1 113 ? 5.609 41.188 3.76 1 94.06 113 SER B CA 1
ATOM 3397 C C . SER B 1 113 ? 4.77 42.438 3.643 1 94.06 113 SER B C 1
ATOM 3399 O O . SER B 1 113 ? 5.297 43.562 3.715 1 94.06 113 SER B O 1
ATOM 3401 N N . THR B 1 114 ? 3.5 42.281 3.512 1 93.75 114 THR B N 1
ATOM 3402 C CA . THR B 1 114 ? 2.619 43.438 3.352 1 93.75 114 THR B CA 1
ATOM 3403 C C . THR B 1 114 ? 2.037 43.875 4.695 1 93.75 114 THR B C 1
ATOM 3405 O O . THR B 1 114 ? 1.383 44.906 4.797 1 93.75 114 THR B O 1
ATOM 3408 N N . GLY B 1 115 ? 2.182 43.062 5.684 1 91.81 115 GLY B N 1
ATOM 3409 C CA . GLY B 1 115 ? 1.665 43.375 7.008 1 91.81 115 GLY B CA 1
ATOM 3410 C C . GLY B 1 115 ? 0.182 43.094 7.152 1 91.81 115 GLY B C 1
ATOM 3411 O O . GLY B 1 115 ? -0.441 43.469 8.141 1 91.81 115 GLY B O 1
ATOM 3412 N N . GLN B 1 116 ? -0.33 42.5 6.152 1 94.5 116 GLN B N 1
ATOM 3413 C CA . GLN B 1 116 ? -1.749 42.156 6.18 1 94.5 116 GLN B CA 1
ATOM 3414 C C . GLN B 1 116 ? -1.972 40.781 6.777 1 94.5 116 GLN B C 1
ATOM 3416 O O . GLN B 1 116 ? -1.078 39.938 6.742 1 94.5 116 GLN B O 1
ATOM 3421 N N . ASN B 1 117 ? -3.129 40.656 7.363 1 95.75 117 ASN B N 1
ATOM 3422 C CA . ASN B 1 117 ? -3.523 39.344 7.859 1 95.75 117 ASN B CA 1
ATOM 3423 C C . ASN B 1 117 ? -4.273 38.531 6.797 1 95.75 117 ASN B C 1
ATOM 3425 O O . ASN B 1 117 ? -4.945 39.125 5.941 1 95.75 117 ASN B O 1
ATOM 3429 N N . ILE B 1 118 ? -4.121 37.219 6.867 1 96.25 118 ILE B N 1
ATOM 3430 C CA . ILE B 1 118 ? -4.906 36.375 6 1 96.25 118 ILE B CA 1
ATOM 3431 C C . ILE B 1 118 ? -6.371 36.406 6.43 1 96.25 118 ILE B C 1
ATOM 3433 O O . ILE B 1 118 ? -6.684 36.219 7.613 1 96.25 118 ILE B O 1
ATOM 3437 N N . PRO B 1 119 ? -7.277 36.625 5.477 1 95.81 119 PRO B N 1
ATOM 3438 C CA . PRO B 1 119 ? -8.695 36.688 5.84 1 95.81 119 PRO B CA 1
ATOM 3439 C C . PRO B 1 119 ? -9.172 35.406 6.543 1 95.81 119 PRO B C 1
ATOM 3441 O O . PRO B 1 119 ? -8.812 34.281 6.137 1 95.81 119 PRO B O 1
ATOM 3444 N N . PRO B 1 120 ? -9.969 35.562 7.582 1 96.25 120 PRO B N 1
ATOM 3445 C CA . PRO B 1 120 ? -10.438 34.406 8.359 1 96.25 120 PRO B CA 1
ATOM 3446 C C . PRO B 1 120 ? -11.133 33.375 7.496 1 96.25 120 PRO B C 1
ATOM 3448 O O . PRO B 1 120 ? -10.961 32.156 7.719 1 96.25 120 PRO B O 1
ATOM 3451 N N . ALA B 1 121 ? -11.883 33.844 6.539 1 95.19 121 ALA B N 1
ATOM 3452 C CA . ALA B 1 121 ? -12.578 32.875 5.664 1 95.19 121 ALA B CA 1
ATOM 3453 C C . ALA B 1 121 ? -11.594 32.031 4.875 1 95.19 121 ALA B C 1
ATOM 3455 O O . ALA B 1 121 ? -11.836 30.844 4.645 1 95.19 121 ALA B O 1
ATOM 3456 N N . THR B 1 122 ? -10.523 32.656 4.473 1 95.94 122 THR B N 1
ATOM 3457 C CA . THR B 1 122 ? -9.477 31.922 3.752 1 95.94 122 THR B CA 1
ATOM 3458 C C . THR B 1 122 ? -8.797 30.906 4.656 1 95.94 122 THR B C 1
ATOM 3460 O O . THR B 1 122 ? -8.578 29.766 4.25 1 95.94 122 THR B O 1
ATOM 3463 N N . VAL B 1 123 ? -8.516 31.297 5.867 1 97.56 123 VAL B N 1
ATOM 3464 C CA . VAL B 1 123 ? -7.898 30.406 6.828 1 97.56 123 VAL B CA 1
ATOM 3465 C C . VAL B 1 123 ? -8.797 29.188 7.051 1 97.56 123 VAL B C 1
ATOM 3467 O O . VAL B 1 123 ? -8.32 28.047 7.023 1 97.56 123 VAL B O 1
ATOM 3470 N N . LYS B 1 124 ? -10.078 29.453 7.227 1 97.69 124 LYS B N 1
ATOM 3471 C CA . LYS B 1 124 ? -11.031 28.375 7.449 1 97.69 124 LYS B CA 1
ATOM 3472 C C . LYS B 1 124 ? -11.055 27.406 6.266 1 97.69 124 LYS B C 1
ATOM 3474 O O . LYS B 1 124 ? -11.039 26.188 6.453 1 97.69 124 LYS B O 1
ATOM 3479 N N . SER B 1 125 ? -11.086 27.938 5.137 1 97.38 125 SER B N 1
ATOM 3480 C CA . SER B 1 125 ? -11.133 27.141 3.922 1 97.38 125 SER B CA 1
ATOM 3481 C C . SER B 1 125 ? -9.883 26.281 3.771 1 97.38 125 SER B C 1
ATOM 3483 O O . SER B 1 125 ? -9.961 25.078 3.516 1 97.38 125 SER B O 1
ATOM 3485 N N . LEU B 1 126 ? -8.742 26.891 3.924 1 97.62 126 LEU B N 1
ATOM 3486 C CA . LEU B 1 126 ? -7.473 26.188 3.793 1 97.62 126 LEU B CA 1
ATOM 3487 C C . LEU B 1 126 ? -7.348 25.094 4.844 1 97.62 126 LEU B C 1
ATOM 3489 O O . LEU B 1 126 ? -6.934 23.969 4.531 1 97.62 126 LEU B O 1
ATOM 3493 N N . MET B 1 127 ? -7.77 25.422 6.039 1 98.44 127 MET B N 1
ATOM 3494 C CA . MET B 1 127 ? -7.68 24.469 7.129 1 98.44 127 MET B CA 1
ATOM 3495 C C . MET B 1 127 ? -8.625 23.281 6.895 1 98.44 127 MET B C 1
ATOM 3497 O O . MET B 1 127 ? -8.273 22.141 7.172 1 98.44 127 MET B O 1
ATOM 3501 N N . PHE B 1 128 ? -9.781 23.594 6.434 1 98.5 128 PHE B N 1
ATOM 3502 C CA . PHE B 1 128 ? -10.727 22.516 6.145 1 98.5 128 PHE B CA 1
ATOM 3503 C C . PHE B 1 128 ? -10.164 21.578 5.086 1 98.5 128 PHE B C 1
ATOM 3505 O O . PHE B 1 128 ? -10.211 20.359 5.25 1 98.5 128 PHE B O 1
ATOM 3512 N N . GLN B 1 129 ? -9.633 22.141 4.035 1 98.12 129 GLN B N 1
ATOM 3513 C CA . GLN B 1 129 ? -9.039 21.344 2.961 1 98.12 129 GLN B CA 1
ATOM 3514 C C . GLN B 1 129 ? -7.867 20.516 3.473 1 98.12 129 GLN B C 1
ATOM 3516 O O . GLN B 1 129 ? -7.715 19.344 3.1 1 98.12 129 GLN B O 1
ATOM 3521 N N . LEU B 1 130 ? -7.047 21.125 4.305 1 98.56 130 LEU B N 1
ATOM 3522 C CA . LEU B 1 130 ? -5.914 20.406 4.879 1 98.56 130 LEU B CA 1
ATOM 3523 C C . LEU B 1 130 ? -6.387 19.219 5.707 1 98.56 130 LEU B C 1
ATOM 3525 O O . LEU B 1 130 ? -5.891 18.109 5.543 1 98.56 130 LEU B O 1
ATOM 3529 N N . CYS B 1 131 ? -7.383 19.453 6.574 1 98.56 131 CYS B N 1
ATOM 3530 C CA . CYS B 1 131 ? -7.934 18.359 7.383 1 98.56 131 CYS B CA 1
ATOM 3531 C C . CYS B 1 131 ? -8.523 17.266 6.504 1 98.56 131 CYS B C 1
ATOM 3533 O O . CYS B 1 131 ? -8.344 16.078 6.785 1 98.56 131 CYS B O 1
ATOM 3535 N N . LYS B 1 132 ? -9.148 17.688 5.496 1 98.12 132 LYS B N 1
ATOM 3536 C CA . LYS B 1 132 ? -9.773 16.734 4.582 1 98.12 132 LYS B CA 1
ATOM 3537 C C . LYS B 1 132 ? -8.727 15.867 3.895 1 98.12 132 LYS B C 1
ATOM 3539 O O . LYS B 1 132 ? -8.875 14.641 3.826 1 98.12 132 LYS B O 1
ATOM 3544 N N . GLY B 1 133 ? -7.695 16.469 3.373 1 97.5 133 GLY B N 1
ATOM 3545 C CA . GLY B 1 133 ? -6.609 15.711 2.768 1 97.5 133 GLY B CA 1
ATOM 3546 C C . GLY B 1 133 ? -5.93 14.766 3.736 1 97.5 133 GLY B C 1
ATOM 3547 O O . GLY B 1 133 ? -5.668 13.609 3.4 1 97.5 133 GLY B O 1
ATOM 3548 N N . VAL B 1 134 ? -5.656 15.25 4.926 1 97.12 134 VAL B N 1
ATOM 3549 C CA . VAL B 1 134 ? -4.996 14.438 5.945 1 97.12 134 VAL B CA 1
ATOM 3550 C C . VAL B 1 134 ? -5.906 13.281 6.352 1 97.12 134 VAL B C 1
ATOM 3552 O O . VAL B 1 134 ? -5.445 12.148 6.504 1 97.12 134 VAL B O 1
ATOM 3555 N N . ALA B 1 135 ? -7.184 13.586 6.508 1 96.81 135 ALA B N 1
ATOM 3556 C CA . ALA B 1 135 ? -8.141 12.531 6.844 1 96.81 135 ALA B CA 1
ATOM 3557 C C . ALA B 1 135 ? -8.172 11.453 5.77 1 96.81 135 ALA B C 1
ATOM 3559 O O . ALA B 1 135 ? -8.266 10.266 6.082 1 96.81 135 ALA B O 1
ATOM 3560 N N . PHE B 1 136 ? -8.133 11.875 4.555 1 95 136 PHE B N 1
ATOM 3561 C CA . PHE B 1 136 ? -8.117 10.922 3.449 1 95 136 PHE B CA 1
ATOM 3562 C C . PHE B 1 136 ? -6.891 10.023 3.525 1 95 136 PHE B C 1
ATOM 3564 O O . PHE B 1 136 ? -7.004 8.797 3.408 1 95 136 PHE B O 1
ATOM 3571 N N . CYS B 1 137 ? -5.734 10.594 3.699 1 93.25 137 CYS B N 1
ATOM 3572 C CA . CYS B 1 137 ? -4.512 9.812 3.848 1 93.25 137 CYS B CA 1
ATOM 3573 C C . CYS B 1 137 ? -4.629 8.836 5.012 1 93.25 137 CYS B C 1
ATOM 3575 O O . CYS B 1 137 ? -4.336 7.645 4.863 1 93.25 137 CYS B O 1
ATOM 3577 N N . HIS B 1 138 ? -5.07 9.359 6.137 1 91.62 138 HIS B N 1
ATOM 3578 C CA . HIS B 1 138 ? -5.199 8.539 7.336 1 91.62 138 HIS B CA 1
ATOM 3579 C C . HIS B 1 138 ? -6.199 7.406 7.121 1 91.62 138 HIS B C 1
ATOM 3581 O O . HIS B 1 138 ? -6.008 6.297 7.629 1 91.62 138 HIS B O 1
ATOM 3587 N N . GLY B 1 139 ? -7.215 7.672 6.375 1 90.12 139 GLY B N 1
ATOM 3588 C CA . GLY B 1 139 ? -8.203 6.652 6.051 1 90.12 139 GLY B CA 1
ATOM 3589 C C . GLY B 1 139 ? -7.629 5.508 5.242 1 90.12 139 GLY B C 1
ATOM 3590 O O . GLY B 1 139 ? -8.211 4.422 5.191 1 90.12 139 GLY B O 1
ATOM 3591 N N . HIS B 1 140 ? -6.539 5.805 4.699 1 88.44 140 HIS B N 1
ATOM 3592 C CA . HIS B 1 140 ? -5.871 4.773 3.912 1 88.44 140 HIS B CA 1
ATOM 3593 C C . HIS B 1 140 ? -4.613 4.273 4.617 1 88.44 140 HIS B C 1
ATOM 3595 O O . HIS B 1 140 ? -3.785 3.594 4.008 1 88.44 140 HIS B O 1
ATOM 3601 N N . GLY B 1 141 ? -4.469 4.691 5.898 1 84 141 GLY B N 1
ATOM 3602 C CA . GLY B 1 141 ? -3.385 4.191 6.73 1 84 141 GLY B CA 1
ATOM 3603 C C . GLY B 1 141 ? -2.053 4.855 6.441 1 84 141 GLY B C 1
ATOM 3604 O O . GLY B 1 141 ? -0.996 4.289 6.723 1 84 141 GLY B O 1
ATOM 3605 N N . ILE B 1 142 ? -2.082 5.965 5.852 1 87.38 142 ILE B N 1
ATOM 3606 C CA . ILE B 1 142 ? -0.849 6.645 5.465 1 87.38 142 ILE B CA 1
ATOM 3607 C C . ILE B 1 142 ? -0.624 7.855 6.367 1 87.38 142 ILE B C 1
ATOM 3609 O O . ILE B 1 142 ? -1.517 8.688 6.535 1 87.38 142 ILE B O 1
ATOM 3613 N N . LEU B 1 143 ? 0.552 7.895 6.957 1 87.81 143 LEU B N 1
ATOM 3614 C CA . LEU B 1 143 ? 1.009 9.062 7.703 1 87.81 143 LEU B CA 1
ATOM 3615 C C . LEU B 1 143 ? 1.931 9.922 6.848 1 87.81 143 LEU B C 1
ATOM 3617 O O . LEU B 1 143 ? 2.83 9.406 6.18 1 87.81 143 LEU B O 1
ATOM 3621 N N . HIS B 1 144 ? 1.672 11.172 6.777 1 89.06 144 HIS B N 1
ATOM 3622 C CA . HIS B 1 144 ? 2.553 12.062 6.027 1 89.06 144 HIS B CA 1
ATOM 3623 C C . HIS B 1 144 ? 3.906 12.203 6.715 1 89.06 144 HIS B C 1
ATOM 3625 O O . HIS B 1 144 ? 4.949 12.016 6.086 1 89.06 144 HIS B O 1
ATOM 3631 N N . ARG B 1 145 ? 3.9 12.555 8.016 1 85.25 145 ARG B N 1
ATOM 3632 C CA . ARG B 1 145 ? 5.031 12.586 8.93 1 85.25 145 ARG B CA 1
ATOM 3633 C C . ARG B 1 145 ? 5.883 13.828 8.711 1 85.25 145 ARG B C 1
ATOM 3635 O O . ARG B 1 145 ? 6.797 14.109 9.492 1 85.25 145 ARG B O 1
ATOM 3642 N N . ASP B 1 146 ? 5.566 14.625 7.711 1 87.38 146 ASP B N 1
ATOM 3643 C CA . ASP B 1 146 ? 6.344 15.836 7.453 1 87.38 146 ASP B CA 1
ATOM 3644 C C . ASP B 1 146 ? 5.449 16.953 6.934 1 87.38 146 ASP B C 1
ATOM 3646 O O . ASP B 1 146 ? 5.781 17.609 5.945 1 87.38 146 ASP B O 1
ATOM 3650 N N . LEU B 1 147 ? 4.367 17.094 7.547 1 94 147 LEU B N 1
ATOM 3651 C CA . LEU B 1 147 ? 3.473 18.188 7.176 1 94 147 LEU B CA 1
ATOM 3652 C C . LEU B 1 147 ? 4.051 19.531 7.602 1 94 147 LEU B C 1
ATOM 3654 O O . LEU B 1 147 ? 4.441 19.703 8.758 1 94 147 LEU B O 1
ATOM 3658 N N . LYS B 1 148 ? 4.195 20.375 6.676 1 94.31 148 LYS B N 1
ATOM 3659 C CA . LYS B 1 148 ? 4.672 21.75 6.832 1 94.31 148 LYS B CA 1
ATOM 3660 C C . LYS B 1 148 ? 4.227 22.625 5.66 1 94.31 148 LYS B C 1
ATOM 3662 O O . LYS B 1 148 ? 3.854 22.109 4.605 1 94.31 148 LYS B O 1
ATOM 3667 N N . PRO B 1 149 ? 4.188 23.922 5.844 1 95.94 149 PRO B N 1
ATOM 3668 C CA . PRO B 1 149 ? 3.693 24.812 4.781 1 95.94 149 PRO B CA 1
ATOM 3669 C C . PRO B 1 149 ? 4.418 24.594 3.453 1 95.94 149 PRO B C 1
ATOM 3671 O O . PRO B 1 149 ? 3.809 24.719 2.389 1 95.94 149 PRO B O 1
ATOM 3674 N N . HIS B 1 150 ? 5.703 24.109 3.463 1 91.69 150 HIS B N 1
ATOM 3675 C CA . HIS B 1 150 ? 6.492 23.906 2.254 1 91.69 150 HIS B CA 1
ATOM 3676 C C . HIS B 1 150 ? 5.945 22.734 1.445 1 91.69 150 HIS B C 1
ATOM 3678 O O . HIS B 1 150 ? 6.148 22.656 0.231 1 91.69 150 HIS B O 1
ATOM 3684 N N . ASN B 1 151 ? 5.27 21.844 2.158 1 91.62 151 ASN B N 1
ATOM 3685 C CA . ASN B 1 151 ? 4.773 20.625 1.507 1 91.62 151 ASN B CA 1
ATOM 3686 C C . ASN B 1 151 ? 3.287 20.734 1.185 1 91.62 151 ASN B C 1
ATOM 3688 O O . ASN B 1 151 ? 2.646 19.734 0.859 1 91.62 151 ASN B O 1
ATOM 3692 N N . LEU B 1 152 ? 2.756 21.906 1.386 1 96.81 152 LEU B N 1
ATOM 3693 C CA . LEU B 1 152 ? 1.378 22.203 1.011 1 96.81 152 LEU B CA 1
ATOM 3694 C C . LEU B 1 152 ? 1.333 23.172 -0.176 1 96.81 152 LEU B C 1
ATOM 3696 O O . LEU B 1 152 ? 1.653 24.344 -0.037 1 96.81 152 LEU B O 1
ATOM 3700 N N . LEU B 1 153 ? 0.958 22.609 -1.303 1 96.19 153 LEU B N 1
ATOM 3701 C CA . LEU B 1 153 ? 0.894 23.406 -2.525 1 96.19 153 LEU B CA 1
ATOM 3702 C C . LEU B 1 153 ? -0.495 24 -2.711 1 96.19 153 LEU B C 1
ATOM 3704 O O . LEU B 1 153 ? -1.467 23.531 -2.117 1 96.19 153 LEU B O 1
ATOM 3708 N N . MET B 1 154 ? -0.548 25.078 -3.42 1 93.62 154 MET B N 1
ATOM 3709 C CA . MET B 1 154 ? -1.845 25.734 -3.551 1 93.62 154 MET B CA 1
ATOM 3710 C C . MET B 1 154 ? -1.958 26.453 -4.895 1 93.62 154 MET B C 1
ATOM 3712 O O . MET B 1 154 ? -0.947 26.812 -5.492 1 93.62 154 MET B O 1
ATOM 3716 N N . ASP B 1 155 ? -3.102 26.531 -5.363 1 91.19 155 ASP B N 1
ATOM 3717 C CA . ASP B 1 155 ? -3.465 27.391 -6.48 1 91.19 155 ASP B CA 1
ATOM 3718 C C . ASP B 1 155 ? -3.979 28.734 -5.984 1 91.19 155 ASP B C 1
ATOM 3720 O O . ASP B 1 155 ? -5.012 28.812 -5.316 1 91.19 155 ASP B O 1
ATOM 3724 N N . ARG B 1 156 ? -3.404 29.812 -6.367 1 87.06 156 ARG B N 1
ATOM 3725 C CA . ARG B 1 156 ? -3.738 31.141 -5.852 1 87.06 156 ARG B CA 1
ATOM 3726 C C . ARG B 1 156 ? -5.098 31.594 -6.367 1 87.06 156 ARG B C 1
ATOM 3728 O O . ARG B 1 156 ? -5.781 32.375 -5.715 1 87.06 156 ARG B O 1
ATOM 3735 N N . THR B 1 157 ? -5.426 31.094 -7.492 1 88.12 157 THR B N 1
ATOM 3736 C CA . THR B 1 157 ? -6.668 31.531 -8.117 1 88.12 157 THR B CA 1
ATOM 3737 C C . THR B 1 157 ? -7.859 30.781 -7.523 1 88.12 157 THR B C 1
ATOM 3739 O O . THR B 1 157 ? -8.82 31.406 -7.059 1 88.12 157 THR B O 1
ATOM 3742 N N . THR B 1 158 ? -7.746 29.547 -7.391 1 89.31 158 THR B N 1
ATOM 3743 C CA . THR B 1 158 ? -8.875 28.75 -6.934 1 89.31 158 THR B CA 1
ATOM 3744 C C . THR B 1 158 ? -8.797 28.516 -5.43 1 89.31 158 THR B C 1
ATOM 3746 O O . THR B 1 158 ? -9.766 28.062 -4.812 1 89.31 158 THR B O 1
ATOM 3749 N N . MET B 1 159 ? -7.641 28.766 -4.781 1 92.06 159 MET B N 1
ATOM 3750 C CA . MET B 1 159 ? -7.379 28.578 -3.359 1 92.06 159 MET B CA 1
ATOM 3751 C C . MET B 1 159 ? -7.449 27.094 -2.99 1 92.06 159 MET B C 1
ATOM 3753 O O . MET B 1 159 ? -7.672 26.75 -1.828 1 92.06 159 MET B O 1
ATOM 3757 N N . MET B 1 160 ? -7.297 26.25 -4.035 1 95.06 160 MET B N 1
ATOM 3758 C CA . MET B 1 160 ? -7.227 24.812 -3.781 1 95.06 160 MET B CA 1
ATOM 3759 C C . MET B 1 160 ? -5.898 24.438 -3.127 1 95.06 160 MET B C 1
ATOM 3761 O O . MET B 1 160 ? -4.836 24.859 -3.59 1 95.06 160 MET B O 1
ATOM 3765 N N . LEU B 1 161 ? -5.992 23.703 -2.051 1 97.31 161 LEU B N 1
ATOM 3766 C CA . LEU B 1 161 ? -4.816 23.25 -1.315 1 97.31 161 LEU B CA 1
ATOM 3767 C C . LEU B 1 161 ? -4.551 21.781 -1.568 1 97.31 161 LEU B C 1
ATOM 3769 O O . LEU B 1 161 ? -5.473 20.953 -1.518 1 97.31 161 LEU B O 1
ATOM 3773 N N . LYS B 1 162 ? -3.291 21.422 -1.891 1 97.12 162 LYS B N 1
ATOM 3774 C CA . LYS B 1 162 ? -2.922 20.031 -2.133 1 97.12 162 LYS B CA 1
ATOM 3775 C C . LYS B 1 162 ? -1.699 19.641 -1.312 1 97.12 162 LYS B C 1
ATOM 3777 O O . LYS B 1 162 ? -0.741 20.406 -1.205 1 97.12 162 LYS B O 1
ATOM 3782 N N . ILE B 1 163 ? -1.782 1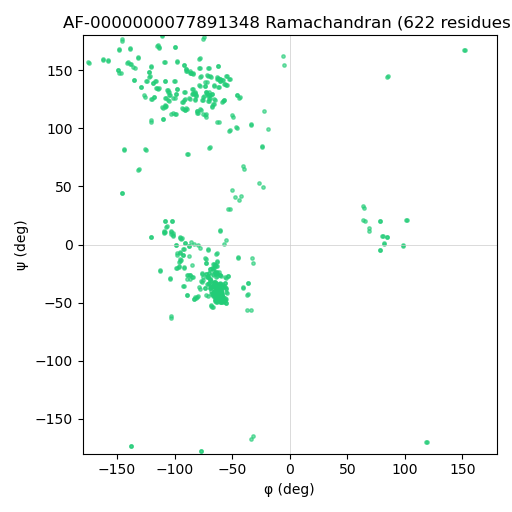8.484 -0.725 1 96.5 163 ILE B N 1
ATOM 3783 C CA . ILE B 1 163 ? -0.688 17.938 0.077 1 96.5 163 ILE B CA 1
ATOM 3784 C C . ILE B 1 163 ? 0.349 17.297 -0.834 1 96.5 163 ILE B C 1
ATOM 3786 O O . ILE B 1 163 ? -0.001 16.516 -1.731 1 96.5 163 ILE B O 1
ATOM 3790 N N . ALA B 1 164 ? 1.525 17.625 -0.696 1 92.5 164 ALA B N 1
ATOM 3791 C CA . ALA B 1 164 ? 2.615 17.078 -1.495 1 92.5 164 ALA B CA 1
ATOM 3792 C C . ALA B 1 164 ? 3.582 16.281 -0.627 1 92.5 164 ALA B C 1
ATOM 3794 O O . ALA B 1 164 ? 3.424 16.219 0.595 1 92.5 164 ALA B O 1
ATOM 3795 N N . ASP B 1 165 ? 4.5 15.594 -1.314 1 83.5 165 ASP B N 1
ATOM 3796 C CA . ASP B 1 165 ? 5.625 14.883 -0.72 1 83.5 165 ASP B CA 1
ATOM 3797 C C . ASP B 1 165 ? 5.141 13.734 0.162 1 83.5 165 ASP B C 1
ATOM 3799 O O . ASP B 1 165 ? 5.594 13.586 1.299 1 83.5 165 ASP B O 1
ATOM 3803 N N . LEU B 1 166 ? 3.975 13.125 -0.227 1 81.5 166 LEU B N 1
ATOM 3804 C CA . LEU B 1 166 ? 3.543 11.898 0.437 1 81.5 166 LEU B CA 1
ATOM 3805 C C . LEU B 1 166 ? 4.547 10.773 0.207 1 81.5 166 LEU B C 1
ATOM 3807 O O . LEU B 1 166 ? 4.441 9.703 0.818 1 81.5 166 LEU B O 1
ATOM 3811 N N . GLY B 1 167 ? 5.414 11.148 -0.627 1 57.66 167 GLY B N 1
ATOM 3812 C CA . GLY B 1 167 ? 6.281 10.203 -1.319 1 57.66 167 GLY B CA 1
ATOM 3813 C C . GLY B 1 167 ? 6.605 8.977 -0.495 1 57.66 167 GLY B C 1
ATOM 3814 O O . GLY B 1 167 ? 6.059 8.789 0.594 1 57.66 167 GLY B O 1
ATOM 3815 N N . LEU B 1 168 ? 7.664 8.383 -1.096 1 53.22 168 LEU B N 1
ATOM 3816 C CA . LEU B 1 168 ? 8.156 7.012 -0.999 1 53.22 168 LEU B CA 1
ATOM 3817 C C . LEU B 1 168 ? 8.297 6.586 0.459 1 53.22 168 LEU B C 1
ATOM 3819 O O . LEU B 1 168 ? 9.234 7.004 1.143 1 53.22 168 LEU B O 1
ATOM 3823 N N . ALA B 1 169 ? 7.098 6.992 1.002 1 43.62 169 ALA B N 1
ATOM 3824 C CA . ALA B 1 169 ? 6.805 6.719 2.406 1 43.62 169 ALA B CA 1
ATOM 3825 C C . ALA B 1 169 ? 7.695 5.605 2.947 1 43.62 169 ALA B C 1
ATOM 3827 O O . ALA B 1 169 ? 7.98 4.629 2.246 1 43.62 169 ALA B O 1
ATOM 3828 N N . ARG B 1 170 ? 8.734 5.996 3.639 1 42.22 170 ARG B N 1
ATOM 3829 C CA . ARG B 1 170 ? 9.406 5.039 4.512 1 42.22 170 ARG B CA 1
ATOM 3830 C C . ARG B 1 170 ? 8.469 3.908 4.914 1 42.22 170 ARG B C 1
ATOM 3832 O O . ARG B 1 170 ? 7.539 4.117 5.699 1 42.22 170 ARG B O 1
ATOM 3839 N N . ALA B 1 171 ? 7.844 3.361 3.969 1 39.56 171 ALA B N 1
ATOM 3840 C CA . ALA B 1 171 ? 7.008 2.287 4.496 1 39.56 171 ALA B CA 1
ATOM 3841 C C . ALA B 1 171 ? 7.262 2.078 5.988 1 39.56 171 ALA B C 1
ATOM 3843 O O . ALA B 1 171 ? 8.305 2.484 6.512 1 39.56 171 ALA B O 1
ATOM 3844 N N . PHE B 1 172 ? 6.324 1.404 6.684 1 35.19 172 PHE B N 1
ATOM 3845 C CA . PHE B 1 172 ? 6.223 1.204 8.125 1 35.19 172 PHE B CA 1
ATOM 3846 C C . PHE B 1 172 ? 7.605 1.019 8.742 1 35.19 172 PHE B C 1
ATOM 3848 O O . PHE B 1 172 ? 7.809 1.312 9.922 1 35.19 172 PHE B O 1
ATOM 3855 N N . THR B 1 173 ? 8.273 0.034 8.211 1 34.66 173 THR B N 1
ATOM 3856 C CA . THR B 1 173 ? 9.242 -0.62 9.086 1 34.66 173 THR B CA 1
ATOM 3857 C C . THR B 1 173 ? 10.484 0.246 9.25 1 34.66 173 THR B C 1
ATOM 3859 O O . THR B 1 173 ? 11.406 -0.121 9.984 1 34.66 173 THR B O 1
ATOM 3862 N N . VAL B 1 174 ? 10.789 1.021 8.219 1 33.94 174 VAL B N 1
ATOM 3863 C CA . VAL B 1 174 ? 12.156 1.467 8.461 1 33.94 174 VAL B CA 1
ATOM 3864 C C . VAL B 1 174 ? 12.148 2.617 9.469 1 33.94 174 VAL B C 1
ATOM 3866 O O . VAL B 1 174 ? 11.383 3.574 9.32 1 33.94 174 VAL B O 1
ATOM 3869 N N . PRO B 1 175 ? 12.68 2.316 10.539 1 37.69 175 PRO B N 1
ATOM 3870 C CA . PRO B 1 175 ? 12.938 3.447 11.438 1 37.69 175 PRO B CA 1
ATOM 3871 C C . PRO B 1 175 ? 13.289 4.73 10.688 1 37.69 175 PRO B C 1
ATOM 3873 O O . PRO B 1 175 ? 14.039 4.688 9.703 1 37.69 175 PRO B O 1
ATOM 3876 N N . ILE B 1 176 ? 12.336 5.633 10.586 1 37.59 176 ILE B N 1
ATOM 3877 C CA . ILE B 1 176 ? 12.734 6.965 10.148 1 37.59 176 ILE B CA 1
ATOM 3878 C C . ILE B 1 176 ? 14.203 7.203 10.469 1 37.59 176 ILE B C 1
ATOM 3880 O O . ILE B 1 176 ? 14.586 7.258 11.641 1 37.59 176 ILE B O 1
ATOM 3884 N N . LYS B 1 177 ? 15.008 6.77 9.633 1 38.34 177 LYS B N 1
ATOM 3885 C CA . LYS B 1 177 ? 16.359 7.188 9.961 1 38.34 177 LYS B CA 1
ATOM 3886 C C . LYS B 1 177 ? 16.406 8.656 10.359 1 38.34 177 LYS B C 1
ATOM 3888 O O . LYS B 1 177 ? 15.688 9.484 9.797 1 38.34 177 LYS B O 1
ATOM 3893 N N . LYS B 1 178 ? 16.938 8.914 11.461 1 38.25 178 LYS B N 1
ATOM 3894 C CA . LYS B 1 178 ? 17.281 10.094 12.25 1 38.25 178 LYS B CA 1
ATOM 3895 C C . LYS B 1 178 ? 17.656 11.266 11.352 1 38.25 178 LYS B C 1
ATOM 3897 O O . LYS B 1 178 ? 17.953 12.352 11.844 1 38.25 178 LYS B O 1
ATOM 3902 N N . TYR B 1 179 ? 17.844 10.977 10.047 1 35.62 179 TYR B N 1
ATOM 3903 C CA . TYR B 1 179 ? 18.797 11.953 9.523 1 35.62 179 TYR B CA 1
ATOM 3904 C C . TYR B 1 179 ? 18.078 13.234 9.094 1 35.62 179 TYR B C 1
ATOM 3906 O O . TYR B 1 179 ? 18.688 14.109 8.469 1 35.62 179 TYR B O 1
ATOM 3914 N N . THR B 1 180 ? 16.828 13.195 8.914 1 40.38 180 THR B N 1
ATOM 3915 C CA . THR B 1 180 ? 16.656 14.508 8.289 1 40.38 180 THR B CA 1
ATOM 3916 C C . THR B 1 180 ? 16.875 15.625 9.305 1 40.38 180 THR B C 1
ATOM 3918 O O . THR B 1 180 ? 16.125 15.758 10.273 1 40.38 180 THR B O 1
ATOM 3921 N N . HIS B 1 181 ? 18.016 15.938 9.5 1 39.47 181 HIS B N 1
ATOM 3922 C CA . HIS B 1 181 ? 18.5 17.062 10.289 1 39.47 181 HIS B CA 1
ATOM 3923 C C . HIS B 1 181 ? 17.906 18.375 9.797 1 39.47 181 HIS B C 1
ATOM 3925 O O . HIS B 1 181 ? 18.359 19.453 10.195 1 39.47 181 HIS B O 1
ATOM 3931 N N . GLU B 1 182 ? 17.031 18.359 8.852 1 48.69 182 GLU B N 1
ATOM 3932 C CA . GLU B 1 182 ? 16.734 19.75 8.539 1 48.69 182 GLU B CA 1
ATOM 3933 C C . GLU B 1 182 ? 15.883 20.406 9.625 1 48.69 182 GLU B C 1
ATOM 3935 O O . GLU B 1 182 ? 14.805 19.891 9.953 1 48.69 182 GLU B O 1
ATOM 3940 N N . ILE B 1 183 ? 16.5 21.406 10.391 1 44.47 183 ILE B N 1
ATOM 3941 C CA . ILE B 1 183 ? 15.961 22.219 11.469 1 44.47 183 ILE B CA 1
ATOM 3942 C C . ILE B 1 183 ? 14.5 22.547 11.18 1 44.47 183 ILE B C 1
ATOM 3944 O O . ILE B 1 183 ? 13.656 22.5 12.078 1 44.47 183 ILE B O 1
ATOM 3948 N N . LEU B 1 184 ? 14.141 22.906 9.867 1 51.38 184 LEU B N 1
ATOM 3949 C CA . LEU B 1 184 ? 12.805 23.391 9.516 1 51.38 184 LEU B CA 1
ATOM 3950 C C . LEU B 1 184 ? 11.766 22.281 9.688 1 51.38 184 LEU B C 1
ATOM 3952 O O . LEU B 1 184 ? 10.609 22.562 9.992 1 51.38 184 LEU B O 1
ATOM 3956 N N . THR B 1 185 ? 12.211 21.078 9.656 1 71.75 185 THR B N 1
ATOM 3957 C CA . THR B 1 185 ? 11.305 19.953 9.836 1 71.75 185 THR B CA 1
ATOM 3958 C C . THR B 1 185 ? 10.969 19.766 11.305 1 71.75 185 THR B C 1
ATOM 3960 O O . THR B 1 185 ? 9.906 19.234 11.641 1 71.75 185 THR B O 1
ATOM 3963 N N . LEU B 1 186 ? 11.633 20.625 12.117 1 84.38 186 LEU B N 1
ATOM 3964 C CA . LEU B 1 186 ? 11.477 20.453 13.562 1 84.38 186 LEU B CA 1
ATOM 3965 C C . LEU B 1 186 ? 10.25 21.203 14.07 1 84.38 186 LEU B C 1
ATOM 3967 O O . LEU B 1 186 ? 9.586 20.75 15 1 84.38 186 LEU B O 1
ATOM 3971 N N . TRP B 1 187 ? 9.891 22.297 13.398 1 94.06 187 TRP B N 1
ATOM 3972 C CA . TRP B 1 187 ? 8.914 23.266 13.898 1 94.06 187 TRP B CA 1
ATOM 3973 C C . TRP B 1 187 ? 7.527 22.641 13.969 1 94.06 187 TRP B C 1
ATOM 3975 O O . TRP B 1 187 ? 6.648 23.141 14.672 1 94.06 187 TRP B O 1
ATOM 3985 N N . TYR B 1 188 ? 7.395 21.562 13.289 1 95.69 188 TYR B N 1
ATOM 3986 C CA . TYR B 1 188 ? 6.055 20.984 13.195 1 95.69 188 TYR B CA 1
ATOM 3987 C C . TYR B 1 188 ? 6.027 19.578 13.758 1 95.69 188 TYR B C 1
ATOM 3989 O O . TYR B 1 188 ? 5.012 18.875 13.656 1 95.69 188 TYR B O 1
ATOM 3997 N N . ARG B 1 189 ? 7.145 19.172 14.336 1 93.25 189 ARG B N 1
ATOM 3998 C CA . ARG B 1 189 ? 7.27 17.812 14.867 1 93.25 189 ARG B CA 1
ATOM 3999 C C . ARG B 1 189 ? 6.559 17.688 16.203 1 93.25 189 ARG B C 1
ATOM 4001 O O . ARG B 1 189 ? 6.684 18.562 17.062 1 93.25 189 ARG B O 1
ATOM 4008 N N . ALA B 1 190 ? 5.879 16.656 16.359 1 95.19 190 ALA B N 1
ATOM 4009 C CA . ALA B 1 190 ? 5.133 16.391 17.594 1 95.19 190 ALA B CA 1
ATOM 4010 C C . ALA B 1 190 ? 6.074 16.062 18.75 1 95.19 190 ALA B C 1
ATOM 4012 O O . ALA B 1 190 ? 7.105 15.422 18.547 1 95.19 190 ALA B O 1
ATOM 4013 N N . PRO B 1 191 ? 5.707 16.484 19.953 1 95.94 191 PRO B N 1
ATOM 4014 C CA . PRO B 1 191 ? 6.586 16.25 21.109 1 95.94 191 PRO B CA 1
ATOM 4015 C C . PRO B 1 191 ? 6.879 14.781 21.359 1 95.94 191 PRO B C 1
ATOM 4017 O O . PRO B 1 191 ? 7.973 14.43 21.812 1 95.94 191 PRO B O 1
ATOM 4020 N N . GLU B 1 192 ? 5.945 13.844 21.109 1 94.06 192 GLU B N 1
ATOM 4021 C CA . GLU B 1 192 ? 6.223 12.43 21.328 1 94.06 192 GLU B CA 1
ATOM 4022 C C . GLU B 1 192 ? 7.359 11.945 20.422 1 94.06 192 GLU B C 1
ATOM 4024 O O . GLU B 1 192 ? 8.125 11.062 20.797 1 94.06 192 GLU B O 1
ATOM 4029 N N . VAL B 1 193 ? 7.387 12.477 19.234 1 90.56 193 VAL B N 1
ATOM 4030 C CA . VAL B 1 193 ? 8.477 12.133 18.312 1 90.56 193 VAL B CA 1
ATOM 4031 C C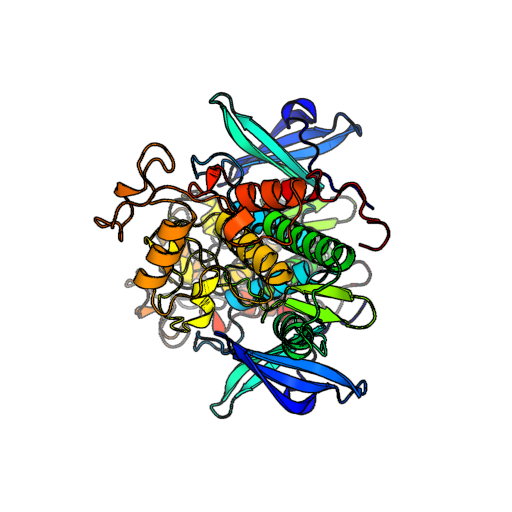 . VAL B 1 193 ? 9.797 12.688 18.859 1 90.56 193 VAL B C 1
ATOM 4033 O O . VAL B 1 193 ? 10.805 11.977 18.875 1 90.56 193 VAL B O 1
ATOM 4036 N N . LEU B 1 194 ? 9.773 13.898 19.312 1 91.94 194 LEU B N 1
ATOM 4037 C CA . LEU B 1 194 ? 10.961 14.547 19.859 1 91.94 194 LEU B CA 1
ATOM 4038 C C . LEU B 1 194 ? 11.461 13.828 21.094 1 91.94 194 LEU B C 1
ATOM 4040 O O . LEU B 1 194 ? 12.664 13.797 21.359 1 91.94 194 LEU B O 1
ATOM 4044 N N . LEU B 1 195 ? 10.531 13.312 21.828 1 94.12 195 LEU B N 1
ATOM 4045 C CA . LEU B 1 195 ? 10.883 12.648 23.078 1 94.12 195 LEU B CA 1
ATOM 4046 C C . LEU B 1 195 ? 11.219 11.18 22.844 1 94.12 195 LEU B C 1
ATOM 4048 O O . LEU B 1 195 ? 11.414 10.422 23.797 1 94.12 195 LEU B O 1
ATOM 4052 N N . GLY B 1 196 ? 11.141 10.695 21.609 1 87.81 196 GLY B N 1
ATOM 4053 C CA . GLY B 1 196 ? 11.719 9.406 21.266 1 87.81 196 GLY B CA 1
ATOM 4054 C C . GLY B 1 196 ? 10.695 8.289 21.188 1 87.81 196 GLY B C 1
ATOM 4055 O O . GLY B 1 196 ? 11.031 7.113 21.344 1 87.81 196 GLY B O 1
ATOM 4056 N N . ALA B 1 197 ? 9.492 8.656 21.016 1 84.94 197 ALA B N 1
ATOM 4057 C CA . ALA B 1 197 ? 8.492 7.605 20.828 1 84.94 197 ALA B CA 1
ATOM 4058 C C . ALA B 1 197 ? 8.844 6.727 19.641 1 84.94 197 ALA B C 1
ATOM 4060 O O . ALA B 1 197 ? 9.305 7.227 18.609 1 84.94 197 ALA B O 1
ATOM 4061 N N . THR B 1 198 ? 8.625 5.422 19.719 1 76.38 198 THR B N 1
ATOM 4062 C CA . THR B 1 198 ? 8.984 4.48 18.672 1 76.38 198 THR B CA 1
ATOM 4063 C C . THR B 1 198 ? 7.773 4.145 17.797 1 76.38 198 THR B C 1
ATOM 4065 O O . THR B 1 198 ? 7.918 3.621 16.703 1 76.38 198 THR B O 1
ATOM 4068 N N . HIS B 1 199 ? 6.676 4.395 18.359 1 74.56 199 HIS B N 1
ATOM 4069 C CA . HIS B 1 199 ? 5.453 4.141 17.609 1 74.56 199 HIS B CA 1
ATOM 4070 C C . HIS B 1 199 ? 4.664 5.426 17.391 1 74.56 199 HIS B C 1
ATOM 4072 O O . HIS B 1 199 ? 4.496 6.223 18.312 1 74.56 199 HIS B O 1
ATOM 4078 N N . TYR B 1 200 ? 4.398 5.57 16.141 1 74.06 200 TYR B N 1
ATOM 4079 C CA . TYR B 1 200 ? 3.682 6.785 15.773 1 74.06 200 TYR B CA 1
ATOM 4080 C C . TYR B 1 200 ? 2.242 6.469 15.383 1 74.06 200 TYR B C 1
ATOM 4082 O O . TYR B 1 200 ? 1.969 5.422 14.789 1 74.06 200 TYR B O 1
ATOM 4090 N N . SER B 1 201 ? 1.465 7.363 15.82 1 83.69 201 SER B N 1
ATOM 4091 C CA . SER B 1 201 ? 0.081 7.312 15.359 1 83.69 201 SER B CA 1
ATOM 4092 C C . SER B 1 201 ? -0.241 8.484 14.438 1 83.69 201 SER B C 1
ATOM 4094 O O . SER B 1 201 ? 0.623 9.32 14.164 1 83.69 201 SER B O 1
ATOM 4096 N N . MET B 1 202 ? -1.434 8.531 13.977 1 89.75 202 MET B N 1
ATOM 4097 C CA . MET B 1 202 ? -1.923 9.578 13.078 1 89.75 202 MET B CA 1
ATOM 4098 C C . MET B 1 202 ? -1.894 10.938 13.758 1 89.75 202 MET B C 1
ATOM 4100 O O . MET B 1 202 ? -1.895 11.977 13.086 1 89.75 202 MET B O 1
ATOM 4104 N N . ALA B 1 203 ? -1.737 10.867 15.047 1 93.75 203 ALA B N 1
ATOM 4105 C CA . ALA B 1 203 ? -1.766 12.078 15.859 1 93.75 203 ALA B CA 1
ATOM 4106 C C . ALA B 1 203 ? -0.572 12.977 15.539 1 93.75 203 ALA B C 1
ATOM 4108 O O . ALA B 1 203 ? -0.63 14.195 15.742 1 93.75 203 ALA B O 1
ATOM 4109 N N . VAL B 1 204 ? 0.521 12.414 15.062 1 93.12 204 VAL B N 1
ATOM 4110 C CA . VAL B 1 204 ? 1.712 13.203 14.758 1 93.12 204 VAL B CA 1
ATOM 4111 C C . VAL B 1 204 ? 1.403 14.195 13.641 1 93.12 204 VAL B C 1
ATOM 4113 O O . VAL B 1 204 ? 1.867 15.344 13.68 1 93.12 204 VAL B O 1
ATOM 4116 N N . ASP B 1 205 ? 0.614 13.758 12.68 1 94.81 205 ASP B N 1
ATOM 4117 C CA . ASP B 1 205 ? 0.224 14.641 11.586 1 94.81 205 ASP B CA 1
ATOM 4118 C C . ASP B 1 205 ? -0.692 15.758 12.078 1 94.81 205 ASP B C 1
ATOM 4120 O O . ASP B 1 205 ? -0.596 16.906 11.617 1 94.81 205 ASP B O 1
ATOM 4124 N N . VAL B 1 206 ? -1.538 15.453 13.008 1 98.06 206 VAL B N 1
ATOM 4125 C CA . VAL B 1 206 ? -2.51 16.422 13.508 1 98.06 206 VAL B CA 1
ATOM 4126 C C . VAL B 1 206 ? -1.792 17.516 14.289 1 98.06 206 VAL B C 1
ATOM 4128 O O . VAL B 1 206 ? -2.172 18.688 14.211 1 98.06 206 VAL B O 1
ATOM 4131 N N . TRP B 1 207 ? -0.785 17.109 14.992 1 97.94 207 TRP B N 1
ATOM 4132 C CA . TRP B 1 207 ? 0.041 18.109 15.648 1 97.94 207 TRP B CA 1
ATOM 4133 C C . TRP B 1 207 ? 0.584 19.109 14.633 1 97.94 207 TRP B C 1
ATOM 4135 O O . TRP B 1 207 ? 0.481 20.328 14.836 1 97.94 207 TRP B O 1
ATOM 4145 N N . SER B 1 208 ? 1.109 18.578 13.578 1 97.25 208 SER B N 1
ATOM 4146 C CA . SER B 1 208 ? 1.642 19.438 12.523 1 97.25 208 SER B CA 1
ATOM 4147 C C . SER B 1 208 ? 0.558 20.344 11.953 1 97.25 208 SER B C 1
ATOM 4149 O O . SER B 1 208 ? 0.804 21.516 11.68 1 97.25 208 SER B O 1
ATOM 4151 N N . VAL B 1 209 ? -0.589 19.812 11.789 1 98.69 209 VAL B N 1
ATOM 4152 C CA . VAL B 1 209 ? -1.722 20.578 11.289 1 98.69 209 VAL B CA 1
ATOM 4153 C C . VAL B 1 209 ? -2.018 21.734 12.242 1 98.69 209 VAL B C 1
ATOM 4155 O O . VAL B 1 209 ? -2.268 22.859 11.797 1 98.69 209 VAL B O 1
ATOM 4158 N N . GLY B 1 210 ? -2.012 21.469 13.531 1 98.81 210 GLY B N 1
ATOM 4159 C CA . GLY B 1 210 ? -2.203 22.516 14.516 1 98.81 210 GLY B CA 1
ATOM 4160 C C . GLY B 1 210 ? -1.176 23.625 14.414 1 98.81 210 GLY B C 1
ATOM 4161 O O . GLY B 1 210 ? -1.522 24.812 14.477 1 98.81 210 GLY B O 1
ATOM 4162 N N . CYS B 1 211 ? 0.039 23.25 14.266 1 98.5 211 CYS B N 1
ATOM 4163 C CA . CYS B 1 211 ? 1.104 24.234 14.109 1 98.5 211 CYS B CA 1
ATOM 4164 C C . CYS B 1 211 ? 0.882 25.078 12.867 1 98.5 211 CYS B C 1
ATOM 4166 O O . CYS B 1 211 ? 1.06 26.297 12.906 1 98.5 211 CYS B O 1
ATOM 4168 N N . ILE B 1 212 ? 0.506 24.469 11.82 1 98.56 212 ILE B N 1
ATOM 4169 C CA . ILE B 1 212 ? 0.238 25.172 10.57 1 98.56 212 ILE B CA 1
ATOM 4170 C C . ILE B 1 212 ? -0.95 26.109 10.758 1 98.56 212 ILE B C 1
ATOM 4172 O O . ILE B 1 212 ? -0.938 27.25 10.266 1 98.56 212 ILE B O 1
ATOM 4176 N N . PHE B 1 213 ? -1.942 25.672 11.461 1 98.75 213 PHE B N 1
ATOM 4177 C CA . PHE B 1 213 ? -3.121 26.469 11.773 1 98.75 213 PHE B CA 1
ATOM 4178 C C . PHE B 1 213 ? -2.723 27.781 12.453 1 98.75 213 PHE B C 1
ATOM 4180 O O . PHE B 1 213 ? -3.115 28.859 12.016 1 98.75 213 PHE B O 1
ATOM 4187 N N . ALA B 1 214 ? -1.925 27.672 13.453 1 98.5 214 ALA B N 1
ATOM 4188 C CA . ALA B 1 214 ? -1.445 28.844 14.172 1 98.5 214 ALA B CA 1
ATOM 4189 C C . ALA B 1 214 ? -0.653 29.766 13.242 1 98.5 214 ALA B C 1
ATOM 4191 O O . ALA B 1 214 ? -0.799 31 13.305 1 98.5 214 ALA B O 1
ATOM 4192 N N . GLU B 1 215 ? 0.113 29.156 12.438 1 97.69 215 GLU B N 1
ATOM 4193 C CA . GLU B 1 215 ? 0.964 29.922 11.539 1 97.69 215 GLU B CA 1
ATOM 4194 C C . GLU B 1 215 ? 0.133 30.688 10.508 1 97.69 215 GLU B C 1
ATOM 4196 O O . GLU B 1 215 ? 0.515 31.781 10.078 1 97.69 215 GLU B O 1
ATOM 4201 N N . LEU B 1 216 ? -0.974 30.141 10.102 1 98.12 216 LEU B N 1
ATOM 4202 C CA . LEU B 1 216 ? -1.869 30.812 9.164 1 98.12 216 LEU B CA 1
ATOM 4203 C C . LEU B 1 216 ? -2.432 32.094 9.789 1 98.12 216 LEU B C 1
ATOM 4205 O O . LEU B 1 216 ? -2.736 33.031 9.07 1 98.12 216 LEU B O 1
ATOM 4209 N N . ILE B 1 217 ? -2.535 32.125 11.07 1 97.88 217 ILE B N 1
ATOM 4210 C CA . ILE B 1 217 ? -3.109 33.25 11.773 1 97.88 217 ILE B CA 1
ATOM 4211 C C . ILE B 1 217 ? -2.014 34.25 12.094 1 97.88 217 ILE B C 1
ATOM 4213 O O . ILE B 1 217 ? -2.174 35.469 11.852 1 97.88 217 ILE B O 1
ATOM 4217 N N . THR B 1 218 ? -0.876 33.781 12.547 1 97.19 218 THR B N 1
ATOM 4218 C CA . THR B 1 218 ? 0.153 34.688 13.086 1 97.19 218 THR B CA 1
ATOM 4219 C C . THR B 1 218 ? 1.188 35.031 12.023 1 97.19 218 THR B C 1
ATOM 4221 O O . THR B 1 218 ? 1.986 35.938 12.203 1 97.19 218 THR B O 1
ATOM 4224 N N . LYS B 1 219 ? 1.251 34.219 10.961 1 96.81 219 LYS B N 1
ATOM 4225 C CA . LYS B 1 219 ? 2.193 34.344 9.852 1 96.81 219 LYS B CA 1
ATOM 4226 C C . LYS B 1 219 ? 3.615 34.031 10.297 1 96.81 219 LYS B C 1
ATOM 4228 O O . LYS B 1 219 ? 4.578 34.344 9.594 1 96.81 219 LYS B O 1
ATOM 4233 N N . THR B 1 220 ? 3.74 33.438 11.477 1 94.88 220 THR B N 1
ATOM 4234 C CA . THR B 1 220 ? 5.004 32.969 12.016 1 94.88 220 THR B CA 1
ATOM 4235 C C . THR B 1 220 ? 4.832 31.578 12.641 1 94.88 220 THR B C 1
ATOM 4237 O O . THR B 1 220 ? 3.744 31.234 13.109 1 94.88 220 THR B O 1
ATOM 4240 N N . ALA B 1 221 ? 5.918 30.844 12.641 1 95.88 221 ALA B N 1
ATOM 4241 C CA . ALA B 1 221 ? 5.863 29.5 13.211 1 95.88 221 ALA B CA 1
ATOM 4242 C C . ALA B 1 221 ? 5.543 29.547 14.695 1 95.88 221 ALA B C 1
ATOM 4244 O O . ALA B 1 221 ? 6.047 30.406 15.422 1 95.88 221 ALA B O 1
ATOM 4245 N N . LEU B 1 222 ? 4.773 28.625 15.172 1 96.94 222 LEU B N 1
ATOM 4246 C CA . LEU B 1 222 ? 4.336 28.594 16.562 1 96.94 222 LEU B CA 1
ATOM 4247 C C . LEU B 1 222 ? 5.488 28.203 17.484 1 96.94 222 LEU B C 1
ATOM 4249 O O . LEU B 1 222 ? 5.652 28.781 18.562 1 96.94 222 LEU B O 1
ATOM 4253 N N . PHE B 1 223 ? 6.227 27.188 17.031 1 96.81 223 PHE B N 1
ATOM 4254 C CA . PHE B 1 223 ? 7.344 26.688 17.828 1 96.81 223 PHE B CA 1
ATOM 4255 C C . PHE B 1 223 ? 8.633 26.688 17.016 1 96.81 223 PHE B C 1
ATOM 4257 O O . PHE B 1 223 ? 9.086 25.641 16.562 1 96.81 223 PHE B O 1
ATOM 4264 N N . PRO B 1 224 ? 9.281 27.828 16.938 1 94.19 224 PRO B N 1
ATOM 4265 C CA . PRO B 1 224 ? 10.5 27.891 16.125 1 94.19 224 PRO B CA 1
ATOM 4266 C C . PRO B 1 224 ? 11.758 27.531 16.922 1 94.19 224 PRO B C 1
ATOM 4268 O O . PRO B 1 224 ? 12.547 28.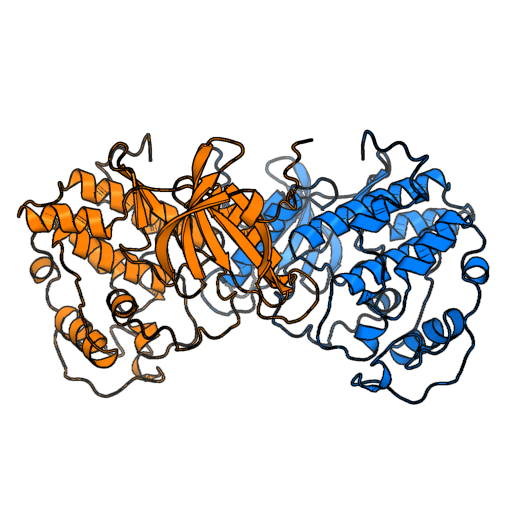406 17.281 1 94.19 224 PRO B O 1
ATOM 4271 N N . GLY B 1 225 ? 11.93 26.281 17.109 1 93.31 225 GLY B N 1
ATOM 4272 C CA . GLY B 1 225 ? 13.125 25.812 17.812 1 93.31 225 GLY B CA 1
ATOM 4273 C C . GLY B 1 225 ? 14.312 25.609 16.891 1 93.31 225 GLY B C 1
ATOM 4274 O O . GLY B 1 225 ? 14.141 25.219 15.734 1 93.31 225 GLY B O 1
ATOM 4275 N N . ASP B 1 226 ? 15.484 25.797 17.406 1 90.06 226 ASP B N 1
ATOM 4276 C CA . ASP B 1 226 ? 16.703 25.625 16.625 1 90.06 226 ASP B CA 1
ATOM 4277 C C . ASP B 1 226 ? 17.328 24.25 16.875 1 90.06 226 ASP B C 1
ATOM 4279 O O . ASP B 1 226 ? 18.328 23.891 16.25 1 90.06 226 ASP B O 1
ATOM 4283 N N . SER B 1 227 ? 16.859 23.578 17.781 1 89.44 227 SER B N 1
ATOM 4284 C CA . SER B 1 227 ? 17.234 22.203 18.125 1 89.44 227 SER B CA 1
ATOM 4285 C C . SER B 1 227 ? 16.047 21.438 18.688 1 89.44 227 SER B C 1
ATOM 4287 O O . SER B 1 227 ? 15.008 22.016 19.016 1 89.44 227 SER B O 1
ATOM 4289 N N . GLU B 1 228 ? 16.25 20.141 18.781 1 90.12 228 GLU B N 1
ATOM 4290 C CA . GLU B 1 228 ? 15.172 19.312 19.344 1 90.12 228 GLU B CA 1
ATOM 4291 C C . GLU B 1 228 ? 14.836 19.734 20.766 1 90.12 228 GLU B C 1
ATOM 4293 O O . GLU B 1 228 ? 13.664 19.812 21.141 1 90.12 228 GLU B O 1
ATOM 4298 N N . LEU B 1 229 ? 15.891 19.984 21.547 1 92.06 229 LEU B N 1
ATOM 4299 C CA . LEU B 1 229 ? 15.68 20.422 22.938 1 92.06 229 LEU B CA 1
ATOM 4300 C C . LEU B 1 229 ? 14.969 21.766 22.969 1 92.06 229 LEU B C 1
ATOM 4302 O O . LEU B 1 229 ? 13.992 21.938 23.703 1 92.06 229 LEU B O 1
ATOM 4306 N N . GLN B 1 230 ? 15.414 22.734 22.203 1 93.94 230 GLN B N 1
ATOM 4307 C CA . GLN B 1 230 ? 14.797 24.062 22.188 1 93.94 230 GLN B CA 1
ATOM 4308 C C . GLN B 1 230 ? 13.344 23.984 21.719 1 93.94 230 GLN B C 1
ATOM 4310 O O . GLN B 1 230 ? 12.492 24.734 22.203 1 93.94 230 GLN B O 1
ATOM 4315 N N . GLN B 1 231 ? 13.164 23.141 20.734 1 95.38 231 GLN B N 1
ATOM 4316 C CA . GLN B 1 231 ? 11.805 22.922 20.266 1 95.38 231 GLN B CA 1
ATOM 4317 C C . GLN B 1 231 ? 10.891 22.484 21.406 1 95.38 231 GLN B C 1
ATOM 4319 O O . GLN B 1 231 ? 9.797 23.031 21.578 1 95.38 231 GLN B O 1
ATOM 4324 N N . LEU B 1 232 ? 11.352 21.547 22.172 1 96.12 232 LEU B N 1
ATOM 4325 C CA . LEU B 1 232 ? 10.586 21.047 23.312 1 96.12 232 LEU B CA 1
ATOM 4326 C C . LEU B 1 232 ? 10.352 22.172 24.344 1 96.12 232 LEU B C 1
ATOM 4328 O O . LEU B 1 232 ? 9.242 22.312 24.859 1 96.12 232 LEU B O 1
ATOM 4332 N N . LEU B 1 233 ? 11.336 22.953 24.578 1 96.75 233 LEU B N 1
ATOM 4333 C CA . LEU B 1 233 ? 11.219 24.016 25.562 1 96.75 233 LEU B CA 1
ATOM 4334 C C . LEU B 1 233 ? 10.195 25.062 25.109 1 96.75 233 LEU B C 1
ATOM 4336 O O . LEU B 1 233 ? 9.438 25.578 25.938 1 96.75 233 LEU B O 1
ATOM 4340 N N . HIS B 1 234 ? 10.203 25.375 23.781 1 96.88 234 HIS B N 1
ATOM 4341 C CA . HIS B 1 234 ? 9.18 26.281 23.266 1 96.88 234 HIS B CA 1
ATOM 4342 C C . HIS B 1 234 ? 7.781 25.734 23.5 1 96.88 234 HIS B C 1
ATOM 4344 O O . HIS B 1 234 ? 6.875 26.469 23.891 1 96.88 234 HIS B O 1
ATOM 4350 N N . ILE B 1 235 ? 7.66 24.453 23.266 1 98.06 235 ILE B N 1
ATOM 4351 C CA . ILE B 1 235 ? 6.371 23.797 23.438 1 98.06 235 ILE B CA 1
ATOM 4352 C C . ILE B 1 235 ? 5.957 23.828 24.906 1 98.06 235 ILE B C 1
ATOM 4354 O O . ILE B 1 235 ? 4.836 24.234 25.234 1 98.06 235 ILE B O 1
ATOM 4358 N N . PHE B 1 236 ? 6.867 23.516 25.781 1 97.81 236 PHE B N 1
ATOM 4359 C CA . PHE B 1 236 ? 6.582 23.438 27.203 1 97.81 236 PHE B CA 1
ATOM 4360 C C . PHE B 1 236 ? 6.285 24.828 27.766 1 97.81 236 PHE B C 1
ATOM 4362 O O . PHE B 1 236 ? 5.453 24.969 28.672 1 97.81 236 PHE B O 1
ATOM 4369 N N . ARG B 1 237 ? 6.941 25.781 27.281 1 97.44 237 ARG B N 1
ATOM 4370 C CA . ARG B 1 237 ? 6.719 27.156 27.75 1 97.44 237 ARG B CA 1
ATOM 4371 C C . ARG B 1 237 ? 5.293 27.609 27.453 1 97.44 237 ARG B C 1
ATOM 4373 O O . ARG B 1 237 ? 4.68 28.297 28.25 1 97.44 237 ARG B O 1
ATOM 4380 N N . LEU B 1 238 ? 4.836 27.234 26.328 1 97.81 238 LEU B N 1
ATOM 4381 C CA . LEU B 1 238 ? 3.504 27.656 25.922 1 97.81 238 LEU B CA 1
ATOM 4382 C C . LEU B 1 238 ? 2.434 26.75 26.516 1 97.81 238 LEU B C 1
ATOM 4384 O O . LEU B 1 238 ? 1.458 27.219 27.094 1 97.81 238 LEU B O 1
ATOM 4388 N N . LEU B 1 239 ? 2.623 25.422 26.422 1 98 239 LEU B N 1
ATOM 4389 C CA . LEU B 1 239 ? 1.555 24.469 26.75 1 98 239 LEU B CA 1
ATOM 4390 C C . LEU B 1 239 ? 1.719 23.922 28.156 1 98 239 LEU B C 1
ATOM 4392 O O . LEU B 1 239 ? 0.873 23.156 28.641 1 98 239 LEU B O 1
ATOM 4396 N N . GLY B 1 240 ? 2.74 24.359 28.812 1 97.81 240 GLY B N 1
ATOM 4397 C CA . GLY B 1 240 ? 3.059 23.812 30.109 1 97.81 240 GLY B CA 1
ATOM 4398 C C . GLY B 1 240 ? 3.889 22.531 30.031 1 97.81 240 GLY B C 1
ATOM 4399 O O . GLY B 1 240 ? 3.715 21.734 29.125 1 97.81 240 GLY B O 1
ATOM 4400 N N . THR B 1 241 ? 4.781 22.391 30.984 1 97.75 241 THR B N 1
ATOM 4401 C CA . THR B 1 241 ? 5.578 21.172 31.047 1 97.75 241 THR B CA 1
ATOM 4402 C C . THR B 1 241 ? 4.691 19.953 31.344 1 97.75 241 THR B C 1
ATOM 4404 O O . THR B 1 241 ? 3.941 19.953 32.312 1 97.75 241 THR B O 1
ATOM 4407 N N . PRO B 1 242 ? 4.773 18.984 30.484 1 97.12 242 PRO B N 1
ATOM 4408 C CA . PRO B 1 242 ? 3.881 17.844 30.688 1 97.12 242 PRO B CA 1
ATOM 4409 C C . PRO B 1 242 ? 4.262 17.016 31.906 1 97.12 242 PRO B C 1
ATOM 4411 O O . PRO B 1 242 ? 5.41 17.062 32.344 1 97.12 242 PRO B O 1
ATOM 4414 N N . ASN B 1 243 ? 3.33 16.375 32.5 1 95.81 243 ASN B N 1
ATOM 4415 C CA . ASN B 1 243 ? 3.486 15.406 33.562 1 95.81 243 ASN B CA 1
ATOM 4416 C C . ASN B 1 243 ? 2.58 14.195 33.375 1 95.81 243 ASN B C 1
ATOM 4418 O O . ASN B 1 243 ? 1.895 14.086 32.344 1 95.81 243 ASN B O 1
ATOM 4422 N N . GLU B 1 244 ? 2.533 13.344 34.312 1 95.88 244 GLU B N 1
ATOM 4423 C CA . GLU B 1 244 ? 1.836 12.07 34.156 1 95.88 244 GLU B CA 1
ATOM 4424 C C . GLU B 1 244 ? 0.323 12.266 34.156 1 95.88 244 GLU B C 1
ATOM 4426 O O . GLU B 1 244 ? -0.422 11.383 33.719 1 95.88 244 GLU B O 1
ATOM 4431 N N . THR B 1 245 ? -0.138 13.391 34.594 1 95.06 245 THR B N 1
ATOM 4432 C CA . THR B 1 245 ? -1.569 13.672 34.625 1 95.06 245 THR B CA 1
ATOM 4433 C C . THR B 1 245 ? -2.047 14.094 33.219 1 95.06 245 THR B C 1
ATOM 4435 O O . THR B 1 245 ? -3.049 13.578 32.719 1 95.06 245 THR B O 1
ATOM 4438 N N . VAL B 1 246 ? -1.288 14.953 32.594 1 95.38 246 VAL B N 1
ATOM 4439 C CA . VAL B 1 246 ? -1.68 15.5 31.297 1 95.38 246 VAL B CA 1
ATOM 4440 C C . VAL B 1 246 ? -1.262 14.539 30.188 1 95.38 246 VAL B C 1
ATOM 4442 O O . VAL B 1 246 ? -1.92 14.461 29.141 1 95.38 246 VAL B O 1
ATOM 4445 N N . TRP B 1 247 ? -0.194 13.773 30.453 1 96.5 247 TRP B N 1
ATOM 4446 C CA . TRP B 1 247 ? 0.363 12.852 29.469 1 96.5 247 TRP B CA 1
ATOM 4447 C C . TRP B 1 247 ? 0.878 11.586 30.141 1 96.5 247 TRP B C 1
ATOM 4449 O O . TRP B 1 247 ? 2.086 11.43 30.328 1 96.5 247 TRP B O 1
ATOM 4459 N N . PRO B 1 248 ? -0.105 10.711 30.375 1 95.38 248 PRO B N 1
ATOM 4460 C CA . PRO B 1 248 ? 0.307 9.461 31.016 1 95.38 248 PRO B CA 1
ATOM 4461 C C . PRO B 1 248 ? 1.376 8.711 30.234 1 95.38 248 PRO B C 1
ATOM 4463 O O . PRO B 1 248 ? 1.194 8.445 29.047 1 95.38 248 PRO B O 1
ATOM 4466 N N . GLY B 1 249 ? 2.502 8.414 30.891 1 93.94 249 GLY B N 1
ATOM 4467 C CA . GLY B 1 249 ? 3.564 7.648 30.25 1 93.94 249 GLY B CA 1
ATOM 4468 C C . GLY B 1 249 ? 4.684 8.516 29.703 1 93.94 249 GLY B C 1
ATOM 4469 O O . GLY B 1 249 ? 5.664 8.008 29.156 1 93.94 249 GLY B O 1
ATOM 4470 N N . VAL B 1 250 ? 4.566 9.805 29.844 1 95.44 250 VAL B N 1
ATOM 4471 C CA . VAL B 1 250 ? 5.551 10.711 29.266 1 95.44 250 VAL B CA 1
ATOM 4472 C C . VAL B 1 250 ? 6.926 10.438 29.859 1 95.44 250 VAL B C 1
ATOM 4474 O O . VAL B 1 250 ? 7.941 10.508 29.172 1 95.44 250 VAL B O 1
ATOM 4477 N N . SER B 1 251 ? 7.027 10.062 31.094 1 94.88 251 SER B N 1
ATOM 4478 C CA . SER B 1 251 ? 8.289 9.852 31.797 1 94.88 251 SER B CA 1
ATOM 4479 C C . SER B 1 251 ? 8.984 8.578 31.312 1 94.88 251 SER B C 1
ATOM 4481 O O . SER B 1 251 ? 10.164 8.359 31.594 1 94.88 251 SER B O 1
ATOM 4483 N N . LYS B 1 252 ? 8.305 7.75 30.578 1 93.88 252 LYS B N 1
ATOM 4484 C CA . LYS B 1 252 ? 8.859 6.488 30.094 1 93.88 252 LYS B CA 1
ATOM 4485 C C . LYS B 1 252 ? 9.484 6.656 28.703 1 93.88 252 LYS B C 1
ATOM 4487 O O . LYS B 1 252 ? 10.141 5.742 28.203 1 93.88 252 LYS B O 1
ATOM 4492 N N . LEU B 1 253 ? 9.266 7.785 28.125 1 92.88 253 LEU B N 1
ATOM 4493 C CA . LEU B 1 253 ? 9.812 8.023 26.781 1 92.88 253 LEU B CA 1
ATOM 4494 C C . LEU B 1 253 ? 11.328 8.125 26.828 1 92.88 253 LEU B C 1
ATOM 4496 O O . LEU B 1 253 ? 11.891 8.648 27.797 1 92.88 253 LEU B O 1
ATOM 4500 N N . MET B 1 254 ? 11.93 7.637 25.812 1 90.5 254 MET B N 1
ATOM 4501 C CA . MET B 1 254 ? 13.375 7.426 25.75 1 90.5 254 MET B CA 1
ATOM 4502 C C . MET B 1 254 ? 14.125 8.719 26.031 1 90.5 254 MET B C 1
ATOM 4504 O O . MET B 1 254 ? 15.148 8.711 26.719 1 90.5 254 MET B O 1
ATOM 4508 N N . ASN B 1 255 ? 13.672 9.867 25.516 1 90.75 255 ASN B N 1
ATOM 4509 C CA . ASN B 1 255 ? 14.406 11.125 25.625 1 90.75 255 ASN B CA 1
ATOM 4510 C C . ASN B 1 255 ? 13.812 12.031 26.703 1 90.75 255 ASN B C 1
ATOM 4512 O O . ASN B 1 255 ? 13.984 13.25 26.656 1 90.75 255 ASN B O 1
ATOM 4516 N N . TRP B 1 256 ? 13.047 11.422 27.625 1 93.94 256 TRP B N 1
ATOM 4517 C CA . TRP B 1 256 ? 12.508 12.211 28.719 1 93.94 256 TRP B CA 1
ATOM 4518 C C . TRP B 1 256 ? 13.602 12.578 29.719 1 93.94 256 TRP B C 1
ATOM 4520 O O . TRP B 1 256 ? 14.453 11.75 30.047 1 93.94 256 TRP B O 1
ATOM 4530 N N . HIS B 1 257 ? 13.648 13.836 30.062 1 92 257 HIS B N 1
ATOM 4531 C CA . HIS B 1 257 ? 14.523 14.359 31.109 1 92 257 HIS B CA 1
ATOM 4532 C C . HIS B 1 257 ? 13.805 15.391 31.969 1 92 257 HIS B C 1
ATOM 4534 O O . HIS B 1 257 ? 12.648 15.727 31.688 1 92 257 HIS B O 1
ATOM 4540 N N . GLU B 1 258 ? 14.492 15.695 33.031 1 91.12 258 GLU B N 1
ATOM 4541 C CA . GLU B 1 258 ? 13.906 16.766 33.844 1 91.12 258 GLU B CA 1
ATOM 4542 C C . GLU B 1 258 ? 13.945 18.094 33.094 1 91.12 258 GLU B C 1
ATOM 4544 O O . GLU B 1 258 ? 14.984 18.484 32.562 1 91.12 258 GLU B O 1
ATOM 4549 N N . TYR B 1 259 ? 12.805 18.719 33.062 1 95 259 TYR B N 1
ATOM 4550 C CA . TYR B 1 259 ? 12.664 19.984 32.375 1 95 259 TYR B CA 1
ATOM 4551 C C . TYR B 1 259 ? 12.219 21.094 33.312 1 95 259 TYR B C 1
ATOM 4553 O O . TYR B 1 259 ? 11.656 20.812 34.375 1 95 259 TYR B O 1
ATOM 4561 N N . PRO B 1 260 ? 12.617 22.328 32.875 1 95.31 260 PRO B N 1
ATOM 4562 C CA . PRO B 1 260 ? 12 23.422 33.656 1 95.31 260 PRO B CA 1
ATOM 4563 C C . PRO B 1 260 ? 10.477 23.312 33.719 1 95.31 260 PRO B C 1
ATOM 4565 O O . PRO B 1 260 ? 9.844 22.891 32.75 1 95.31 260 PRO B O 1
ATOM 4568 N N . GLN B 1 261 ? 9.922 23.641 34.844 1 96.38 261 GLN B N 1
ATOM 4569 C CA . GLN B 1 261 ? 8.484 23.5 35.062 1 96.38 261 GLN B CA 1
ATOM 4570 C C . GLN B 1 261 ? 7.746 24.781 34.719 1 96.38 261 GLN B C 1
ATOM 4572 O O . GLN B 1 261 ? 8.031 25.844 35.281 1 96.38 261 GLN B O 1
ATOM 4577 N N . TRP B 1 262 ? 6.906 24.75 33.75 1 97.12 262 TRP B N 1
ATOM 4578 C CA . TRP B 1 262 ? 6.07 25.875 33.344 1 97.12 262 TRP B CA 1
ATOM 4579 C C . TRP B 1 262 ? 4.59 25.5 33.406 1 97.12 262 TRP B C 1
ATOM 4581 O O . TRP B 1 262 ? 4.23 24.328 33.219 1 97.12 262 TRP B O 1
ATOM 4591 N N . ASN B 1 263 ? 3.723 26.516 33.719 1 96.12 263 ASN B N 1
ATOM 4592 C CA . ASN B 1 263 ? 2.277 26.359 33.594 1 96.12 263 ASN B CA 1
ATOM 4593 C C . ASN B 1 263 ? 1.793 26.672 32.188 1 96.12 263 ASN B C 1
ATOM 4595 O O . ASN B 1 263 ? 2.391 27.5 31.5 1 96.12 263 ASN B O 1
ATOM 4599 N N . SER B 1 264 ? 0.771 25.969 31.828 1 95.62 264 SER B N 1
ATOM 4600 C CA . SER B 1 264 ? 0.207 26.203 30.516 1 95.62 264 SER B CA 1
ATOM 4601 C C . SER B 1 264 ? -0.312 27.625 30.375 1 95.62 264 SER B C 1
ATOM 4603 O O . SER B 1 264 ? -0.894 28.172 31.312 1 95.62 264 SER B O 1
ATOM 4605 N N . LYS B 1 265 ? -0.043 28.281 29.281 1 95.5 265 LYS B N 1
ATOM 4606 C CA . LYS B 1 265 ? -0.603 29.594 28.922 1 95.5 265 LYS B CA 1
ATOM 4607 C C . LYS B 1 265 ? -1.79 29.438 27.969 1 95.5 265 LYS B C 1
ATOM 4609 O O . LYS B 1 265 ? -1.936 28.406 27.312 1 95.5 265 LYS B O 1
ATOM 4614 N N . SER B 1 266 ? -2.584 30.469 28 1 95.06 266 SER B N 1
ATOM 4615 C CA . SER B 1 266 ? -3.688 30.469 27.047 1 95.06 266 SER B CA 1
ATOM 4616 C C . SER B 1 266 ? -3.178 30.562 25.609 1 95.06 266 SER B C 1
ATOM 4618 O O . SER B 1 266 ? -2.287 31.359 25.312 1 95.06 266 SER B O 1
ATOM 4620 N N . LEU B 1 267 ? -3.744 29.781 24.75 1 97.19 267 LEU B N 1
ATOM 4621 C CA . LEU B 1 267 ? -3.34 29.781 23.344 1 97.19 267 LEU B CA 1
ATOM 4622 C C . LEU B 1 267 ? -3.641 31.125 22.703 1 97.19 267 LEU B C 1
ATOM 4624 O O . LEU B 1 267 ? -3.031 31.469 21.688 1 97.19 267 LEU B O 1
ATOM 4628 N N . SER B 1 268 ? -4.582 31.844 23.281 1 96.62 268 SER B N 1
ATOM 4629 C CA . SER B 1 268 ? -4.945 33.156 22.734 1 96.62 268 SER B CA 1
ATOM 4630 C C . SER B 1 268 ? -3.773 34.125 22.812 1 96.62 268 SER B C 1
ATOM 4632 O O . SER B 1 268 ? -3.707 35.094 22.047 1 96.62 268 SER B O 1
ATOM 4634 N N . THR B 1 269 ? -2.836 33.875 23.734 1 95.88 269 THR B N 1
ATOM 4635 C CA . THR B 1 269 ? -1.654 34.719 23.844 1 95.88 269 THR B CA 1
ATOM 4636 C C . THR B 1 269 ? -0.704 34.5 22.672 1 95.88 269 THR B C 1
ATOM 4638 O O . THR B 1 269 ? -0.044 35.438 22.203 1 95.88 269 THR B O 1
ATOM 4641 N N . ALA B 1 270 ? -0.697 33.219 22.234 1 96.31 270 ALA B N 1
ATOM 4642 C CA . ALA B 1 270 ? 0.208 32.875 21.141 1 96.31 270 ALA B CA 1
ATOM 4643 C C . ALA B 1 270 ? -0.444 33.094 19.781 1 96.31 270 ALA B C 1
ATOM 4645 O O . ALA B 1 270 ? 0.247 33.344 18.797 1 96.31 270 ALA B O 1
ATOM 4646 N N . VAL B 1 271 ? -1.781 33 19.797 1 97.25 271 VAL B N 1
ATOM 4647 C CA . VAL B 1 271 ? -2.51 33.188 18.547 1 97.25 271 VAL B CA 1
ATOM 4648 C C . VAL B 1 271 ? -3.648 34.156 18.734 1 97.25 271 VAL B C 1
ATOM 4650 O O . VAL B 1 271 ? -4.82 33.812 18.578 1 97.25 271 VAL B O 1
ATOM 4653 N N . PRO B 1 272 ? -3.527 35.469 19.047 1 92.88 272 PRO B N 1
ATOM 4654 C CA . PRO B 1 272 ? -4.559 36.438 19.406 1 92.88 272 PRO B CA 1
ATOM 4655 C C . PRO B 1 272 ? -5.582 36.656 18.297 1 92.88 272 PRO B C 1
ATOM 4657 O O . PRO B 1 272 ? -6.746 36.969 18.562 1 92.88 272 PRO B O 1
ATOM 4660 N N . GLY B 1 273 ? -5.383 36.438 17.031 1 92 273 GLY B N 1
ATOM 4661 C CA . GLY B 1 273 ? -6.281 36.688 15.914 1 92 273 GLY B CA 1
ATOM 4662 C C . GLY B 1 273 ? -7.25 35.531 15.672 1 92 273 GLY B C 1
ATOM 4663 O O . GLY B 1 273 ? -8.156 35.656 14.844 1 92 273 GLY B O 1
ATOM 4664 N N . LEU B 1 274 ? -7.191 34.562 16.469 1 96.38 274 LEU B N 1
ATOM 4665 C CA . LEU B 1 274 ? -8.039 33.375 16.312 1 96.38 274 LEU B CA 1
ATOM 4666 C C . LEU B 1 274 ? -9.258 33.469 17.219 1 96.38 274 LEU B C 1
ATOM 4668 O O . LEU B 1 274 ? -9.141 33.844 18.391 1 96.38 274 LEU B O 1
ATOM 4672 N N . ASP B 1 275 ? -10.453 33.188 16.766 1 96.38 275 ASP B N 1
ATOM 4673 C CA . ASP B 1 275 ? -11.68 33.281 17.547 1 96.38 275 ASP B CA 1
ATOM 4674 C C . ASP B 1 275 ? -11.781 32.094 18.531 1 96.38 275 ASP B C 1
ATOM 4676 O O . ASP B 1 275 ? -10.922 31.219 18.531 1 96.38 275 ASP B O 1
ATOM 4680 N N . GLU B 1 276 ? -12.797 32.062 19.344 1 97.38 276 GLU B N 1
ATOM 4681 C CA . GLU B 1 276 ? -12.938 31.094 20.422 1 97.38 276 GLU B CA 1
ATOM 4682 C C . GLU B 1 276 ? -13.047 29.672 19.906 1 97.38 276 GLU B C 1
ATOM 4684 O O . GLU B 1 276 ? -12.445 28.75 20.453 1 97.38 276 GLU B O 1
ATOM 4689 N N . LEU B 1 277 ? -13.844 29.5 18.859 1 98.31 277 LEU B N 1
ATOM 4690 C CA . LEU B 1 277 ? -14 28.172 18.281 1 98.31 277 LEU B CA 1
ATOM 4691 C C . LEU B 1 277 ? -12.688 27.688 17.672 1 98.31 277 LEU B C 1
ATOM 4693 O O . LEU B 1 277 ? -12.344 26.516 17.781 1 98.31 277 LEU B O 1
ATOM 4697 N N . GLY B 1 278 ? -12 28.609 17.031 1 98.5 278 GLY B N 1
ATOM 4698 C CA . GLY B 1 278 ? -10.688 28.281 16.484 1 98.5 278 GLY B CA 1
ATOM 4699 C C . GLY B 1 278 ? -9.688 27.891 17.547 1 98.5 278 GLY B C 1
ATOM 4700 O O . GLY B 1 278 ? -8.922 26.938 17.375 1 98.5 278 GLY B O 1
ATOM 4701 N N . LEU B 1 279 ? -9.727 28.656 18.625 1 98.56 279 LEU B N 1
ATOM 4702 C CA . LEU B 1 279 ? -8.836 28.359 19.734 1 98.56 279 LEU B CA 1
ATOM 4703 C C . LEU B 1 279 ? -9.148 26.984 20.312 1 98.56 279 LEU B C 1
ATOM 4705 O O . LEU B 1 279 ? -8.234 26.25 20.703 1 98.56 279 LEU B O 1
ATOM 4709 N N . ASP B 1 280 ? -10.359 26.656 20.359 1 98.62 280 ASP B N 1
ATOM 4710 C CA . ASP B 1 280 ? -10.758 25.344 20.859 1 98.62 280 ASP B CA 1
ATOM 4711 C C . ASP B 1 280 ? -10.242 24.234 19.953 1 98.62 280 ASP B C 1
ATOM 4713 O O . ASP B 1 280 ? -9.68 23.25 20.438 1 98.62 280 ASP B O 1
ATOM 4717 N N . LEU B 1 281 ? -10.453 24.391 18.656 1 98.81 281 LEU B N 1
ATOM 4718 C CA . LEU B 1 281 ? -9.961 23.406 17.703 1 98.81 281 LEU B CA 1
ATOM 4719 C C . LEU B 1 281 ? -8.445 23.266 17.797 1 98.81 281 LEU B C 1
ATOM 4721 O O . LEU B 1 281 ? -7.926 22.156 17.859 1 98.81 281 LEU B O 1
ATOM 4725 N N . LEU B 1 282 ? -7.77 24.375 17.875 1 98.81 282 LEU B N 1
ATOM 4726 C CA . LEU B 1 282 ? -6.316 24.375 17.984 1 98.81 282 LEU B CA 1
ATOM 4727 C C . LEU B 1 282 ? -5.867 23.625 19.234 1 98.81 282 LEU B C 1
ATOM 4729 O O . LEU B 1 282 ? -4.922 22.844 19.203 1 98.81 282 LEU B O 1
ATOM 4733 N N . ALA B 1 283 ? -6.531 23.906 20.312 1 98.69 283 ALA B N 1
ATOM 4734 C CA . ALA B 1 283 ? -6.199 23.25 21.578 1 98.69 283 ALA B CA 1
ATOM 4735 C C . ALA B 1 283 ? -6.348 21.734 21.469 1 98.69 283 ALA B C 1
ATOM 4737 O O . ALA B 1 283 ? -5.535 20.984 22.016 1 98.69 283 ALA B O 1
ATOM 4738 N N . GLN B 1 284 ? -7.344 21.328 20.781 1 98.75 284 GLN B N 1
ATOM 4739 C CA . GLN B 1 284 ? -7.57 19.891 20.609 1 98.75 284 GLN B CA 1
ATOM 4740 C C . GLN B 1 284 ? -6.488 19.266 19.734 1 98.75 284 GLN B C 1
ATOM 4742 O O . GLN B 1 284 ? -6.156 18.094 19.906 1 98.75 284 GLN B O 1
ATOM 4747 N N . MET B 1 285 ? -5.957 20 18.828 1 98.81 285 MET B N 1
ATOM 4748 C CA . MET B 1 285 ? -4.922 19.516 17.922 1 98.81 285 MET B CA 1
ATOM 4749 C C . MET B 1 285 ? -3.57 19.438 18.609 1 98.81 285 MET B C 1
ATOM 4751 O O . MET B 1 285 ? -2.707 18.656 18.234 1 98.81 285 MET B O 1
ATOM 4755 N N . LEU B 1 286 ? -3.391 20.25 19.656 1 98.56 286 LEU B N 1
ATOM 4756 C CA . LEU B 1 286 ? -2.082 20.391 20.281 1 98.56 286 LEU B CA 1
ATOM 4757 C C . LEU B 1 286 ? -2.061 19.719 21.641 1 98.56 286 LEU B C 1
ATOM 4759 O O . LEU B 1 286 ? -1.226 20.031 22.5 1 98.56 286 LEU B O 1
ATOM 4763 N N . LYS B 1 287 ? -2.955 18.844 21.844 1 98.06 287 LYS B N 1
ATOM 4764 C CA . LYS B 1 287 ? -2.898 18.062 23.078 1 98.06 287 LYS B CA 1
ATOM 4765 C C . LYS B 1 287 ? -1.623 17.219 23.125 1 98.06 287 LYS B C 1
ATOM 4767 O O . LYS B 1 287 ? -1.198 16.656 22.109 1 98.06 287 LYS B O 1
ATOM 4772 N N . TYR B 1 288 ? -1.064 17.078 24.312 1 97.44 288 TYR B N 1
ATOM 4773 C CA . TYR B 1 288 ? 0.178 16.328 24.5 1 97.44 288 TYR B CA 1
ATOM 4774 C C . TYR B 1 288 ? -0.022 14.852 24.219 1 97.44 288 TYR B C 1
ATOM 4776 O O . TYR B 1 288 ? 0.713 14.258 23.422 1 97.44 288 TYR B O 1
ATOM 4784 N N . GLU B 1 289 ? -1.026 14.312 24.922 1 95.75 289 GLU B N 1
ATOM 4785 C CA . GLU B 1 289 ? -1.288 12.891 24.734 1 95.75 289 GLU B CA 1
ATOM 4786 C C . GLU B 1 289 ? -1.816 12.602 23.344 1 95.75 289 GLU B C 1
ATOM 4788 O O . GLU B 1 289 ? -2.904 13.047 22.969 1 95.75 289 GLU B O 1
ATOM 4793 N N . PRO B 1 290 ? -1.094 11.805 22.609 1 94.38 290 PRO B N 1
ATOM 4794 C CA . PRO B 1 290 ? -1.495 11.57 21.219 1 94.38 290 PRO B CA 1
ATOM 4795 C C . PRO B 1 290 ? -2.896 10.977 21.109 1 94.38 290 PRO B C 1
ATOM 4797 O O . PRO B 1 290 ? -3.67 11.367 20.234 1 94.38 290 PRO B O 1
ATOM 4800 N N . ALA B 1 291 ? -3.26 10.148 21.984 1 90.75 291 ALA B N 1
ATOM 4801 C CA . ALA B 1 291 ? -4.543 9.453 21.922 1 90.75 291 ALA B CA 1
ATOM 4802 C C . ALA B 1 291 ? -5.699 10.414 22.172 1 90.75 291 ALA B C 1
ATOM 4804 O O . ALA B 1 291 ? -6.84 10.141 21.797 1 90.75 291 ALA B O 1
ATOM 4805 N N . SER B 1 292 ? -5.387 11.523 22.797 1 95.62 292 SER B N 1
ATOM 4806 C CA . SER B 1 292 ? -6.426 12.484 23.156 1 95.62 292 SER B CA 1
ATOM 4807 C C . SER B 1 29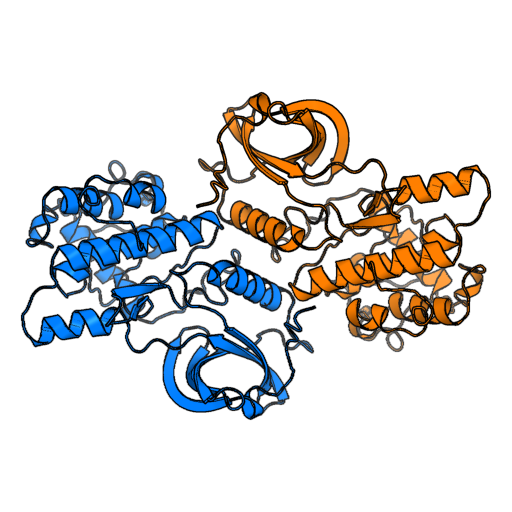2 ? -6.539 13.586 22.094 1 95.62 292 SER B C 1
ATOM 4809 O O . SER B 1 292 ? -7.441 14.422 22.156 1 95.62 292 SER B O 1
ATOM 4811 N N . ARG B 1 293 ? -5.633 13.57 21.141 1 96.94 293 ARG B N 1
ATOM 4812 C CA . ARG B 1 293 ? -5.684 14.586 20.094 1 96.94 293 ARG B CA 1
ATOM 4813 C C . ARG B 1 293 ? -6.84 14.32 19.125 1 96.94 293 ARG B C 1
ATOM 4815 O O . ARG B 1 293 ? -7.117 13.172 18.781 1 96.94 293 ARG B O 1
ATOM 4822 N N . ILE B 1 294 ? -7.461 15.367 18.75 1 98.19 294 ILE B N 1
ATOM 4823 C CA . ILE B 1 294 ? -8.562 15.258 17.797 1 98.19 294 ILE B CA 1
ATOM 4824 C C . ILE B 1 294 ? -8.055 14.656 16.484 1 98.19 294 ILE B C 1
ATOM 4826 O O . ILE B 1 294 ? -6.93 14.938 16.062 1 98.19 294 ILE B O 1
ATOM 4830 N N . SER B 1 295 ? -8.828 13.789 15.852 1 96.88 295 SER B N 1
ATOM 4831 C CA . SER B 1 295 ? -8.461 13.258 14.539 1 96.88 295 SER B CA 1
ATOM 4832 C C . SER B 1 295 ? -8.766 14.266 13.43 1 96.88 295 SER B C 1
ATOM 4834 O O . SER B 1 295 ? -9.578 15.172 13.617 1 96.88 295 SER B O 1
ATOM 4836 N N . ALA B 1 296 ? -8.109 14.055 12.312 1 97.88 296 ALA B N 1
ATOM 4837 C CA . ALA B 1 296 ? -8.391 14.93 11.18 1 97.88 296 ALA B CA 1
ATOM 4838 C C . ALA B 1 296 ? -9.859 14.828 10.766 1 97.88 296 ALA B C 1
ATOM 4840 O O . ALA B 1 296 ? -10.484 15.836 10.43 1 97.88 296 ALA B O 1
ATOM 4841 N N . LYS B 1 297 ? -10.391 13.664 10.773 1 96.31 297 LYS B N 1
ATOM 4842 C CA . LYS B 1 297 ? -11.789 13.445 10.43 1 96.31 297 LYS B CA 1
ATOM 4843 C C . LYS B 1 297 ? -12.719 14.211 11.367 1 96.31 297 LYS B C 1
ATOM 4845 O O . LYS B 1 297 ? -13.625 14.914 10.922 1 96.31 297 LYS B O 1
ATOM 4850 N N . LYS B 1 298 ? -12.484 14.062 12.633 1 97.94 298 LYS B N 1
ATOM 4851 C CA . LYS B 1 298 ? -13.305 14.75 13.625 1 97.94 298 LYS B CA 1
ATOM 4852 C C . LYS B 1 298 ? -13.109 16.266 13.547 1 97.94 298 LYS B C 1
ATOM 4854 O O . LYS B 1 298 ? -14.047 17.031 13.781 1 97.94 298 LYS B O 1
ATOM 4859 N N . ALA B 1 299 ? -11.891 16.656 13.258 1 98.62 299 ALA B N 1
ATOM 4860 C CA . ALA B 1 299 ? -11.609 18.078 13.133 1 98.62 299 ALA B CA 1
ATOM 4861 C C . ALA B 1 299 ? -12.5 18.734 12.078 1 98.62 299 ALA B C 1
ATOM 4863 O O . ALA B 1 299 ? -12.969 19.859 12.258 1 98.62 299 ALA B O 1
ATOM 4864 N N . MET B 1 300 ? -12.805 18.031 11.008 1 97.62 300 MET B N 1
ATOM 4865 C CA . MET B 1 300 ? -13.633 18.562 9.93 1 97.62 300 MET B CA 1
ATOM 4866 C C . MET B 1 300 ? -15.055 18.828 10.422 1 97.62 300 MET B C 1
ATOM 4868 O O . MET B 1 300 ? -15.758 19.672 9.859 1 97.62 300 MET B O 1
ATOM 4872 N N . GLU B 1 301 ? -15.406 18.125 11.453 1 97.62 301 GLU B N 1
ATOM 4873 C CA . GLU B 1 301 ? -16.766 18.234 11.984 1 97.62 301 GLU B CA 1
ATOM 4874 C C . GLU B 1 301 ? -16.828 19.281 13.094 1 97.62 301 GLU B C 1
ATOM 4876 O O . GLU B 1 301 ? -17.906 19.562 13.633 1 97.62 301 GLU B O 1
ATOM 4881 N N . HIS B 1 302 ? -15.805 19.828 13.461 1 98.38 302 HIS B N 1
ATOM 4882 C CA . HIS B 1 302 ? -15.75 20.812 14.531 1 98.38 302 HIS B CA 1
ATOM 4883 C C . HIS B 1 302 ? -16.578 22.047 14.188 1 98.38 302 HIS B C 1
ATOM 4885 O O . HIS B 1 302 ? -16.609 22.469 13.023 1 98.38 302 HIS B O 1
ATOM 4891 N N . ALA B 1 303 ? -17.047 22.734 15.195 1 98.25 303 ALA B N 1
ATOM 4892 C CA . ALA B 1 303 ? -17.938 23.891 15.039 1 98.25 303 ALA B CA 1
ATOM 4893 C C . ALA B 1 303 ? -17.203 25.062 14.391 1 98.25 303 ALA B C 1
ATOM 4895 O O . ALA B 1 303 ? -17.844 25.969 13.859 1 98.25 303 ALA B O 1
ATOM 4896 N N . TYR B 1 304 ? -15.953 25.094 14.414 1 98.38 304 TYR B N 1
ATOM 4897 C CA . TYR B 1 304 ? -15.156 26.109 13.758 1 98.38 304 TYR B CA 1
ATOM 4898 C C . TYR B 1 304 ? -15.5 26.203 12.273 1 98.38 304 TYR B C 1
ATOM 4900 O O . TYR B 1 304 ? -15.445 27.297 11.68 1 98.38 304 TYR B O 1
ATOM 4908 N N . PHE B 1 305 ? -15.945 25.078 11.688 1 98.06 305 PHE B N 1
ATOM 4909 C CA . PHE B 1 305 ? -16.156 25.031 10.242 1 98.06 305 PHE B CA 1
ATOM 4910 C C . PHE B 1 305 ? -17.625 25.125 9.898 1 98.06 305 PHE B C 1
ATOM 4912 O O . PHE B 1 305 ? -18.016 24.953 8.742 1 98.06 305 PHE B O 1
ATOM 4919 N N . ASP B 1 306 ? -18.5 25.406 10.773 1 96 306 ASP B N 1
ATOM 4920 C CA . ASP B 1 306 ? -19.938 25.359 10.578 1 96 306 ASP B CA 1
ATOM 4921 C C . ASP B 1 306 ? -20.406 26.391 9.555 1 96 306 ASP B C 1
ATOM 4923 O O . ASP B 1 306 ? -21.328 26.141 8.789 1 96 306 ASP B O 1
ATOM 4927 N N . ASP B 1 307 ? -19.797 27.516 9.508 1 93.94 307 ASP B N 1
ATOM 4928 C CA . ASP B 1 307 ? -20.25 28.594 8.641 1 93.94 307 ASP B CA 1
ATOM 4929 C C . ASP B 1 307 ? -19.484 28.578 7.312 1 93.94 307 ASP B C 1
ATOM 4931 O O . ASP B 1 307 ? -19.641 29.5 6.504 1 93.94 307 ASP B O 1
ATOM 4935 N N . LEU B 1 308 ? -18.688 27.578 7.105 1 93.25 308 LEU B N 1
ATOM 4936 C CA . LEU B 1 308 ? -17.906 27.469 5.875 1 93.25 308 LEU B CA 1
ATOM 4937 C C . LEU B 1 308 ? -18.734 26.828 4.77 1 93.25 308 LEU B C 1
ATOM 4939 O O . LEU B 1 308 ? -19.422 25.828 4.996 1 93.25 308 LEU B O 1
ATOM 4943 N N . ASP B 1 309 ? -18.766 27.453 3.633 1 89.06 309 ASP B N 1
ATOM 4944 C CA . ASP B 1 309 ? -19.375 26.828 2.461 1 89.06 309 ASP B CA 1
ATOM 4945 C C . ASP B 1 309 ? -18.5 25.703 1.925 1 89.06 309 ASP B C 1
ATOM 4947 O O . ASP B 1 309 ? -17.438 25.938 1.354 1 89.06 309 ASP B O 1
ATOM 4951 N N . LYS B 1 310 ? -18.953 24.484 2.023 1 85.75 310 LYS B N 1
ATOM 4952 C CA . LYS B 1 310 ? -18.141 23.312 1.714 1 85.75 310 LYS B CA 1
ATOM 4953 C C . LYS B 1 310 ? -18.516 22.734 0.354 1 85.75 310 LYS B C 1
ATOM 4955 O O . LYS B 1 310 ? -18.062 21.641 -0.007 1 85.75 310 LYS B O 1
ATOM 4960 N N . THR B 1 311 ? -19.266 23.375 -0.44 1 82.5 311 THR B N 1
ATOM 4961 C CA . THR B 1 311 ? -19.828 22.859 -1.688 1 82.5 311 THR B CA 1
ATOM 4962 C C . THR B 1 311 ? -18.719 22.469 -2.654 1 82.5 311 THR B C 1
ATOM 4964 O O . THR B 1 311 ? -18.797 21.438 -3.316 1 82.5 311 THR B O 1
ATOM 4967 N N . TYR B 1 312 ? -17.641 23.281 -2.74 1 77.06 312 TYR B N 1
ATOM 4968 C CA . TYR B 1 312 ? -16.609 23.016 -3.73 1 77.06 312 TYR B CA 1
ATOM 4969 C C . TYR B 1 312 ? -15.344 22.484 -3.064 1 77.06 312 TYR B C 1
ATOM 4971 O O . TYR B 1 312 ? -14.266 22.5 -3.666 1 77.06 312 TYR B O 1
ATOM 4979 N N . LEU B 1 313 ? -15.57 22.078 -1.818 1 81.62 313 LEU B N 1
ATOM 4980 C CA . LEU B 1 313 ? -14.391 21.625 -1.093 1 81.62 313 LEU B CA 1
ATOM 4981 C C . LEU B 1 313 ? -14.391 20.109 -0.961 1 81.62 313 LEU B C 1
ATOM 4983 O O . LEU B 1 313 ? -15.453 19.484 -0.846 1 81.62 313 LEU B O 1
#

Foldseek 3Di:
DPCLPLPQPAPVRQWAFDAFDDADPFFTWTWIAGPVPRATWIKGKGDAPDQDDDHDVLQVVQVVVLQVLLVDQQAWHFDHKYWHADPVRGIMIITITHDFDFFQLVVLVVCVVVVHADDLLLLLVLLLSVLVSLVSCVVVVQAQQQDDRRQWGAHPVVRRIHGHDSGPPPPDPDQPPPPPPPLRSQLQAALLVLLAPRDDDSLRVLSSSLQVSLCSQVSDGLQRASDSVSSVVSLCQAAWDDDCVQENCSCVGPNDDDDDTHHHDQCCVSRVRADPQSSVLSCLSRRNHSVSRDHSVVSSVGPSNVPHDPPPD/DPCLPLPQPAPVVQWAFDAFDDADPFFTWTFIAGPVPRATWIKGKGDDPDQDDDHDPLQVVQVVVLQVLLVDQQAWHFDHKYWHADPVRGIMIITITHDFDFFQLVVLVVCVVVVHADDLLLLLVLLLSVLVSLVSCVVVVQAQQQDDRRQWGAHPVVSRIHGHDSGSPPPDPDPPPPPPPPLRSQLQAALLVLLAPRDDDSLRVLSSSLQVSLCSQVSDGLQRASDSVSSVVSLCQAAWDDDCVQENCSCVRPNDDDDDTHHHDQCCVSRVRADPQRSVLSCLSRRNHSVSRDHSVVSSVGPSNVPHDPPPD

Sequence (626 aa):
MEKSGVSVLSAKEAFEKLEKVGEGTYGKVYRARDKATGKIVALKKTRLHEDDEGVPPTTLREVSILRMLSRDPHIVRLMDVKQGQNKEGKTVLYLVFEYMDTDLKKFIRSFRSTGQNIPPATVKSLMFQLCKGVAFCHGHGILHRDLKPHNLLMDRTTMMLKIADLGLARAFTVPIKKYTHEILTLWYRAPEVLLGATHYSMAVDVWSVGCIFAELITKTALFPGDSELQQLLHIFRLLGTPNETVWPGVSKLMNWHEYPQWNSKSLSTAVPGLDELGLDLLAQMLKYEPASRISAKKAMEHAYFDDLDKTYLMEKSGVSVLSAKEAFEKLEKVGEGTYGKVYRARDKATGKIVALKKTRLHEDDEGVPPTTLREVSILRMLSRDPHIVRLMDVKQGQNKEGKTVLYLVFEYMDTDLKKFIRSFRSTGQNIPPATVKSLMFQLCKGVAFCHGHGILHRDLKPHNLLMDRTTMMLKIADLGLARAFTVPIKKYTHEILTLWYRAPEVLLGATHYSMAVDVWSVGCIFAELITKTALFPGDSELQQLLHIFRLLGTPNETVWPGVSKLMNWHEYPQWNSKSLSTAVPGLDELGLDLLAQMLKYEPASRISAKKAMEHAYFDDLDKTYL

Organism: Lupinus albus (NCBI:txid3870)